Protein AF-A0A0B7KA28-F1 (afdb_monomer_lite)

Secondary structure (DSSP, 8-state):
------SSHHHHHHHSSSS-------------EEE-EEESS----TT--TTS-S-EEEEEEEEEEEETTEEEEEEEEEEEESGGG--TTSS-HHHHHHH--EEETTEEEE----------S---S-------STT--S--EEE---B---HHHHHHHHHHHHHHHHHHHHHHHHHHHHHHHHH-SS---HHHHHHHHHHHHHHHHHHHHHHHHHHHHHHTSSS---TTHHHHHHTTGGGGT-SS--S---S-B---SBTTB------STHHHHHHHTT-B-HHHHHHHHHHHHHHHHHHHHHHHHHHHHHHHHT-TTS---HHHHHHHHHHHHHHHHHHHHHHHHHHHHHHHHHTTTTS-HHHHHHHHHHHHHHHHHHHHHHHHHHHHHHHHHHTT-------HHHHHHHHHHHHHHHHHHHHHHHHHHHHHHHTTT-HHHHHHHHHHHHHHHHHHHHH---S-HHHHHHHHHHHHHHHHHHHHTHHHHH---HHHHHHHHHHHHHHHHHIIIIIIIIHHHHHHHHHHHHHHHHHHHHHHHHHHHHHHHHHHHHHHHTT--

Foldseek 3Di:
DDDDDDDDVVVVVVVVVPVPPPDPPPDPDDFKFWWDWDFPDPPCPDCPDPVPFQKDQDTKIWFWDDDPPDIDIGIDRDDMHPCVVDDPVPPPVVCVQVVPACDDLNDGDDDDPDDDDDDPDDDDPDDDDPPDPPPDDRGGIDTDWAFDPDDVLLCCLQVVLVVLLVLQLVLLLLLLVLVLVVPPPDDDDPVVSVVVSVVSSLLSSLVSLLLLCLLLLVLLAFFQFQQVQLLSSLSSCVSQLQQDQAPPQPDDFQPANGSRTQHDDDNGGNQRSSNNSSHHGLVCRLVSSVVSLCVVLVVQLVVQLVVLVVSVVPDPDDPQPSVNSNVVSVLVSVLSSLSRHLLSNLLSLLQVCLCVVPDDPVSVVVSVVVNCVSVVSLVVSLVVVCVVVVVVVVVPDDDDDDDDVCCVVVVVLVVCVSPLVRVLSSQLSNLRRNCSVPRVSNLVSQLVSLVVQLVSLVPPDDPPVVVSPLSNVSSVLSNVLSVLSVCSVPPPDSSSSSVSSVVNVVSSVCCSCVVRNVVSVVSNVVSVVVVVVVVVVVVVVVVVVVVVVVVVVVVVVVVVD

Structure (mmCIF, N/CA/C/O backbone):
data_AF-A0A0B7KA28-F1
#
_entry.id   AF-A0A0B7KA28-F1
#
loop_
_atom_site.group_PDB
_atom_site.id
_atom_site.type_symbol
_atom_site.label_atom_id
_atom_site.label_alt_id
_atom_site.label_comp_id
_atom_site.label_asym_id
_atom_site.label_entity_id
_atom_site.label_seq_id
_atom_site.pdbx_PDB_ins_code
_atom_site.Cartn_x
_atom_site.Cartn_y
_atom_site.Cartn_z
_atom_site.occupancy
_atom_site.B_iso_or_equiv
_atom_site.auth_seq_id
_atom_site.auth_comp_id
_atom_site.auth_asym_id
_atom_site.auth_atom_id
_atom_site.pdbx_PDB_model_num
ATOM 1 N N . MET A 1 1 ? 5.510 -32.776 -44.534 1.00 35.00 1 MET A N 1
ATOM 2 C CA . MET A 1 1 ? 6.220 -33.029 -43.262 1.00 35.00 1 MET A CA 1
ATOM 3 C C . MET A 1 1 ? 5.951 -31.860 -42.334 1.00 35.00 1 MET A C 1
ATOM 5 O O . MET A 1 1 ? 6.418 -30.761 -42.584 1.00 35.00 1 MET A O 1
ATOM 9 N N . THR A 1 2 ? 5.084 -32.076 -41.352 1.00 33.78 2 THR A N 1
ATOM 10 C CA . THR A 1 2 ? 4.477 -31.052 -40.496 1.00 33.78 2 THR A CA 1
ATOM 11 C C . THR A 1 2 ? 4.733 -31.415 -39.042 1.00 33.78 2 THR A C 1
ATOM 13 O O . THR A 1 2 ? 4.159 -32.386 -38.556 1.00 33.78 2 THR A O 1
ATOM 16 N N . THR A 1 3 ? 5.542 -30.634 -38.331 1.00 30.00 3 THR A N 1
ATOM 17 C CA . THR A 1 3 ? 5.677 -30.737 -36.872 1.00 30.00 3 THR A CA 1
ATOM 18 C C . THR A 1 3 ? 5.775 -29.336 -36.265 1.00 30.00 3 THR A C 1
ATOM 20 O O . THR A 1 3 ? 6.789 -28.653 -36.341 1.00 30.00 3 THR A O 1
ATOM 23 N N . ARG A 1 4 ? 4.665 -28.887 -35.667 1.00 34.03 4 ARG A N 1
ATOM 24 C CA . ARG A 1 4 ? 4.618 -27.765 -34.716 1.00 34.03 4 ARG A CA 1
ATOM 25 C C . ARG A 1 4 ? 4.968 -28.290 -33.319 1.00 34.03 4 ARG A C 1
ATOM 27 O O . ARG A 1 4 ? 4.420 -29.328 -32.953 1.00 34.03 4 ARG A O 1
ATOM 34 N N . PRO A 1 5 ? 5.682 -27.534 -32.470 1.00 35.25 5 PRO A N 1
ATOM 35 C CA . PRO A 1 5 ? 5.623 -27.732 -31.031 1.00 35.25 5 PRO A CA 1
ATOM 36 C C . PRO A 1 5 ? 4.772 -26.620 -30.396 1.00 35.25 5 PRO A C 1
ATOM 38 O O . PRO A 1 5 ? 5.237 -25.518 -30.123 1.00 35.25 5 PRO A O 1
ATOM 41 N N . ARG A 1 6 ? 3.490 -26.915 -30.154 1.00 39.56 6 ARG A N 1
ATOM 42 C CA . ARG A 1 6 ? 2.619 -26.182 -29.220 1.00 39.56 6 ARG A CA 1
ATOM 43 C C . ARG A 1 6 ? 2.256 -27.148 -28.090 1.00 39.56 6 ARG A C 1
ATOM 45 O O . ARG A 1 6 ? 1.282 -27.872 -28.235 1.00 39.56 6 ARG A O 1
ATOM 52 N N . SER A 1 7 ? 3.031 -27.196 -27.004 1.00 37.66 7 SER A N 1
ATOM 53 C CA . SER A 1 7 ? 2.584 -27.850 -25.749 1.00 37.66 7 SER A CA 1
ATOM 54 C C . SER A 1 7 ? 3.483 -27.646 -24.518 1.00 37.66 7 SER A C 1
ATOM 56 O O . SER A 1 7 ? 3.043 -27.954 -23.414 1.00 37.66 7 SER A O 1
ATOM 58 N N . ALA A 1 8 ? 4.695 -27.090 -24.635 1.00 34.72 8 ALA A N 1
ATOM 59 C CA . ALA A 1 8 ? 5.589 -26.961 -23.473 1.00 34.72 8 ALA A CA 1
ATOM 60 C C . ALA A 1 8 ? 5.258 -25.770 -22.544 1.00 34.72 8 ALA A C 1
ATOM 62 O O . ALA A 1 8 ? 5.412 -25.874 -21.330 1.00 34.72 8 ALA A O 1
ATOM 63 N N . ALA A 1 9 ? 4.728 -24.661 -23.077 1.00 35.38 9 ALA A N 1
ATOM 64 C CA . ALA A 1 9 ? 4.498 -23.435 -22.299 1.00 35.38 9 ALA A CA 1
ATOM 65 C C . ALA A 1 9 ? 3.312 -23.513 -21.312 1.00 35.38 9 ALA A C 1
ATOM 67 O O . ALA A 1 9 ? 3.275 -22.775 -20.333 1.00 35.38 9 ALA A O 1
ATOM 68 N N . TRP A 1 10 ? 2.358 -24.427 -21.525 1.00 34.38 10 TRP A N 1
ATOM 69 C CA . TRP A 1 10 ? 1.184 -24.576 -20.650 1.00 34.38 10 TRP A CA 1
ATOM 70 C C . TRP A 1 10 ? 1.410 -25.508 -19.450 1.00 34.38 10 TRP A C 1
ATOM 72 O O . TRP A 1 10 ? 0.653 -25.448 -18.483 1.00 34.38 10 TRP A O 1
ATOM 82 N N . ARG A 1 11 ? 2.469 -26.332 -19.467 1.00 35.06 11 ARG A N 1
ATOM 83 C CA . ARG A 1 11 ? 2.779 -27.274 -18.375 1.00 35.06 11 ARG A CA 1
ATOM 84 C C . ARG A 1 11 ? 3.625 -26.663 -17.249 1.00 35.06 11 ARG A C 1
ATOM 86 O O . ARG A 1 11 ? 3.556 -27.144 -16.125 1.00 35.06 11 ARG A O 1
ATOM 93 N N . CYS A 1 12 ? 4.349 -25.568 -17.499 1.00 33.59 12 CYS A N 1
ATOM 94 C CA . CYS A 1 12 ? 5.050 -24.831 -16.434 1.00 33.59 12 CYS A CA 1
ATOM 95 C C . CYS A 1 12 ? 4.120 -23.931 -15.606 1.00 33.59 12 CYS A C 1
ATOM 97 O O . CYS A 1 12 ? 4.371 -23.728 -14.423 1.00 33.59 12 CYS A O 1
ATOM 99 N N . ILE A 1 13 ? 3.024 -23.435 -16.190 1.00 38.75 13 ILE A N 1
ATOM 100 C CA . ILE A 1 13 ? 2.069 -22.565 -15.478 1.00 38.75 13 ILE A CA 1
ATOM 101 C C . ILE A 1 13 ? 1.180 -23.380 -14.523 1.00 38.75 13 ILE A C 1
ATOM 103 O O . ILE A 1 13 ? 0.772 -22.885 -13.478 1.00 38.75 13 ILE A O 1
ATOM 107 N N . THR A 1 14 ? 0.951 -24.662 -14.813 1.00 38.38 14 THR A N 1
ATOM 108 C CA . THR A 1 14 ? 0.190 -25.565 -13.934 1.00 38.38 14 THR A CA 1
ATOM 109 C C . THR A 1 14 ? 1.013 -26.115 -12.764 1.00 38.38 14 THR A C 1
ATOM 111 O O . THR A 1 14 ? 0.438 -26.421 -11.725 1.00 38.38 14 THR A O 1
ATOM 114 N N . PHE A 1 15 ? 2.346 -26.168 -12.865 1.00 34.44 15 PHE A N 1
ATOM 115 C CA . PHE A 1 15 ? 3.201 -26.647 -11.767 1.00 34.44 15 PHE A CA 1
ATOM 116 C C . PHE A 1 15 ? 3.470 -25.591 -10.679 1.00 34.44 15 PHE A C 1
ATOM 118 O O . PHE A 1 15 ? 3.758 -25.950 -9.543 1.00 34.44 15 PHE A O 1
ATOM 125 N N . LEU A 1 16 ? 3.315 -24.299 -10.991 1.00 33.47 16 LEU A N 1
ATOM 126 C CA . LEU A 1 16 ? 3.488 -23.198 -10.029 1.00 33.47 16 LEU A CA 1
ATOM 127 C C . LEU A 1 16 ? 2.215 -22.876 -9.224 1.00 33.47 16 LEU A C 1
ATOM 129 O O . LEU A 1 16 ? 2.289 -22.177 -8.219 1.00 33.47 16 LEU A O 1
ATOM 133 N N . MET A 1 17 ? 1.062 -23.425 -9.622 1.00 31.47 17 MET A N 1
ATOM 134 C CA . MET A 1 17 ? -0.206 -23.307 -8.885 1.00 31.47 17 MET A CA 1
ATOM 135 C C . MET A 1 17 ? -0.466 -24.476 -7.920 1.00 31.47 17 MET A C 1
ATOM 137 O O . MET A 1 17 ? -1.357 -24.383 -7.082 1.00 31.47 17 MET A O 1
ATOM 141 N N . LEU A 1 18 ? 0.315 -25.562 -7.990 1.00 31.64 18 LEU A N 1
ATOM 142 C CA . LEU A 1 18 ? 0.134 -26.745 -7.136 1.00 31.64 18 LEU A CA 1
ATOM 143 C C . LEU A 1 18 ? 1.029 -26.781 -5.885 1.00 31.64 18 LEU A C 1
ATOM 145 O O . LEU A 1 18 ? 0.872 -27.676 -5.063 1.00 31.64 18 LEU A O 1
ATOM 149 N N . SER A 1 19 ? 1.914 -25.800 -5.677 1.00 28.70 19 SER A N 1
ATOM 150 C CA . SER A 1 19 ? 2.727 -25.697 -4.451 1.00 28.70 19 SER A CA 1
ATOM 151 C C . SER A 1 19 ? 2.144 -24.763 -3.382 1.00 28.70 19 SER A C 1
ATOM 153 O O . SER A 1 19 ? 2.822 -24.459 -2.405 1.00 28.70 19 SER A O 1
ATOM 155 N N . MET A 1 20 ? 0.894 -24.308 -3.535 1.00 29.27 20 MET A N 1
ATOM 156 C CA . MET A 1 20 ? 0.156 -23.573 -2.495 1.00 29.27 20 MET A CA 1
ATOM 157 C C . MET A 1 20 ? -1.048 -24.371 -1.983 1.00 29.27 20 MET A C 1
ATOM 159 O O . MET A 1 20 ? -2.124 -23.826 -1.768 1.00 29.27 20 MET A O 1
ATOM 163 N N . GLN A 1 21 ? -0.879 -25.674 -1.760 1.00 29.75 21 GLN A N 1
ATOM 164 C CA . GLN A 1 21 ? -1.747 -26.395 -0.831 1.00 29.75 21 GLN A CA 1
ATOM 165 C C . GLN A 1 21 ? -1.175 -26.220 0.572 1.00 29.75 21 GLN A C 1
ATOM 167 O O . GLN A 1 21 ? -0.337 -26.988 1.038 1.00 29.75 21 GLN A O 1
ATOM 172 N N . ALA A 1 22 ? -1.616 -25.154 1.238 1.00 30.31 22 ALA A N 1
ATOM 173 C CA . ALA A 1 22 ? -1.577 -25.120 2.687 1.00 30.31 22 ALA A CA 1
ATOM 174 C C . ALA A 1 22 ? -2.501 -26.243 3.177 1.00 30.31 22 ALA A C 1
ATOM 176 O O . ALA A 1 22 ? -3.721 -26.136 3.076 1.00 30.31 22 ALA A O 1
ATOM 177 N N . SER A 1 23 ? -1.919 -27.344 3.653 1.00 27.97 23 SER A N 1
ATOM 178 C CA . SER A 1 23 ? -2.670 -28.339 4.414 1.00 27.97 23 SER A CA 1
ATOM 179 C C . SER A 1 23 ? -3.369 -27.636 5.581 1.00 27.97 23 SER A C 1
ATOM 181 O O . SER A 1 23 ? -2.699 -26.904 6.319 1.00 27.97 23 SER A O 1
ATOM 183 N N . PRO A 1 24 ? -4.675 -27.857 5.803 1.00 31.12 24 PRO A N 1
ATOM 184 C CA . PRO A 1 24 ? -5.307 -27.445 7.038 1.00 31.12 24 PRO A CA 1
ATOM 185 C C . PRO A 1 24 ? -4.790 -28.398 8.113 1.00 31.12 24 PRO A C 1
ATOM 187 O O . PRO A 1 24 ? -5.286 -29.509 8.282 1.00 31.12 24 PRO A O 1
ATOM 190 N N . SER A 1 25 ? -3.727 -28.005 8.815 1.00 29.59 25 SER A N 1
ATOM 191 C CA . SER A 1 25 ? -3.391 -28.655 10.073 1.00 29.59 25 SER A CA 1
ATOM 192 C C . SER A 1 25 ? -4.532 -28.348 11.036 1.00 29.59 25 SER A C 1
ATOM 194 O O . SER A 1 25 ? -4.639 -27.235 11.552 1.00 29.59 25 SER A O 1
ATOM 196 N N . THR A 1 26 ? -5.397 -29.339 11.223 1.00 33.19 26 THR A N 1
ATOM 197 C CA . THR A 1 26 ? -6.381 -29.443 12.295 1.00 33.19 26 THR A CA 1
ATOM 198 C C . THR A 1 26 ? -5.662 -29.305 13.633 1.00 33.19 26 THR A C 1
ATOM 200 O O . THR A 1 26 ? -5.169 -30.279 14.197 1.00 33.19 26 THR A O 1
ATOM 203 N N . ALA A 1 27 ? -5.563 -28.075 14.123 1.00 29.84 27 ALA A N 1
ATOM 204 C CA . ALA A 1 27 ? -5.207 -27.785 15.498 1.00 29.84 27 ALA A CA 1
ATOM 205 C C . ALA A 1 27 ? -6.513 -27.484 16.238 1.00 29.84 27 ALA A C 1
ATOM 207 O O . ALA A 1 27 ? -7.001 -26.360 16.237 1.00 29.84 27 ALA A O 1
ATOM 208 N N . LEU A 1 28 ? -7.086 -28.537 16.820 1.00 31.88 28 LEU A N 1
ATOM 209 C CA . LEU A 1 28 ? -8.137 -28.484 17.833 1.00 31.88 28 LEU A CA 1
ATOM 210 C C . LEU A 1 28 ? -7.617 -27.707 19.055 1.00 31.88 28 LEU A C 1
ATOM 212 O O . LEU A 1 28 ? -7.044 -28.306 19.959 1.00 31.88 28 LEU A O 1
ATOM 216 N N . TRP A 1 29 ? -7.787 -26.384 19.073 1.00 34.50 29 TRP A N 1
ATOM 217 C CA . TRP A 1 29 ? -7.598 -25.548 20.263 1.00 34.50 29 TRP A CA 1
ATOM 218 C C . TRP A 1 29 ? -8.610 -24.392 20.254 1.00 34.50 29 TRP A C 1
ATOM 220 O O . TRP A 1 29 ? -8.380 -23.372 19.617 1.00 34.50 29 TRP A O 1
ATOM 230 N N . GLN A 1 30 ? -9.722 -24.602 20.968 1.00 45.16 30 GLN A N 1
ATOM 231 C CA . GLN A 1 30 ? -10.666 -23.621 21.536 1.00 45.16 30 GLN A CA 1
ATOM 232 C C . GLN A 1 30 ? -10.869 -22.297 20.760 1.00 45.16 30 GLN A C 1
ATOM 234 O O . GLN A 1 30 ? -10.185 -21.296 20.975 1.00 45.16 30 GLN A O 1
ATOM 239 N N . ASP A 1 31 ? -11.899 -22.312 19.909 1.00 56.78 31 ASP A N 1
ATOM 240 C CA . ASP A 1 31 ? -12.325 -21.297 18.936 1.00 56.78 31 ASP A CA 1
ATOM 241 C C . ASP A 1 31 ? -12.929 -20.013 19.540 1.00 56.78 31 ASP A C 1
ATOM 243 O O . ASP A 1 31 ? -14.084 -19.683 19.277 1.00 56.78 31 ASP A O 1
ATOM 247 N N . GLN A 1 32 ? -12.179 -19.260 20.350 1.00 62.16 32 GLN A N 1
ATOM 248 C CA . GLN A 1 32 ? -12.655 -17.971 20.872 1.00 62.16 32 GLN A CA 1
ATOM 249 C C . GLN A 1 32 ? -11.708 -16.806 20.550 1.00 62.16 32 GLN A C 1
ATOM 251 O O . GLN A 1 32 ? -10.511 -16.849 20.836 1.00 62.16 32 GLN A O 1
ATOM 256 N N . ALA A 1 33 ? -12.254 -15.736 19.973 1.00 71.06 33 ALA A N 1
ATOM 257 C CA . ALA A 1 33 ? -11.559 -14.498 19.633 1.00 71.06 33 ALA A CA 1
ATOM 258 C C . ALA A 1 33 ? -11.685 -13.445 20.742 1.00 71.06 33 ALA A C 1
ATOM 260 O O . ALA A 1 33 ? -12.724 -13.312 21.382 1.00 71.06 33 ALA A O 1
ATOM 261 N N . TRP A 1 34 ? -10.626 -12.658 20.941 1.00 73.69 34 TRP A N 1
ATOM 262 C CA . TRP A 1 34 ? -10.637 -11.497 21.835 1.00 73.69 34 TRP A CA 1
ATOM 263 C C . TRP A 1 34 ? -11.471 -10.361 21.251 1.00 73.69 34 TRP A C 1
ATOM 265 O O . TRP A 1 34 ? -11.264 -9.969 20.102 1.00 73.69 34 TRP A O 1
ATOM 275 N N . VAL A 1 35 ? -12.366 -9.795 22.054 1.00 75.75 35 VAL A N 1
ATOM 276 C CA . VAL A 1 35 ? -13.230 -8.691 21.638 1.00 75.75 35 VAL A CA 1
ATOM 277 C C . VAL A 1 35 ? -12.850 -7.430 22.400 1.00 75.75 35 VAL A C 1
ATOM 279 O O . VAL A 1 35 ? -12.772 -7.407 23.629 1.00 75.75 35 VAL A O 1
ATOM 282 N N . ARG A 1 36 ? -12.616 -6.356 21.648 1.00 73.38 36 ARG A N 1
ATOM 283 C CA . ARG A 1 36 ? -12.236 -5.066 22.208 1.00 73.38 36 ARG A CA 1
ATOM 284 C C . ARG A 1 36 ? -13.443 -4.313 22.759 1.00 73.38 36 ARG A C 1
ATOM 286 O O . ARG A 1 36 ? -14.461 -4.180 22.079 1.00 73.38 36 ARG A O 1
ATOM 293 N N . LYS A 1 37 ? -13.255 -3.732 23.945 1.00 72.50 37 LYS A N 1
ATOM 294 C CA . LYS A 1 37 ? -14.171 -2.794 24.596 1.00 72.50 37 LYS A CA 1
ATOM 295 C C . LYS A 1 37 ? -13.864 -1.340 24.205 1.00 72.50 37 LYS A C 1
ATOM 297 O O . LYS A 1 37 ? -12.704 -0.936 24.112 1.00 72.50 37 LYS A O 1
ATOM 302 N N . TYR A 1 38 ? -14.915 -0.554 24.021 1.00 70.50 38 TYR A N 1
ATOM 303 C CA . TYR A 1 38 ? -14.914 0.894 23.829 1.00 70.50 38 TYR A CA 1
ATOM 304 C C . TYR A 1 38 ? -15.776 1.544 24.921 1.00 70.50 38 TYR A C 1
ATOM 306 O O . TYR A 1 38 ? -16.772 0.944 25.311 1.00 70.50 38 TYR A O 1
ATOM 314 N N . PRO A 1 39 ? -15.447 2.745 25.416 1.00 66.69 39 PRO A N 1
ATOM 315 C CA . PRO A 1 39 ? -16.327 3.464 26.334 1.00 66.69 39 PRO A CA 1
ATOM 316 C C . PRO A 1 39 ? -17.611 3.912 25.617 1.00 66.69 39 PRO A C 1
ATOM 318 O O . PRO A 1 39 ? -17.591 4.197 24.417 1.00 66.69 39 PRO A O 1
ATOM 321 N N . CYS A 1 40 ? -18.725 3.999 26.344 1.00 66.25 40 CYS A N 1
ATOM 322 C CA . CYS A 1 40 ? -20.000 4.439 25.764 1.00 66.25 40 CYS A CA 1
ATOM 323 C C . CYS A 1 40 ? -20.079 5.949 25.497 1.00 66.25 40 CYS A C 1
ATOM 325 O O . CYS A 1 40 ? -20.762 6.363 24.560 1.00 66.25 40 CYS A O 1
ATOM 327 N N . ASN A 1 41 ? -19.347 6.773 26.259 1.00 58.94 41 ASN A N 1
ATOM 328 C CA . ASN A 1 41 ? -19.248 8.213 26.013 1.00 58.94 41 ASN A CA 1
ATOM 329 C C . ASN A 1 41 ? -18.062 8.540 25.092 1.00 58.94 41 ASN A C 1
ATOM 331 O O . ASN A 1 41 ? -16.935 8.108 25.321 1.00 58.94 41 ASN A O 1
ATOM 335 N N . GLN A 1 42 ? -18.323 9.323 24.038 1.00 47.94 42 GLN A N 1
ATOM 336 C CA . GLN A 1 42 ? -17.342 9.680 22.999 1.00 47.94 42 GLN A CA 1
ATOM 337 C C . GLN A 1 42 ? -16.366 10.800 23.400 1.00 47.94 42 GLN A C 1
ATOM 339 O O . GLN A 1 42 ? -15.491 11.146 22.604 1.00 47.94 42 GLN A O 1
ATOM 344 N N . SER A 1 43 ? -16.480 11.374 24.603 1.00 38.88 43 SER A N 1
ATOM 345 C CA . SER A 1 43 ? -15.471 12.301 25.120 1.00 38.88 43 SER A CA 1
ATOM 346 C C . SER A 1 43 ? -14.243 11.502 25.541 1.00 38.88 43 SER A C 1
ATOM 348 O O . SER A 1 43 ? -14.125 11.036 26.673 1.00 38.88 43 SER A O 1
ATOM 350 N N . TYR A 1 44 ? -13.328 11.313 24.596 1.00 37.22 44 TYR A N 1
ATOM 351 C CA . TYR A 1 44 ? -11.966 10.896 24.888 1.00 37.22 44 TYR A CA 1
ATOM 352 C C . TYR A 1 44 ? -11.255 12.051 25.610 1.00 37.22 44 TYR A C 1
ATOM 354 O O . TYR A 1 44 ? -10.431 12.748 25.023 1.00 37.22 44 TYR A O 1
ATOM 362 N N . ASP A 1 45 ? -11.603 12.279 26.876 1.00 30.30 45 ASP A N 1
ATOM 363 C CA . ASP A 1 45 ? -10.714 12.971 27.798 1.00 30.30 45 ASP A CA 1
ATOM 364 C C . ASP A 1 45 ? -9.616 11.961 28.119 1.00 30.30 45 ASP A C 1
ATOM 366 O O . ASP A 1 45 ? -9.844 10.915 28.728 1.00 30.30 45 ASP A O 1
ATOM 370 N N . GLY A 1 46 ? -8.446 12.194 27.521 1.00 33.28 46 GLY A N 1
ATOM 371 C CA . GLY A 1 46 ? -7.321 11.272 27.573 1.00 33.28 46 GLY A CA 1
ATOM 372 C C . GLY A 1 46 ? -6.997 10.849 29.002 1.00 33.28 46 GLY A C 1
ATOM 373 O O . GLY A 1 46 ? -7.131 11.651 29.916 1.00 33.28 46 GLY A O 1
ATOM 374 N N . PHE A 1 47 ? -6.553 9.596 29.162 1.00 33.09 47 PHE A N 1
ATOM 375 C CA . PHE A 1 47 ? -6.075 9.041 30.432 1.00 33.09 47 PHE A CA 1
ATOM 376 C C . PHE A 1 47 ? -6.897 9.542 31.634 1.00 33.09 47 PHE A C 1
ATOM 378 O O . PHE A 1 47 ? -6.358 10.153 32.554 1.00 33.09 47 PHE A O 1
ATOM 385 N N . VAL A 1 48 ? -8.208 9.264 31.651 1.00 35.91 48 VAL A N 1
ATOM 386 C CA . VAL A 1 48 ? -8.868 9.119 32.952 1.00 35.91 48 VAL A CA 1
ATOM 387 C C . VAL A 1 48 ? -8.072 8.030 33.649 1.00 35.91 48 VAL A C 1
ATOM 389 O O . VAL A 1 48 ? -7.974 6.899 33.163 1.00 35.91 48 VAL A O 1
ATOM 392 N N . SER A 1 49 ? -7.361 8.431 34.694 1.00 35.50 49 SER A N 1
ATOM 393 C CA . SER A 1 49 ? -6.559 7.537 35.496 1.00 35.50 49 SER A CA 1
ATOM 394 C C . SER A 1 49 ? -7.440 6.353 35.885 1.00 35.50 49 SER A C 1
ATOM 396 O O . SER A 1 49 ? -8.520 6.520 36.450 1.00 35.50 49 SER A O 1
ATOM 398 N N . LEU A 1 50 ? -6.958 5.142 35.596 1.00 42.38 50 LEU A N 1
ATOM 399 C CA . LEU A 1 50 ? -7.510 3.878 36.106 1.00 42.38 50 LEU A CA 1
ATOM 400 C C . LEU A 1 50 ? -7.721 3.898 37.638 1.00 42.38 50 LEU A C 1
ATOM 402 O O . LEU A 1 50 ? -8.382 3.022 38.177 1.00 42.38 50 LEU A O 1
ATOM 406 N N . GLU A 1 51 ? -7.188 4.905 38.335 1.00 41.91 51 GLU A N 1
ATOM 407 C CA . GLU A 1 51 ? -7.406 5.185 39.753 1.00 41.91 51 GLU A CA 1
ATOM 408 C C . GLU A 1 51 ? -8.821 5.672 40.123 1.00 41.91 51 GLU A C 1
ATOM 410 O O . GLU A 1 51 ? -9.127 5.689 41.312 1.00 41.91 51 GLU A O 1
ATOM 415 N N . GLN A 1 52 ? -9.693 6.071 39.182 1.00 45.41 52 GLN A N 1
ATOM 416 C CA . GLN A 1 52 ? -11.006 6.652 39.537 1.00 45.41 52 GLN A CA 1
ATOM 417 C C . GLN A 1 52 ? -12.218 5.713 39.426 1.00 45.41 52 GLN A C 1
ATOM 419 O O . GLN A 1 52 ? -13.249 6.012 40.029 1.00 45.41 52 GLN A O 1
ATOM 424 N N . SER A 1 53 ? -12.125 4.576 38.728 1.00 50.53 53 SER A N 1
ATOM 425 C CA . SER A 1 53 ? -13.221 3.595 38.652 1.00 50.53 53 SER A CA 1
ATOM 426 C C . SER A 1 53 ? -12.903 2.360 39.510 1.00 50.53 53 SER A C 1
ATOM 428 O O . SER A 1 53 ? -11.994 1.608 39.157 1.00 50.53 53 SER A O 1
ATOM 430 N N . PRO A 1 54 ? -13.635 2.095 40.611 1.00 56.22 54 PRO A N 1
ATOM 431 C CA . PRO A 1 54 ? -13.366 0.955 41.498 1.00 56.22 54 PRO A CA 1
ATOM 432 C C . PRO A 1 54 ? -13.680 -0.414 40.866 1.00 56.22 54 PRO A C 1
ATOM 434 O O . PRO A 1 54 ? -13.339 -1.445 41.445 1.00 56.22 54 PRO A O 1
ATOM 437 N N . PHE A 1 55 ? -14.320 -0.416 39.695 1.00 59.69 55 PHE A N 1
ATOM 438 C CA . PHE A 1 55 ? -14.772 -1.581 38.949 1.00 59.69 55 PHE A CA 1
ATOM 439 C C . PHE A 1 55 ? -14.590 -1.338 37.443 1.00 59.69 55 PHE A C 1
ATOM 441 O O . PHE A 1 55 ? -14.959 -0.271 36.954 1.00 59.69 55 PHE A O 1
ATOM 448 N N . TRP A 1 56 ? -14.049 -2.316 36.709 1.00 61.44 56 TRP A N 1
ATOM 449 C CA . TRP A 1 56 ? -14.068 -2.319 35.242 1.00 61.44 56 TRP A CA 1
ATOM 450 C C . TRP A 1 56 ? -13.993 -3.737 34.669 1.00 61.44 56 TRP A C 1
ATOM 452 O O . TRP A 1 56 ? -13.379 -4.638 35.250 1.00 61.44 56 TRP A O 1
ATOM 462 N N . ILE A 1 57 ? -14.590 -3.927 33.490 1.00 66.06 57 ILE A N 1
ATOM 463 C CA . ILE A 1 57 ? -14.415 -5.148 32.688 1.00 66.06 57 ILE A CA 1
ATOM 464 C C . ILE A 1 57 ? -13.115 -5.036 31.890 1.00 66.06 57 ILE A C 1
ATOM 466 O O . ILE A 1 57 ? -12.951 -4.109 31.094 1.00 66.06 57 ILE A O 1
ATOM 470 N N . ASP A 1 58 ? -12.211 -5.992 32.091 1.00 64.06 58 ASP A N 1
ATOM 471 C CA . ASP A 1 58 ? -10.873 -5.983 31.498 1.00 64.06 58 ASP A CA 1
ATOM 472 C C . ASP A 1 58 ? -10.877 -6.585 30.085 1.00 64.06 58 ASP A C 1
ATOM 474 O O . ASP A 1 58 ? -10.252 -6.057 29.165 1.00 64.06 58 ASP A O 1
ATOM 478 N N . SER A 1 59 ? -11.627 -7.673 29.867 1.00 67.19 59 SER A N 1
ATOM 479 C CA . SER A 1 59 ? -11.660 -8.313 28.550 1.00 67.19 59 SER A CA 1
ATOM 480 C C . SER A 1 59 ? -12.882 -9.177 28.257 1.00 67.19 59 SER A C 1
ATOM 482 O O . SER A 1 59 ? -13.454 -9.830 29.134 1.00 67.19 59 SER A O 1
ATOM 484 N N . PHE A 1 60 ? -13.217 -9.219 26.965 1.00 75.25 60 PHE A N 1
ATOM 485 C CA . PHE A 1 60 ? -14.217 -10.104 26.387 1.00 75.25 60 PHE A CA 1
ATOM 486 C C . PHE A 1 60 ? -13.548 -11.146 25.487 1.00 75.25 60 PHE A C 1
ATOM 488 O O . PHE A 1 60 ? -12.597 -10.848 24.751 1.00 75.25 60 PHE A O 1
ATOM 495 N N . ARG A 1 61 ? -14.096 -12.357 25.488 1.00 79.94 61 ARG A N 1
ATOM 496 C CA . ARG A 1 61 ? -13.900 -13.346 24.426 1.00 79.94 61 ARG A CA 1
ATOM 497 C C . ARG A 1 61 ? -15.219 -13.637 23.750 1.00 79.94 61 ARG A C 1
ATOM 499 O O . ARG A 1 61 ? -16.271 -13.405 24.324 1.00 79.94 61 ARG A O 1
ATOM 506 N N . GLY A 1 62 ? -15.174 -14.159 22.538 1.00 81.88 62 GLY A N 1
ATOM 507 C CA . GLY A 1 62 ? -16.376 -14.675 21.919 1.00 81.88 62 GLY A CA 1
ATOM 508 C C . GLY A 1 62 ? -16.113 -15.601 20.757 1.00 81.88 62 GLY A C 1
ATOM 509 O O . GLY A 1 62 ? -14.968 -15.832 20.382 1.00 81.88 62 GLY A O 1
ATOM 510 N N . SER A 1 63 ? -17.184 -16.090 20.158 1.00 82.81 63 SER A N 1
ATOM 511 C CA . SER A 1 63 ? -17.155 -16.823 18.899 1.00 82.81 63 SER A CA 1
ATOM 512 C C . SER A 1 63 ? -18.387 -16.473 18.073 1.00 82.81 63 SER A C 1
ATOM 514 O O . SER A 1 63 ? -19.444 -16.157 18.616 1.00 82.81 63 SER A O 1
ATOM 516 N N . TRP A 1 64 ? -18.234 -16.512 16.759 1.00 83.00 64 TRP A N 1
ATOM 517 C CA . TRP A 1 64 ? -19.268 -16.275 15.769 1.00 83.00 64 TRP A CA 1
ATOM 518 C C . TRP A 1 64 ? -19.329 -17.491 14.849 1.00 83.00 64 TRP A C 1
ATOM 520 O O . TRP A 1 64 ? -18.434 -17.699 14.031 1.00 83.00 64 TRP A O 1
ATOM 530 N N . ASP A 1 65 ? -20.364 -18.311 15.010 1.00 82.56 65 ASP A N 1
ATOM 531 C CA . ASP A 1 65 ? -20.602 -19.476 14.158 1.00 82.56 65 ASP A CA 1
ATOM 532 C C . ASP A 1 65 ? -21.763 -19.191 13.206 1.00 82.56 65 ASP A C 1
ATOM 534 O O . ASP A 1 65 ? -22.835 -18.758 13.630 1.00 82.56 65 ASP A O 1
ATOM 538 N N . THR A 1 66 ? -21.554 -19.410 11.912 1.00 76.44 66 THR A N 1
ATOM 539 C CA . THR A 1 66 ? -22.587 -19.239 10.887 1.00 76.44 66 THR A CA 1
ATOM 540 C C . THR A 1 66 ? -23.034 -20.600 10.387 1.00 76.44 66 THR A C 1
ATOM 542 O O . THR A 1 66 ? -22.300 -21.269 9.662 1.00 76.44 66 THR A O 1
ATOM 545 N N . GLN A 1 67 ? -24.264 -20.978 10.723 1.00 77.06 67 GLN A N 1
ATOM 546 C CA . GLN A 1 67 ? -24.961 -22.117 10.135 1.00 77.06 67 GLN A CA 1
ATOM 547 C C . GLN A 1 67 ? -25.897 -21.635 9.021 1.00 77.06 67 GLN A C 1
ATOM 549 O O . GLN A 1 67 ? -26.196 -20.446 8.920 1.00 77.06 67 GLN A O 1
ATOM 554 N N . SER A 1 68 ? -26.363 -22.562 8.182 1.00 70.81 68 SER A N 1
ATOM 555 C CA . SER A 1 68 ? -27.057 -22.297 6.911 1.00 70.81 68 SER A CA 1
ATOM 556 C C . SER A 1 68 ? -28.166 -21.235 6.984 1.00 70.81 68 SER A C 1
ATOM 558 O O . SER A 1 68 ? -28.289 -20.449 6.052 1.00 70.81 68 SER A O 1
ATOM 560 N N . ASP A 1 69 ? -28.913 -21.183 8.097 1.00 75.31 69 ASP A N 1
ATOM 561 C CA . ASP A 1 69 ? -30.055 -20.274 8.309 1.00 75.31 69 ASP A CA 1
ATOM 562 C C . ASP A 1 69 ? -29.954 -19.415 9.592 1.00 75.31 69 ASP A C 1
ATOM 564 O O . ASP A 1 69 ? -30.876 -18.660 9.915 1.00 75.31 69 ASP A O 1
ATOM 568 N N . SER A 1 70 ? -28.867 -19.522 10.365 1.00 77.69 70 SER A N 1
ATOM 569 C CA . SER A 1 70 ? -28.716 -18.799 11.637 1.00 77.69 70 SER A CA 1
ATOM 570 C C . SER A 1 70 ? -27.258 -18.593 12.024 1.00 77.69 70 SER A C 1
ATOM 572 O O . SER A 1 70 ? -26.433 -19.480 11.822 1.00 77.69 70 SER A O 1
ATOM 574 N N . ALA A 1 71 ? -26.957 -17.459 12.657 1.00 81.69 71 ALA A N 1
ATOM 575 C CA . ALA A 1 71 ? -25.656 -17.204 13.261 1.00 81.69 71 ALA A CA 1
ATOM 576 C C . ALA A 1 71 ? -25.755 -17.222 14.793 1.00 81.69 71 ALA A C 1
ATOM 578 O O . ALA A 1 71 ? -26.698 -16.667 15.359 1.00 81.69 71 ALA A O 1
ATOM 579 N N . GLU A 1 72 ? -24.785 -17.849 15.455 1.00 84.25 72 GLU A N 1
ATOM 580 C CA . GLU A 1 72 ? -24.665 -17.893 16.911 1.00 84.25 72 GLU A CA 1
ATOM 581 C C . GLU A 1 72 ? -23.473 -17.032 17.354 1.00 84.25 72 GLU A C 1
ATOM 583 O O . GLU A 1 72 ? -22.327 -17.308 16.995 1.00 84.25 72 GLU A O 1
ATOM 588 N N . LEU A 1 73 ? -23.748 -15.990 18.147 1.00 83.88 73 LEU A N 1
ATOM 589 C CA . LEU A 1 73 ? -22.732 -15.177 18.817 1.00 83.88 73 LEU A CA 1
ATOM 590 C C . LEU A 1 73 ? -22.617 -15.612 20.277 1.00 83.88 73 LEU A C 1
ATOM 592 O O . LEU A 1 73 ? -23.575 -15.481 21.036 1.00 83.88 73 LEU A O 1
ATOM 596 N N . LYS A 1 74 ? -21.432 -16.064 20.682 1.00 84.75 74 LYS A N 1
ATOM 597 C CA . LYS A 1 74 ? -21.086 -16.317 22.088 1.00 84.75 74 LYS A CA 1
ATOM 598 C C . LYS A 1 74 ? -20.153 -15.220 22.566 1.00 84.75 74 LYS A C 1
ATOM 600 O O . LYS A 1 74 ? -19.223 -14.872 21.844 1.00 84.75 74 LYS A O 1
ATOM 605 N N . LEU A 1 75 ? -20.396 -14.684 23.757 1.00 79.94 75 LEU A N 1
ATOM 606 C CA . LEU A 1 75 ? -19.544 -13.689 24.404 1.00 79.94 75 LEU A CA 1
ATOM 607 C C . LEU A 1 75 ? -19.335 -14.077 25.867 1.00 79.94 75 LEU A C 1
ATOM 609 O O . LEU A 1 75 ? -20.302 -14.245 26.603 1.00 79.94 75 LEU A O 1
ATOM 613 N N . ASP A 1 76 ? -18.074 -14.164 26.272 1.00 77.44 76 ASP A N 1
ATOM 614 C CA . ASP A 1 76 ? -17.634 -14.507 27.618 1.00 77.44 76 ASP A CA 1
ATOM 615 C C . ASP A 1 76 ? -16.876 -13.326 28.234 1.00 77.44 76 ASP A C 1
ATOM 617 O O . ASP A 1 76 ? -15.981 -12.742 27.613 1.00 77.44 76 ASP A O 1
ATOM 621 N N . ILE A 1 77 ? -17.206 -12.993 29.482 1.00 74.56 77 ILE A N 1
ATOM 622 C CA . ILE A 1 77 ? -16.475 -12.010 30.288 1.00 74.56 77 ILE A CA 1
ATOM 623 C C . ILE A 1 77 ? -15.392 -12.763 31.059 1.00 74.56 77 ILE A C 1
ATOM 625 O O . ILE A 1 77 ? -15.699 -13.620 31.883 1.00 74.56 77 ILE A O 1
ATOM 629 N N . LEU A 1 78 ? -14.121 -12.466 30.785 1.00 66.56 78 LEU A N 1
ATOM 630 C CA . LEU A 1 78 ? -13.009 -13.257 31.328 1.00 66.56 78 LEU A CA 1
ATOM 631 C C . LEU A 1 78 ? -12.405 -12.688 32.601 1.00 66.56 78 LEU A C 1
ATOM 633 O O . LEU A 1 78 ? -11.901 -13.436 33.436 1.00 66.56 78 LEU A O 1
ATOM 637 N N . ALA A 1 79 ? -12.377 -11.365 32.705 1.00 61.75 79 ALA A N 1
ATOM 638 C CA . ALA A 1 79 ? -11.692 -10.681 33.782 1.00 61.75 79 ALA A CA 1
ATOM 639 C C . ALA A 1 79 ? -12.426 -9.391 34.124 1.00 61.75 79 ALA A C 1
ATOM 641 O O . ALA A 1 79 ? -12.783 -8.593 33.255 1.00 61.75 79 ALA A O 1
ATOM 642 N N . VAL A 1 80 ? -12.650 -9.228 35.420 1.00 63.91 80 VAL A N 1
ATOM 643 C CA . VAL A 1 80 ? -13.366 -8.115 36.023 1.00 63.91 80 VAL A CA 1
ATOM 644 C C . VAL A 1 80 ? -12.546 -7.669 37.221 1.00 63.91 80 VAL A C 1
ATOM 646 O O . VAL A 1 80 ? -12.165 -8.498 38.054 1.00 63.91 80 VAL A O 1
ATOM 649 N N . HIS A 1 81 ? -12.234 -6.380 37.293 1.00 57.88 81 HIS A N 1
ATOM 650 C CA . HIS A 1 81 ? -11.522 -5.833 38.434 1.00 57.88 81 HIS A CA 1
ATOM 651 C C . HIS A 1 81 ? -12.477 -5.650 39.613 1.00 57.88 81 HIS A C 1
ATOM 653 O O . HIS A 1 81 ? -13.560 -5.096 39.444 1.00 57.88 81 HIS A O 1
ATOM 659 N N . ASN A 1 82 ? -12.055 -6.099 40.801 1.00 61.66 82 ASN A N 1
ATOM 660 C CA . ASN A 1 82 ? -12.839 -6.031 42.036 1.00 61.66 82 ASN A CA 1
ATOM 661 C C . ASN A 1 82 ? -14.187 -6.779 41.938 1.00 61.66 82 ASN A C 1
ATOM 663 O O . ASN A 1 82 ? -15.263 -6.194 42.026 1.00 61.66 82 ASN A O 1
ATOM 667 N N . GLN A 1 83 ? -14.111 -8.106 41.766 1.00 59.94 83 GLN A N 1
ATOM 668 C CA . GLN A 1 83 ? -15.266 -9.011 41.621 1.00 59.94 83 GLN A CA 1
ATOM 669 C C . GLN A 1 83 ? -16.301 -8.902 42.752 1.00 59.94 83 GLN A C 1
ATOM 671 O O . GLN A 1 83 ? -17.467 -9.205 42.536 1.00 59.94 83 GLN A O 1
ATOM 676 N N . SER A 1 84 ? -15.903 -8.448 43.943 1.00 62.78 84 SER A N 1
ATOM 677 C CA . SER A 1 84 ? -16.817 -8.210 45.066 1.00 62.78 84 SER A CA 1
ATOM 678 C C . SER A 1 84 ? -17.837 -7.091 44.830 1.00 62.78 84 SER A C 1
ATOM 680 O O . SER A 1 84 ? -18.770 -6.973 45.615 1.00 62.78 84 SER A O 1
ATOM 682 N N . LEU A 1 85 ? -17.662 -6.277 43.785 1.00 60.84 85 LEU A N 1
ATOM 683 C CA . LEU A 1 85 ? -18.574 -5.193 43.409 1.00 60.84 85 LEU A CA 1
ATOM 684 C C . LEU A 1 85 ? -19.548 -5.567 42.280 1.00 60.84 85 LEU A C 1
ATOM 686 O O . LEU A 1 85 ? -20.249 -4.682 41.801 1.00 60.84 85 LEU A O 1
ATOM 690 N N . LEU A 1 86 ? -19.558 -6.826 41.822 1.00 64.38 86 LEU A N 1
ATOM 691 C CA . LEU A 1 86 ? -20.456 -7.282 40.761 1.00 64.38 86 LEU A CA 1
ATOM 692 C C . LEU A 1 86 ? -21.092 -8.624 41.109 1.00 64.38 86 LEU A C 1
ATOM 694 O O . LEU A 1 86 ? -20.428 -9.661 41.148 1.00 64.38 86 LEU A O 1
ATOM 698 N N . THR A 1 87 ? -22.407 -8.607 41.271 1.00 64.81 87 THR A N 1
ATOM 699 C CA . THR A 1 87 ? -23.243 -9.808 41.287 1.00 64.81 87 THR A CA 1
ATOM 700 C C . THR A 1 87 ? -23.914 -10.008 39.926 1.00 64.81 87 THR A C 1
ATOM 702 O O . THR A 1 87 ? -24.112 -9.070 39.158 1.00 64.81 87 THR A O 1
ATOM 705 N N . CYS A 1 88 ? -24.275 -11.249 39.593 1.00 65.69 88 CYS A N 1
ATOM 706 C CA . CYS A 1 88 ? -24.940 -11.551 38.320 1.00 65.69 88 CYS A CA 1
ATOM 707 C C . CYS A 1 88 ? -26.321 -10.887 38.165 1.00 65.69 88 CYS A C 1
ATOM 709 O O . CYS A 1 88 ? -26.786 -10.735 37.040 1.00 65.69 88 CYS A O 1
ATOM 711 N N . GLU A 1 89 ? -26.956 -10.478 39.266 1.00 63.06 89 GLU A N 1
ATOM 712 C CA . GLU A 1 89 ? -28.220 -9.729 39.258 1.00 63.06 89 GLU A CA 1
ATOM 713 C C . GLU A 1 89 ? -28.036 -8.254 38.867 1.00 63.06 89 GLU A C 1
ATOM 715 O O . GLU A 1 89 ? -28.977 -7.621 38.399 1.00 63.06 89 GLU A O 1
ATOM 720 N N . GLU A 1 90 ? -26.826 -7.706 39.025 1.00 65.19 90 GLU A N 1
ATOM 721 C CA . GLU A 1 90 ? -26.499 -6.311 38.694 1.00 65.19 90 GLU A CA 1
ATOM 722 C C . GLU A 1 90 ? -26.144 -6.119 37.213 1.00 65.19 90 GLU A C 1
ATOM 724 O O . GLU A 1 90 ? -26.047 -4.988 36.734 1.00 65.19 90 GLU A O 1
ATOM 729 N N . ILE A 1 91 ? -25.967 -7.213 36.465 1.00 68.88 91 ILE A N 1
ATOM 730 C CA . ILE A 1 91 ? -25.827 -7.159 35.012 1.00 68.88 91 ILE A CA 1
ATOM 731 C C . ILE A 1 91 ? -27.225 -6.991 34.421 1.00 68.88 91 ILE A C 1
ATOM 733 O O . ILE A 1 91 ? -28.048 -7.903 34.492 1.00 68.88 91 ILE A O 1
ATOM 737 N N . ASP A 1 92 ? -27.488 -5.850 33.786 1.00 69.38 92 ASP A N 1
ATOM 738 C CA . ASP A 1 92 ? -28.754 -5.619 33.089 1.00 69.38 92 ASP A CA 1
ATOM 739 C C . ASP A 1 92 ? -28.815 -6.423 31.780 1.00 69.38 92 ASP A C 1
ATOM 741 O O . ASP A 1 92 ? -28.554 -5.939 30.674 1.00 69.38 92 ASP A O 1
ATOM 745 N N . VAL A 1 93 ? -29.152 -7.704 31.924 1.00 72.88 93 VAL A N 1
ATOM 746 C CA . VAL A 1 93 ? -29.311 -8.645 30.814 1.00 72.88 93 VAL A CA 1
ATOM 747 C C . VAL A 1 93 ? -30.421 -8.188 29.861 1.00 72.88 93 VAL A C 1
ATOM 749 O O . VAL A 1 93 ? -30.311 -8.391 28.653 1.00 72.88 93 VAL A O 1
ATOM 752 N N . SER A 1 94 ? -31.461 -7.528 30.379 1.00 69.88 94 SER A N 1
ATOM 753 C CA . SER A 1 94 ? -32.596 -7.056 29.581 1.00 69.88 94 SER A CA 1
ATOM 754 C C . SER A 1 94 ? -32.218 -5.882 28.673 1.00 69.88 94 SER A C 1
ATOM 756 O O . SER A 1 94 ? -32.588 -5.839 27.494 1.00 69.88 94 SER A O 1
ATOM 758 N N . LEU A 1 95 ? -31.398 -4.958 29.180 1.00 70.88 95 LEU A N 1
ATOM 759 C CA . LEU A 1 95 ? -30.810 -3.885 28.389 1.00 70.88 95 LEU A CA 1
ATOM 760 C C . LEU A 1 95 ? -29.824 -4.442 27.363 1.00 70.88 95 LEU A C 1
ATOM 762 O O . LEU A 1 95 ? -29.792 -3.977 26.225 1.00 70.88 95 LEU A O 1
ATOM 766 N N . PHE A 1 96 ? -29.042 -5.464 27.719 1.00 71.75 96 PHE A N 1
ATOM 767 C CA . PHE A 1 96 ? -28.148 -6.118 26.766 1.00 71.75 96 PHE A CA 1
ATOM 768 C C . PHE A 1 96 ? -28.928 -6.776 25.614 1.00 71.75 96 PHE A C 1
ATOM 770 O O . PHE A 1 96 ? -28.622 -6.530 24.450 1.00 71.75 96 PHE A O 1
ATOM 777 N N . GLU A 1 97 ? -29.991 -7.527 25.914 1.00 74.38 97 GLU A N 1
ATOM 778 C CA . GLU A 1 97 ? -30.856 -8.156 24.907 1.00 74.38 97 GLU A CA 1
ATOM 779 C C . GLU A 1 97 ? -31.489 -7.123 23.960 1.00 74.38 97 GLU A C 1
ATOM 781 O O . GLU A 1 97 ? -31.474 -7.296 22.741 1.00 74.38 97 GLU A O 1
ATOM 786 N N . THR A 1 98 ? -31.992 -6.013 24.506 1.00 72.12 98 THR A N 1
ATOM 787 C CA . THR A 1 98 ? -32.640 -4.949 23.719 1.00 72.12 98 THR A CA 1
ATOM 788 C C . THR A 1 98 ? -31.657 -4.038 22.975 1.00 72.12 98 THR A C 1
ATOM 790 O O . THR A 1 98 ? -32.031 -3.423 21.973 1.00 72.12 98 THR A O 1
ATOM 793 N N . SER A 1 99 ? -30.398 -3.957 23.417 1.00 70.44 99 SER A N 1
ATOM 794 C CA . SER A 1 99 ? -29.344 -3.153 22.778 1.00 70.44 99 SER A CA 1
ATOM 795 C C . SER A 1 99 ? -28.552 -3.905 21.703 1.00 70.44 99 SER A C 1
ATOM 797 O O . SER A 1 99 ? -27.874 -3.264 20.891 1.00 70.44 99 SER A O 1
ATOM 799 N N . LEU A 1 100 ? -28.666 -5.238 21.634 1.00 74.12 100 LEU A N 1
ATOM 800 C CA . LEU A 1 100 ? -28.103 -6.049 20.554 1.00 74.12 100 LEU A CA 1
ATOM 801 C C . LEU A 1 100 ? -28.759 -5.687 19.218 1.00 74.12 100 LEU A C 1
ATOM 803 O O . LEU A 1 100 ? -29.837 -6.162 18.864 1.00 74.12 100 LEU A O 1
ATOM 807 N N . ASN A 1 101 ? -28.078 -4.847 18.442 1.00 70.06 101 ASN A N 1
ATOM 808 C CA . ASN A 1 101 ? -28.553 -4.418 17.137 1.00 70.06 101 ASN A CA 1
ATOM 809 C C . ASN A 1 101 ? -27.585 -4.850 16.036 1.00 70.06 101 ASN A C 1
ATOM 811 O O . ASN A 1 101 ? -26.447 -4.382 15.951 1.00 70.06 101 ASN A O 1
ATOM 815 N N . PHE A 1 102 ? -28.056 -5.728 15.156 1.00 76.25 102 PHE A N 1
ATOM 816 C CA . PHE A 1 102 ? -27.311 -6.159 13.980 1.00 76.25 102 PHE A CA 1
ATOM 817 C C . PHE A 1 102 ? -27.487 -5.121 12.880 1.00 76.25 102 PHE A C 1
ATOM 819 O O . PHE A 1 102 ? -28.422 -5.205 12.087 1.00 76.25 102 PHE A O 1
ATOM 826 N N . GLN A 1 103 ? -26.612 -4.116 12.846 1.00 76.25 103 GLN A N 1
ATOM 827 C CA . GLN A 1 103 ? -26.676 -3.055 11.845 1.00 76.25 103 GLN A CA 1
ATOM 828 C C . GLN A 1 103 ? -25.563 -3.165 10.807 1.00 76.25 103 GLN A C 1
ATOM 830 O O . GLN A 1 103 ? -24.377 -3.205 11.138 1.00 76.25 103 GLN A O 1
ATOM 835 N N . THR A 1 104 ? -25.939 -3.071 9.535 1.00 79.56 104 THR A N 1
ATOM 836 C CA . THR A 1 104 ? -25.007 -2.796 8.437 1.00 79.56 104 THR A CA 1
ATOM 837 C C . THR A 1 104 ? -25.476 -1.564 7.689 1.00 79.56 104 THR A C 1
ATOM 839 O O . THR A 1 104 ? -26.645 -1.467 7.324 1.00 79.56 104 THR A O 1
ATOM 842 N N . LEU A 1 105 ? -24.577 -0.607 7.461 1.00 82.00 105 LEU A N 1
ATOM 843 C CA . LEU A 1 105 ? -24.876 0.655 6.777 1.00 82.00 105 LEU A CA 1
ATOM 844 C C . LEU A 1 105 ? -25.979 1.490 7.456 1.00 82.00 105 LEU A C 1
ATOM 846 O O . LEU A 1 105 ? -26.590 2.345 6.816 1.00 82.00 105 LEU A O 1
ATOM 850 N N . GLY A 1 106 ? -26.213 1.265 8.754 1.00 80.75 106 GLY A N 1
ATOM 851 C CA . GLY A 1 106 ? -27.303 1.877 9.522 1.00 80.75 106 GLY A CA 1
ATOM 852 C C . GLY A 1 106 ? -28.663 1.189 9.374 1.00 80.75 106 GLY A C 1
ATOM 853 O O . GLY A 1 106 ? -29.628 1.651 9.973 1.00 80.75 106 GLY A O 1
ATOM 854 N N . TYR A 1 107 ? -28.744 0.091 8.620 1.00 83.00 107 TYR A N 1
ATOM 855 C CA . TYR A 1 107 ? -29.948 -0.725 8.477 1.00 83.00 107 TYR A CA 1
ATOM 856 C C . TYR 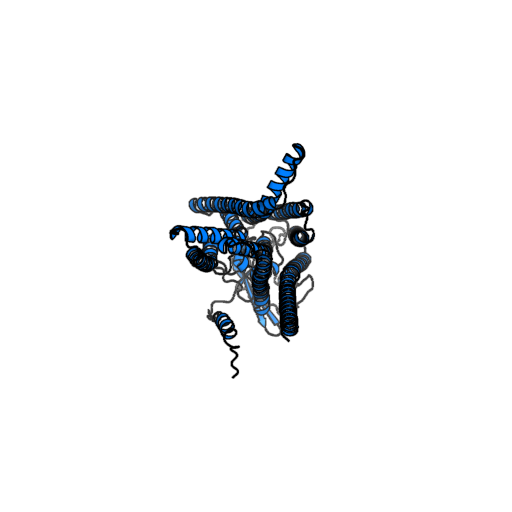A 1 107 ? -29.842 -1.984 9.333 1.00 83.00 107 TYR A C 1
ATOM 858 O O . TYR A 1 107 ? -28.784 -2.613 9.376 1.00 83.00 107 TYR A O 1
ATOM 866 N N . SER A 1 108 ? -30.936 -2.356 10.001 1.00 82.00 108 SER A N 1
ATOM 867 C CA . SER A 1 108 ? -31.014 -3.617 10.740 1.00 82.00 108 SER A CA 1
ATOM 868 C C . SER A 1 108 ? -31.054 -4.791 9.756 1.00 82.00 108 SER A C 1
ATOM 870 O O . SER A 1 108 ? -31.887 -4.807 8.852 1.00 82.00 108 SER A O 1
ATOM 872 N N . VAL A 1 109 ? -30.131 -5.743 9.902 1.00 83.19 109 VAL A N 1
ATOM 873 C CA . VAL A 1 109 ? -29.976 -6.917 9.019 1.00 83.19 109 VAL A CA 1
ATOM 874 C C . VAL A 1 109 ? -30.197 -8.250 9.721 1.00 83.19 109 VAL A C 1
ATOM 876 O O . VAL A 1 109 ? -30.083 -9.303 9.102 1.00 83.19 109 VAL A O 1
ATOM 879 N N . GLY A 1 110 ? -30.512 -8.224 11.010 1.00 75.75 110 GLY A N 1
ATOM 880 C CA . GLY A 1 110 ? -30.720 -9.429 11.794 1.00 75.75 110 GLY A CA 1
ATOM 881 C C . GLY A 1 110 ? -31.684 -9.176 12.935 1.00 75.75 110 GLY A C 1
ATOM 882 O O . GLY A 1 110 ? -31.707 -8.092 13.514 1.00 75.75 110 GLY A O 1
ATOM 883 N N . GLN A 1 111 ? -32.463 -10.203 13.257 1.00 80.88 111 GLN A N 1
ATOM 884 C CA . GLN A 1 111 ? -33.320 -10.228 14.430 1.00 80.88 111 GLN A CA 1
ATOM 885 C C . GLN A 1 111 ? -32.776 -11.267 15.407 1.00 80.88 111 GLN A C 1
ATOM 887 O O . GLN A 1 111 ? -32.500 -12.406 15.024 1.00 80.88 111 GLN A O 1
ATOM 892 N N . LEU A 1 112 ? -32.643 -10.874 16.671 1.00 81.44 112 LEU A N 1
ATOM 893 C CA . LEU A 1 112 ? -32.313 -11.796 17.747 1.00 81.44 112 LEU A CA 1
ATOM 894 C C . LEU A 1 112 ? -33.470 -12.791 17.917 1.00 81.44 112 LEU A C 1
ATOM 896 O O . LEU A 1 112 ? -34.601 -12.390 18.182 1.00 81.44 112 LEU A O 1
ATOM 900 N N . ARG A 1 113 ? -33.202 -14.084 17.706 1.00 82.44 113 ARG A N 1
ATOM 901 C CA . ARG A 1 113 ? -34.209 -15.149 17.872 1.00 82.44 113 ARG A CA 1
ATOM 902 C C . ARG A 1 113 ? -34.205 -15.769 19.260 1.00 82.44 113 ARG A C 1
ATOM 904 O O . ARG A 1 113 ? -35.254 -16.173 19.743 1.00 82.44 113 ARG A O 1
ATOM 911 N N . ASN A 1 114 ? -33.023 -15.922 19.844 1.00 81.69 114 ASN A N 1
ATOM 912 C CA . ASN A 1 114 ? -32.837 -16.565 21.133 1.00 81.69 114 ASN A CA 1
ATOM 913 C C . ASN A 1 114 ? -31.677 -15.884 21.856 1.00 81.69 114 ASN A C 1
ATOM 915 O O . ASN A 1 114 ? -30.646 -15.609 21.241 1.00 81.69 114 ASN A O 1
ATOM 919 N N . PHE A 1 115 ? -31.854 -15.645 23.148 1.00 80.69 115 PHE A N 1
ATOM 920 C CA . PHE A 1 115 ? -30.849 -15.078 24.026 1.00 80.69 115 PHE A CA 1
ATOM 921 C C . PHE A 1 115 ? -30.715 -15.977 25.255 1.00 80.69 115 PHE A C 1
ATOM 923 O O . PHE A 1 115 ? -31.706 -16.337 25.888 1.00 80.69 115 PHE A O 1
ATOM 930 N N . ARG A 1 116 ? -29.484 -16.372 25.587 1.00 79.62 116 ARG A N 1
ATOM 931 C CA . ARG A 1 116 ? -29.193 -17.186 26.770 1.00 79.62 116 ARG A CA 1
ATOM 932 C C . ARG A 1 116 ? -27.971 -16.622 27.475 1.00 79.62 116 ARG A C 1
ATOM 934 O O . ARG A 1 116 ? -26.914 -16.506 26.865 1.00 79.62 116 ARG A O 1
ATOM 941 N N . SER A 1 117 ? -28.107 -16.340 28.763 1.00 74.12 117 SER A N 1
ATOM 942 C CA . SER A 1 117 ? -26.999 -15.998 29.650 1.00 74.12 117 SER A CA 1
ATOM 943 C C . SER A 1 117 ? -26.797 -17.125 30.663 1.00 74.12 117 SER A C 1
ATOM 945 O O . SER A 1 117 ? -27.747 -17.613 31.271 1.00 74.12 117 SER A O 1
ATOM 947 N N . ASN A 1 118 ? -25.549 -17.565 30.828 1.00 72.81 118 ASN A N 1
ATOM 948 C CA . ASN A 1 118 ? -25.159 -18.491 31.887 1.00 72.81 118 ASN A CA 1
ATOM 949 C C . ASN A 1 118 ? -24.266 -17.727 32.859 1.00 72.81 118 ASN A C 1
ATOM 951 O O . ASN A 1 118 ? -23.134 -17.383 32.526 1.00 72.81 118 ASN A O 1
ATOM 955 N N . CYS A 1 119 ? -24.783 -17.461 34.051 1.00 65.81 119 CYS A N 1
ATOM 956 C CA . CYS A 1 119 ? -24.071 -16.742 35.093 1.00 65.81 119 CYS A CA 1
ATOM 957 C C . CYS A 1 119 ? -23.640 -17.752 36.172 1.00 65.81 119 CYS A C 1
ATOM 959 O O . CYS A 1 119 ? -24.508 -18.380 36.774 1.00 65.81 119 CYS A O 1
ATOM 961 N N . PRO A 1 120 ? -22.332 -17.990 36.391 1.00 54.25 120 PRO A N 1
ATOM 962 C CA . PRO A 1 120 ? -21.865 -19.074 37.261 1.00 54.25 120 PRO A CA 1
ATOM 963 C C . PRO A 1 120 ? -21.951 -18.771 38.767 1.00 54.25 120 PRO A C 1
ATOM 965 O O . PRO A 1 120 ? -21.549 -19.613 39.568 1.00 54.25 120 PRO A O 1
ATOM 968 N N . LEU A 1 121 ? -22.446 -17.600 39.179 1.00 45.88 121 LEU A N 1
ATOM 969 C CA . LEU A 1 121 ? -22.585 -17.265 40.596 1.00 45.88 121 LEU A CA 1
ATOM 970 C C . LEU A 1 121 ? -23.968 -17.692 41.110 1.00 45.88 121 LEU A C 1
ATOM 972 O O . LEU A 1 121 ? -24.964 -17.434 40.432 1.00 45.88 121 LEU A O 1
ATOM 976 N N . PRO A 1 122 ? -24.053 -18.356 42.279 1.00 37.59 122 PRO A N 1
ATOM 977 C CA . PRO A 1 122 ? -25.328 -18.777 42.831 1.00 37.59 122 PRO A CA 1
ATOM 978 C C . PRO A 1 122 ? -26.177 -17.549 43.157 1.00 37.59 122 PRO A C 1
ATOM 980 O O . PRO A 1 122 ? -25.752 -16.664 43.896 1.00 37.59 122 PRO A O 1
ATOM 983 N N . ILE A 1 123 ? -27.387 -17.531 42.605 1.00 39.84 123 ILE A N 1
ATOM 984 C CA . ILE A 1 123 ? -28.478 -16.667 43.045 1.00 39.84 123 ILE A CA 1
ATOM 985 C C . ILE A 1 123 ? -28.798 -17.109 44.475 1.00 39.84 123 ILE A C 1
ATOM 987 O O . ILE A 1 123 ? -29.252 -18.234 44.691 1.00 39.84 123 ILE A O 1
ATOM 991 N N . THR A 1 124 ? -28.481 -16.279 45.463 1.00 41.75 124 THR A N 1
ATOM 992 C CA . THR A 1 124 ? -28.916 -16.495 46.846 1.00 41.75 124 THR A CA 1
ATOM 993 C C . THR A 1 124 ? -29.991 -15.479 47.176 1.00 41.75 124 THR A C 1
ATOM 995 O O . THR A 1 124 ? -29.722 -14.283 47.114 1.00 41.75 124 THR A O 1
ATOM 998 N N . ASP A 1 125 ? -31.162 -15.965 47.599 1.00 39.62 125 ASP A N 1
ATOM 999 C CA . ASP A 1 125 ? -32.389 -15.213 47.936 1.00 39.62 125 ASP A CA 1
ATOM 1000 C C . ASP A 1 125 ? -32.250 -14.213 49.110 1.00 39.62 125 ASP A C 1
ATOM 1002 O O . ASP A 1 125 ? -33.235 -13.745 49.683 1.00 39.62 125 ASP A O 1
ATOM 1006 N N . THR A 1 126 ? -31.026 -13.869 49.507 1.00 43.62 126 THR A N 1
ATOM 1007 C CA . THR A 1 126 ? -30.725 -12.876 50.537 1.00 43.62 126 THR A CA 1
ATOM 1008 C C . THR A 1 126 ? -29.884 -11.757 49.943 1.00 43.62 126 THR A C 1
ATOM 1010 O O . THR A 1 126 ? -28.682 -11.682 50.194 1.00 43.62 126 THR A O 1
ATOM 1013 N N . LEU A 1 127 ? -30.507 -10.870 49.170 1.00 34.00 127 LEU A N 1
ATOM 1014 C CA . LEU A 1 127 ? -29.861 -9.646 48.708 1.00 34.00 127 LEU A CA 1
ATOM 1015 C C . LEU A 1 127 ? -30.766 -8.442 48.964 1.00 34.00 127 LEU A C 1
ATOM 1017 O O . LEU A 1 127 ? -31.790 -8.218 48.324 1.00 34.00 127 LEU A O 1
ATOM 1021 N N . THR A 1 128 ? -30.354 -7.634 49.939 1.00 33.88 128 THR A N 1
ATOM 1022 C CA . THR A 1 128 ? -30.652 -6.206 49.926 1.00 33.88 128 THR A CA 1
ATOM 1023 C C . THR A 1 128 ? -30.024 -5.615 48.664 1.00 33.88 128 THR A C 1
ATOM 1025 O O . THR A 1 128 ? -28.821 -5.808 48.474 1.00 33.88 128 THR A O 1
ATOM 1028 N N . PRO A 1 129 ? -30.773 -4.883 47.825 1.00 32.97 129 PRO A N 1
ATOM 1029 C CA . PRO A 1 129 ? -30.199 -4.245 46.653 1.00 32.97 129 PRO A CA 1
ATOM 1030 C C . PRO A 1 129 ? -29.147 -3.245 47.125 1.00 32.97 129 PRO A C 1
ATOM 1032 O O . PRO A 1 129 ? -29.448 -2.371 47.948 1.00 32.97 129 PRO A O 1
ATOM 1035 N N . PHE A 1 130 ? -27.924 -3.334 46.601 1.00 37.03 130 PHE A N 1
ATOM 1036 C CA . PHE A 1 130 ? -27.046 -2.177 46.640 1.00 37.03 130 PHE A CA 1
ATOM 1037 C C . PHE A 1 130 ? -27.723 -1.102 45.793 1.00 37.03 130 PHE A C 1
ATOM 1039 O O . PHE A 1 130 ? -27.666 -1.082 44.566 1.00 37.03 130 PHE A O 1
ATOM 1046 N N . LYS A 1 131 ? -28.396 -0.171 46.473 1.00 35.91 131 LYS A N 1
ATOM 1047 C CA . LYS A 1 131 ? -28.538 1.172 45.931 1.00 35.91 131 LYS A CA 1
ATOM 1048 C C . LYS A 1 131 ? -27.120 1.634 45.631 1.00 35.91 131 LYS A C 1
ATOM 1050 O O . LYS A 1 131 ? -26.345 1.869 46.555 1.00 35.91 131 LYS A O 1
ATOM 1055 N N . GLN A 1 132 ? -26.808 1.709 44.340 1.00 44.94 132 GLN A N 1
ATOM 1056 C CA . GLN A 1 132 ? -26.098 2.820 43.725 1.00 44.94 132 GLN A CA 1
ATOM 1057 C C . GLN A 1 132 ? -25.502 3.772 44.768 1.00 44.94 132 GLN A C 1
ATOM 1059 O O . GLN A 1 132 ? -26.243 4.510 45.429 1.00 44.94 132 GLN A O 1
ATOM 1064 N N . LEU A 1 133 ? -24.175 3.842 44.859 1.00 41.97 133 LEU A N 1
ATOM 1065 C CA . LEU A 1 133 ? -23.577 5.095 45.296 1.00 41.97 133 LEU A CA 1
ATOM 1066 C C . LEU A 1 133 ? -23.954 6.150 44.232 1.00 41.97 133 LEU A C 1
ATOM 1068 O O . LEU A 1 133 ? -23.286 6.297 43.217 1.00 41.97 133 LEU A O 1
ATOM 1072 N N . ASN A 1 134 ? -25.070 6.849 44.465 1.00 42.47 134 ASN A N 1
ATOM 1073 C CA . ASN A 1 134 ? -25.515 8.089 43.810 1.00 42.47 134 ASN A CA 1
ATOM 1074 C C . ASN A 1 134 ? -26.251 8.058 42.456 1.00 42.47 134 ASN A C 1
ATOM 1076 O O . ASN A 1 134 ? -26.420 9.125 41.878 1.00 42.47 134 ASN A O 1
ATOM 1080 N N . GLY A 1 135 ? -26.747 6.933 41.942 1.00 51.69 135 GLY A N 1
ATOM 1081 C CA . GLY A 1 135 ? -27.448 6.951 40.642 1.00 51.69 135 GLY A CA 1
ATOM 1082 C C . GLY A 1 135 ? -26.568 6.626 39.436 1.00 51.69 135 GLY A C 1
ATOM 1083 O O . GLY A 1 135 ? -27.056 6.645 38.310 1.00 51.69 135 GLY A O 1
ATOM 1084 N N . ASN A 1 136 ? -25.280 6.355 39.658 1.00 50.22 136 ASN A N 1
ATOM 1085 C CA . ASN A 1 136 ? -24.283 6.356 38.593 1.00 50.22 136 ASN A CA 1
ATOM 1086 C C . ASN A 1 136 ? -24.012 4.948 38.044 1.00 50.22 136 ASN A C 1
ATOM 1088 O O . ASN A 1 136 ? -23.860 3.990 38.801 1.00 50.22 136 ASN A O 1
ATOM 1092 N N . GLU A 1 137 ? -23.941 4.852 36.717 1.00 56.41 137 GLU A N 1
ATOM 1093 C CA . GLU A 1 137 ? -23.466 3.692 35.958 1.00 56.41 137 GLU A CA 1
ATOM 1094 C C . GLU A 1 137 ? -21.997 3.397 36.318 1.00 56.41 137 GLU A C 1
ATOM 1096 O O . GLU A 1 137 ? -21.161 4.301 36.276 1.00 56.41 137 GLU A O 1
ATOM 1101 N N . LEU A 1 138 ? -21.688 2.157 36.727 1.00 58.81 138 LEU A N 1
ATOM 1102 C CA . LEU A 1 138 ? -20.353 1.771 37.216 1.00 58.81 138 LEU A CA 1
ATOM 1103 C C . LEU A 1 138 ? -19.306 1.754 36.095 1.00 58.81 138 LEU A C 1
ATOM 1105 O O . LEU A 1 138 ? -18.167 2.161 36.310 1.00 58.81 138 LEU A O 1
ATOM 1109 N N . ASP A 1 139 ? -19.693 1.270 34.914 1.00 64.69 139 ASP A N 1
ATOM 1110 C CA . ASP A 1 139 ? -18.851 1.169 33.725 1.00 64.69 139 ASP A CA 1
ATOM 1111 C C . ASP A 1 139 ? -19.737 0.838 32.511 1.00 64.69 139 ASP A C 1
ATOM 1113 O O . ASP A 1 139 ? -20.647 0.018 32.620 1.00 64.69 139 ASP A O 1
ATOM 1117 N N . CYS A 1 140 ? -19.459 1.438 31.352 1.00 69.56 140 CYS A N 1
ATOM 1118 C CA . CYS A 1 140 ? -20.192 1.173 30.115 1.00 69.56 140 CYS A CA 1
ATOM 1119 C C . CYS A 1 140 ? -19.231 0.811 28.983 1.00 69.56 140 CYS A C 1
ATOM 1121 O O . CYS A 1 140 ? -18.301 1.559 28.656 1.00 69.56 140 CYS A O 1
ATOM 1123 N N . GLY A 1 141 ? -19.468 -0.353 28.372 1.00 70.00 141 GLY A N 1
ATOM 1124 C CA . GLY A 1 141 ? -18.637 -0.922 27.319 1.00 70.00 141 GLY A CA 1
ATOM 1125 C C . GLY A 1 141 ? -19.413 -1.220 26.042 1.00 70.00 141 GLY A C 1
ATOM 1126 O O . GLY A 1 141 ? -20.363 -1.992 26.051 1.00 70.00 141 GLY A O 1
ATOM 1127 N N . ILE A 1 142 ? -18.949 -0.686 24.917 1.00 75.00 142 ILE A N 1
ATOM 1128 C CA . ILE A 1 142 ? -19.383 -1.069 23.573 1.00 75.00 142 ILE A CA 1
ATOM 1129 C C . ILE A 1 142 ? -18.346 -2.024 22.991 1.00 75.00 142 ILE A C 1
ATOM 1131 O O . ILE A 1 142 ? -17.154 -1.728 22.991 1.00 75.00 142 ILE A O 1
ATOM 1135 N N . ALA A 1 143 ? -18.787 -3.149 22.442 1.00 75.94 143 ALA A N 1
ATOM 1136 C CA . ALA A 1 143 ? -17.939 -4.065 21.691 1.00 75.94 143 ALA A CA 1
ATOM 1137 C C . ALA A 1 143 ? -18.228 -3.948 20.191 1.00 75.94 143 ALA A C 1
ATOM 1139 O O . ALA A 1 143 ? -19.384 -3.933 19.770 1.00 75.94 143 ALA A O 1
ATOM 1140 N N . LYS A 1 144 ? -17.178 -3.880 19.365 1.00 78.12 144 LYS A N 1
ATOM 1141 C CA . LYS A 1 144 ? -17.317 -3.912 17.901 1.00 78.12 144 LYS A CA 1
ATOM 1142 C C . LYS A 1 144 ? -16.813 -5.238 17.369 1.00 78.12 144 LYS A C 1
ATOM 1144 O O . LYS A 1 144 ? -15.614 -5.502 17.392 1.00 78.12 144 LYS A O 1
ATOM 1149 N N . ILE A 1 145 ? -17.735 -6.042 16.861 1.00 80.56 145 ILE A N 1
ATOM 1150 C CA . ILE A 1 145 ? -17.444 -7.379 16.353 1.00 80.56 145 ILE A CA 1
ATOM 1151 C C . ILE A 1 145 ? -17.413 -7.316 14.830 1.00 80.56 145 ILE A C 1
ATOM 1153 O O . ILE A 1 145 ? -18.350 -6.827 14.201 1.00 80.56 145 ILE A O 1
ATOM 1157 N N . THR A 1 146 ? -16.309 -7.774 14.241 1.00 85.94 146 THR A N 1
ATOM 1158 C CA . THR A 1 146 ? -16.164 -7.861 12.784 1.00 85.94 146 THR A CA 1
ATOM 1159 C C . THR A 1 146 ? -16.083 -9.332 12.392 1.00 85.94 146 THR A C 1
ATOM 1161 O O . THR A 1 146 ? -15.094 -9.976 12.756 1.00 85.94 146 THR A O 1
ATOM 1164 N N . PRO A 1 147 ? -17.091 -9.869 11.680 1.00 85.81 147 PRO A N 1
ATOM 1165 C CA . PRO A 1 147 ? -17.059 -11.250 11.218 1.00 85.81 147 PRO A CA 1
ATOM 1166 C C . PRO A 1 147 ? -15.931 -11.447 10.202 1.00 85.81 147 PRO A C 1
ATOM 1168 O O . PRO A 1 147 ? -15.461 -10.487 9.578 1.00 85.81 147 PRO A O 1
ATOM 1171 N N . ASP A 1 148 ? -15.490 -12.691 10.031 1.00 87.25 148 ASP A N 1
ATOM 1172 C CA . ASP A 1 148 ? -14.516 -12.997 8.992 1.00 87.25 148 ASP A CA 1
ATOM 1173 C C . ASP A 1 148 ? -15.091 -12.709 7.591 1.00 87.25 148 ASP A C 1
ATOM 1175 O O . ASP A 1 148 ? -16.268 -12.929 7.313 1.00 87.25 148 ASP A O 1
ATOM 1179 N N . LEU A 1 149 ? -14.245 -12.209 6.689 1.00 85.62 149 LEU A N 1
ATOM 1180 C CA . LEU A 1 149 ? -14.604 -11.867 5.308 1.00 85.62 149 LEU A CA 1
ATOM 1181 C C . LEU A 1 149 ? -14.915 -13.110 4.458 1.00 85.62 149 LEU A C 1
ATOM 1183 O O . LEU A 1 149 ? -15.469 -12.983 3.367 1.00 85.62 149 LEU A O 1
ATOM 1187 N N . GLY A 1 150 ? -14.531 -14.295 4.937 1.00 85.12 150 GLY A N 1
ATOM 1188 C CA . GLY A 1 150 ? -14.632 -15.551 4.209 1.00 85.12 150 GLY A CA 1
ATOM 1189 C C . GLY A 1 150 ? -13.510 -15.739 3.185 1.00 85.12 150 GLY A C 1
ATOM 1190 O O . GLY A 1 150 ? -12.814 -14.802 2.774 1.00 85.12 150 GLY A O 1
ATOM 1191 N N . GLU A 1 151 ? -13.324 -16.987 2.758 1.00 87.56 151 GLU A N 1
ATOM 1192 C CA . GLU A 1 151 ? -12.206 -17.373 1.892 1.00 87.56 151 GLU A CA 1
ATOM 1193 C C . GLU A 1 151 ? -12.289 -16.741 0.499 1.00 87.56 151 GLU A C 1
ATOM 1195 O O . GLU A 1 151 ? -11.284 -16.260 -0.022 1.00 87.56 151 GLU A O 1
ATOM 1200 N N . THR A 1 152 ? -13.485 -16.678 -0.092 1.00 90.00 152 THR A N 1
ATOM 1201 C CA . THR A 1 152 ? -13.701 -16.185 -1.462 1.00 90.00 152 THR A CA 1
ATOM 1202 C C . THR A 1 152 ? -13.397 -14.694 -1.593 1.00 90.00 152 THR A C 1
ATOM 1204 O O . THR A 1 152 ? -12.621 -14.294 -2.463 1.00 90.00 152 THR A O 1
ATOM 1207 N N . ALA A 1 153 ? -13.952 -13.864 -0.706 1.00 89.31 153 ALA A N 1
ATOM 1208 C CA . ALA A 1 153 ? -13.696 -12.426 -0.702 1.00 89.31 153 ALA A CA 1
ATOM 1209 C C . ALA A 1 153 ? -12.236 -12.123 -0.335 1.00 89.31 153 ALA A C 1
ATOM 1211 O O . ALA A 1 153 ? -11.599 -11.283 -0.974 1.00 89.31 153 ALA A O 1
ATOM 1212 N N . SER A 1 154 ? -11.672 -12.845 0.642 1.00 89.94 154 SER A N 1
ATOM 1213 C CA . SER A 1 154 ? -10.257 -12.721 1.003 1.00 89.94 154 SER A CA 1
ATOM 1214 C C . SER A 1 154 ? -9.344 -13.054 -0.182 1.00 89.94 154 SER A C 1
ATOM 1216 O O . SER A 1 154 ? -8.429 -12.288 -0.480 1.00 89.94 154 SER A O 1
ATOM 1218 N N . ALA A 1 155 ? -9.605 -14.153 -0.894 1.00 92.19 155 ALA A N 1
ATOM 1219 C CA . ALA A 1 155 ? -8.846 -14.542 -2.078 1.00 92.19 155 ALA A CA 1
ATOM 1220 C C . ALA A 1 155 ? -8.960 -13.488 -3.188 1.00 92.19 155 ALA A C 1
ATOM 1222 O O . ALA A 1 155 ? -7.944 -13.077 -3.747 1.00 92.19 155 ALA A O 1
ATOM 1223 N N . ALA A 1 156 ? -10.166 -12.985 -3.466 1.00 94.06 156 ALA A N 1
ATOM 1224 C CA . ALA A 1 156 ? -10.377 -11.954 -4.480 1.00 94.06 156 ALA A CA 1
ATOM 1225 C C . ALA A 1 156 ? -9.582 -10.669 -4.182 1.00 94.06 156 ALA A C 1
ATOM 1227 O O . ALA A 1 156 ? -8.938 -10.124 -5.083 1.00 94.06 156 ALA A O 1
ATOM 1228 N N . LEU A 1 157 ? -9.569 -10.218 -2.922 1.00 94.25 157 LEU A N 1
ATOM 1229 C CA . LEU A 1 157 ? -8.837 -9.022 -2.489 1.00 94.25 157 LEU A CA 1
ATOM 1230 C C . LEU A 1 157 ? -7.307 -9.189 -2.539 1.00 94.25 157 LEU A C 1
ATOM 1232 O O . LEU A 1 157 ? -6.601 -8.199 -2.718 1.00 94.25 157 LEU A O 1
ATOM 1236 N N . ILE A 1 158 ? -6.787 -10.414 -2.416 1.00 94.00 158 ILE A N 1
ATOM 1237 C CA . ILE A 1 158 ? -5.346 -10.703 -2.530 1.00 94.00 158 ILE A CA 1
ATOM 1238 C C . ILE A 1 158 ? -4.938 -10.867 -3.999 1.00 94.00 158 ILE A C 1
ATOM 1240 O O . ILE A 1 158 ? -4.010 -10.208 -4.475 1.00 94.00 158 ILE A O 1
ATOM 1244 N N . PHE A 1 159 ? -5.621 -11.752 -4.727 1.00 95.69 159 PHE A N 1
ATOM 1245 C CA . PHE A 1 159 ? -5.190 -12.185 -6.055 1.00 95.69 159 PHE A CA 1
ATOM 1246 C C . PHE A 1 159 ? -5.505 -11.172 -7.153 1.00 95.69 159 PHE A C 1
ATOM 1248 O O . PHE A 1 159 ? -4.761 -11.112 -8.133 1.00 95.69 159 PHE A O 1
ATOM 1255 N N . THR A 1 160 ? -6.547 -10.346 -7.007 1.00 95.81 160 THR A N 1
ATOM 1256 C CA . THR A 1 160 ? -6.881 -9.339 -8.030 1.00 95.81 160 THR A CA 1
ATOM 1257 C C . THR A 1 160 ? -5.774 -8.287 -8.160 1.00 95.81 160 THR A C 1
ATOM 1259 O O . THR A 1 160 ? -5.220 -8.149 -9.253 1.00 95.81 160 THR A O 1
ATOM 1262 N N . PRO A 1 161 ? -5.347 -7.592 -7.084 1.00 97.00 161 PRO A N 1
ATOM 1263 C CA . PRO A 1 161 ? -4.285 -6.593 -7.191 1.00 97.00 161 PRO A CA 1
ATOM 1264 C C . PRO A 1 161 ? -2.928 -7.210 -7.554 1.00 97.00 161 PRO A C 1
ATOM 1266 O O . PRO A 1 161 ? -2.138 -6.576 -8.255 1.00 97.00 161 PRO A O 1
ATOM 1269 N N . PHE A 1 162 ? -2.667 -8.450 -7.123 1.00 96.38 162 PHE A N 1
ATOM 1270 C CA . PHE A 1 162 ? -1.457 -9.189 -7.488 1.00 96.38 162 PHE A CA 1
ATOM 1271 C C . PHE A 1 162 ? -1.414 -9.532 -8.984 1.00 96.38 162 PHE A C 1
ATOM 1273 O O . PHE A 1 162 ? -0.407 -9.302 -9.646 1.00 96.38 162 PHE A O 1
ATOM 1280 N N . SER A 1 163 ? -2.518 -10.016 -9.555 1.00 97.00 163 SER A N 1
ATOM 1281 C CA . SER A 1 163 ? -2.592 -10.321 -10.990 1.00 97.00 163 SER A CA 1
ATOM 1282 C C . SER A 1 163 ? -2.387 -9.062 -11.835 1.00 97.00 163 SER A C 1
ATOM 1284 O O . SER A 1 163 ? -1.682 -9.090 -12.842 1.00 97.00 163 SER A O 1
ATOM 1286 N N . ILE A 1 164 ? -2.934 -7.927 -11.388 1.00 97.62 164 ILE A N 1
ATOM 1287 C CA . ILE A 1 164 ? -2.742 -6.632 -12.049 1.00 97.62 164 ILE A CA 1
ATOM 1288 C C . ILE A 1 164 ? -1.274 -6.185 -11.981 1.00 97.62 164 ILE A C 1
ATOM 1290 O O . ILE A 1 164 ? -0.769 -5.698 -12.988 1.00 97.62 164 ILE A O 1
ATOM 1294 N N . LEU A 1 165 ? -0.554 -6.420 -10.873 1.00 97.06 165 LEU A N 1
ATOM 1295 C CA . LEU A 1 165 ? 0.894 -6.155 -10.784 1.00 97.06 165 LEU A CA 1
ATOM 1296 C C . LEU A 1 165 ? 1.667 -6.871 -11.899 1.00 97.06 165 LEU A C 1
ATOM 1298 O O . LEU A 1 165 ? 2.508 -6.263 -12.558 1.00 97.06 165 LEU A O 1
ATOM 1302 N N . VAL A 1 166 ? 1.370 -8.157 -12.116 1.00 96.81 166 VAL A N 1
ATOM 1303 C CA . VAL A 1 166 ? 2.025 -8.974 -13.150 1.00 96.81 166 VAL A CA 1
ATOM 1304 C C . VAL A 1 166 ? 1.739 -8.412 -14.543 1.00 96.81 166 VAL A C 1
ATOM 1306 O O . VAL A 1 166 ? 2.650 -8.303 -15.364 1.00 96.81 166 VAL A O 1
ATOM 1309 N N . ILE A 1 167 ? 0.496 -8.000 -14.800 1.00 96.62 167 ILE A N 1
ATOM 1310 C CA . ILE A 1 167 ? 0.093 -7.405 -16.081 1.00 96.62 167 ILE A CA 1
ATOM 1311 C C . ILE A 1 167 ? 0.776 -6.052 -16.306 1.00 96.62 167 ILE A C 1
ATOM 1313 O O . ILE A 1 167 ? 1.272 -5.810 -17.405 1.00 96.62 167 ILE A O 1
ATOM 1317 N N . VAL A 1 168 ? 0.850 -5.194 -15.284 1.00 96.12 168 VAL A N 1
ATOM 1318 C CA . VAL A 1 168 ? 1.556 -3.901 -15.341 1.00 96.12 168 VAL A CA 1
ATOM 1319 C C . VAL A 1 168 ? 3.037 -4.122 -15.654 1.00 96.12 168 VAL A C 1
ATOM 1321 O O . VAL A 1 168 ? 3.567 -3.499 -16.573 1.00 96.12 168 VAL A O 1
ATOM 1324 N N . ALA A 1 169 ? 3.696 -5.049 -14.953 1.00 94.81 169 ALA A N 1
ATOM 1325 C CA . ALA A 1 169 ? 5.105 -5.372 -15.173 1.00 94.81 169 ALA A CA 1
ATOM 1326 C C . ALA A 1 169 ? 5.363 -5.882 -16.599 1.00 94.81 169 ALA A C 1
ATOM 1328 O O . ALA A 1 169 ? 6.289 -5.430 -17.274 1.00 94.81 169 ALA A O 1
ATOM 1329 N N . PHE A 1 170 ? 4.514 -6.793 -17.081 1.00 95.19 170 PHE A N 1
ATOM 1330 C CA . PHE A 1 170 ? 4.625 -7.357 -18.422 1.00 95.19 170 PHE A CA 1
ATOM 1331 C C . PHE A 1 170 ? 4.356 -6.318 -19.520 1.00 95.19 170 PHE A C 1
ATOM 1333 O O . PHE A 1 170 ? 5.114 -6.223 -20.486 1.00 95.19 170 PHE A O 1
ATOM 1340 N N . SER A 1 171 ? 3.308 -5.506 -19.353 1.00 94.44 171 SER A N 1
ATOM 1341 C CA . SER A 1 171 ? 2.963 -4.412 -20.265 1.00 94.44 171 SER A CA 1
ATOM 1342 C C . SER A 1 171 ? 4.075 -3.380 -20.367 1.00 94.44 171 SER A C 1
ATOM 1344 O O . SER A 1 171 ? 4.486 -3.025 -21.475 1.00 94.44 171 SER A O 1
ATOM 1346 N N . SER A 1 172 ? 4.596 -2.940 -19.223 1.00 93.12 172 SER A N 1
ATOM 1347 C CA . SER A 1 172 ? 5.666 -1.951 -19.160 1.00 93.12 172 SER A CA 1
ATOM 1348 C C . SER A 1 172 ? 6.935 -2.465 -19.850 1.00 93.12 172 SER A C 1
ATOM 1350 O O . SER A 1 172 ? 7.470 -1.790 -20.732 1.00 93.12 172 SER A O 1
ATOM 1352 N N . TRP A 1 173 ? 7.342 -3.710 -19.570 1.00 93.06 173 TRP A N 1
ATOM 1353 C CA . TRP A 1 173 ? 8.500 -4.333 -20.215 1.00 93.06 173 TRP A CA 1
ATOM 1354 C C . TRP A 1 173 ? 8.384 -4.369 -21.746 1.00 93.06 173 TRP A C 1
ATOM 1356 O O . TRP A 1 173 ? 9.312 -3.967 -22.450 1.00 93.06 173 TRP A O 1
ATOM 1366 N N . ILE A 1 174 ? 7.245 -4.829 -22.278 1.00 90.75 174 ILE A N 1
ATOM 1367 C CA . ILE A 1 174 ? 7.025 -4.916 -23.731 1.00 90.75 174 ILE A CA 1
ATOM 1368 C C . ILE A 1 174 ? 7.011 -3.525 -24.364 1.00 90.75 174 ILE A C 1
ATOM 1370 O O . ILE A 1 174 ? 7.696 -3.301 -25.362 1.00 90.75 174 ILE A O 1
ATOM 1374 N N . THR A 1 175 ? 6.269 -2.591 -23.771 1.00 88.50 175 THR A N 1
ATOM 1375 C CA . THR A 1 175 ? 6.087 -1.240 -24.317 1.00 88.50 175 THR A CA 1
ATOM 1376 C C . THR A 1 175 ? 7.415 -0.484 -24.388 1.00 88.50 175 THR A C 1
ATOM 1378 O O . THR A 1 175 ? 7.716 0.153 -25.398 1.00 88.50 175 THR A O 1
ATOM 1381 N N . HIS A 1 176 ? 8.238 -0.557 -23.339 1.00 88.00 176 HIS A N 1
ATOM 1382 C CA . HIS A 1 176 ? 9.535 0.125 -23.321 1.00 88.00 176 HIS A CA 1
ATOM 1383 C C . HIS A 1 176 ? 10.565 -0.560 -24.214 1.00 88.00 176 HIS A C 1
ATOM 1385 O O . HIS A 1 176 ? 11.344 0.132 -24.867 1.00 88.00 176 HIS A O 1
ATOM 1391 N N . ARG A 1 177 ? 10.549 -1.896 -24.306 1.00 85.81 177 ARG A N 1
ATOM 1392 C CA . ARG A 1 177 ? 11.433 -2.633 -25.221 1.00 85.81 177 ARG A CA 1
ATOM 1393 C C . ARG A 1 177 ? 11.175 -2.240 -26.674 1.00 85.81 177 ARG A C 1
ATOM 1395 O O . ARG A 1 177 ? 12.119 -2.000 -27.419 1.00 85.81 177 ARG A O 1
ATOM 1402 N N . ASP A 1 178 ? 9.907 -2.175 -27.057 1.00 80.69 178 ASP A N 1
ATOM 1403 C CA . ASP A 1 178 ? 9.460 -1.803 -28.399 1.00 80.69 178 ASP A CA 1
ATOM 1404 C C . ASP A 1 178 ? 9.866 -0.357 -28.760 1.00 80.69 178 ASP A C 1
ATOM 1406 O O . ASP A 1 178 ? 10.398 -0.089 -29.839 1.00 80.69 178 ASP A O 1
ATOM 1410 N N . ARG A 1 179 ? 9.724 0.583 -27.816 1.00 75.06 179 ARG A N 1
ATOM 1411 C CA . ARG A 1 179 ? 10.207 1.966 -27.988 1.00 75.06 179 ARG A CA 1
ATOM 1412 C C . ARG A 1 179 ? 11.720 2.044 -28.161 1.00 75.06 179 ARG A C 1
ATOM 1414 O O . ARG A 1 179 ? 12.191 2.778 -29.022 1.00 75.06 179 ARG A O 1
ATOM 1421 N N . LEU A 1 180 ? 12.462 1.283 -27.360 1.00 72.44 180 LEU A N 1
ATOM 1422 C CA . LEU A 1 180 ? 13.920 1.247 -27.421 1.00 72.44 180 LEU A CA 1
ATOM 1423 C C . LEU A 1 180 ? 14.416 0.624 -28.736 1.00 72.44 180 LEU A C 1
ATOM 1425 O O . LEU A 1 180 ? 15.362 1.120 -29.334 1.00 72.44 180 LEU A O 1
ATOM 1429 N N . SER A 1 181 ? 13.748 -0.422 -29.227 1.00 66.31 181 SER A N 1
ATOM 1430 C CA . SER A 1 181 ? 14.066 -1.033 -30.524 1.00 66.31 181 SER A CA 1
ATOM 1431 C C . SER A 1 181 ? 13.870 -0.059 -31.688 1.00 66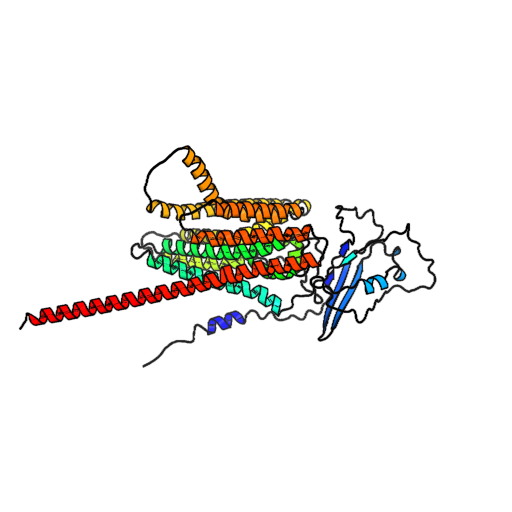.31 181 SER A C 1
ATOM 1433 O O . SER A 1 181 ? 14.659 -0.055 -32.626 1.00 66.31 181 SER A O 1
ATOM 1435 N N . SER A 1 182 ? 12.833 0.778 -31.621 1.00 60.62 182 SER A N 1
ATOM 1436 C CA . SER A 1 182 ? 12.501 1.750 -32.666 1.00 60.62 182 SER A CA 1
ATOM 1437 C C . SER A 1 182 ? 13.487 2.929 -32.722 1.00 60.62 182 SER A C 1
ATOM 1439 O O . SER A 1 182 ? 13.720 3.474 -33.796 1.00 60.62 182 SER A O 1
ATOM 1441 N N . SER A 1 183 ? 14.112 3.308 -31.598 1.00 58.03 183 SER A N 1
ATOM 1442 C CA . SER A 1 183 ? 15.012 4.471 -31.537 1.00 58.03 183 SER A CA 1
ATOM 1443 C C . SER A 1 183 ? 16.495 4.178 -31.813 1.00 58.03 183 SER A C 1
ATOM 1445 O O . SER A 1 183 ? 17.238 5.117 -32.075 1.00 58.03 183 SER A O 1
ATOM 1447 N N . TYR A 1 184 ? 16.949 2.918 -31.747 1.00 50.62 184 TYR A N 1
ATOM 1448 C CA . TYR A 1 184 ? 18.381 2.553 -31.775 1.00 50.62 184 TYR A CA 1
ATOM 1449 C C . TYR A 1 184 ? 18.793 1.676 -32.973 1.00 50.62 184 TYR A C 1
ATOM 1451 O O . TYR A 1 184 ? 19.593 0.754 -32.834 1.00 50.62 184 TYR A O 1
ATOM 1459 N N . VAL A 1 185 ? 18.316 1.990 -34.183 1.00 48.69 185 VAL A N 1
ATOM 1460 C CA . VAL A 1 185 ? 18.847 1.384 -35.428 1.00 48.69 185 VAL A CA 1
ATOM 1461 C C . VAL A 1 185 ? 20.332 1.758 -35.682 1.00 48.69 185 VAL A C 1
ATOM 1463 O O . VAL A 1 185 ? 20.988 1.135 -36.510 1.00 48.69 185 VAL A O 1
ATOM 1466 N N . LEU A 1 186 ? 20.924 2.687 -34.917 1.00 43.78 186 LEU A N 1
ATOM 1467 C CA . LEU A 1 186 ? 22.361 2.999 -34.919 1.00 43.78 186 LEU A CA 1
ATOM 1468 C C . LEU A 1 186 ? 22.856 3.401 -33.509 1.00 43.78 186 LEU A C 1
ATOM 1470 O O . LEU A 1 186 ? 22.855 4.585 -33.211 1.00 43.78 186 LEU A O 1
ATOM 1474 N N . ASP A 1 187 ? 23.231 2.464 -32.627 1.00 43.03 187 ASP A N 1
ATOM 1475 C CA . ASP A 1 187 ? 24.503 2.522 -31.861 1.00 43.03 187 ASP A CA 1
ATOM 1476 C C . ASP A 1 187 ? 24.691 1.279 -30.963 1.00 43.03 187 ASP A C 1
ATOM 1478 O O . ASP A 1 187 ? 23.747 0.772 -30.353 1.00 43.03 187 ASP A O 1
ATOM 1482 N N . HIS A 1 188 ? 25.915 0.758 -30.894 1.00 46.31 188 HIS A N 1
ATOM 1483 C CA . HIS A 1 188 ? 26.261 -0.544 -30.308 1.00 46.31 188 HIS A CA 1
ATOM 1484 C C . HIS A 1 188 ? 26.719 -0.438 -28.837 1.00 46.31 188 HIS A C 1
ATOM 1486 O O . HIS A 1 188 ? 27.898 -0.593 -28.550 1.00 46.31 188 HIS A O 1
ATOM 1492 N N . ASP A 1 189 ? 25.791 -0.266 -27.886 1.00 53.66 189 ASP A N 1
ATOM 1493 C CA . ASP A 1 189 ? 26.063 -0.528 -26.456 1.00 53.66 189 ASP A CA 1
ATOM 1494 C C . ASP A 1 189 ? 24.866 -1.208 -25.754 1.00 53.66 189 ASP A C 1
ATOM 1496 O O . ASP A 1 189 ? 24.035 -0.594 -25.075 1.00 53.66 189 ASP A O 1
ATOM 1500 N N . SER A 1 190 ? 24.779 -2.536 -25.902 1.00 63.56 190 SER A N 1
ATOM 1501 C CA . SER A 1 190 ? 23.660 -3.374 -25.424 1.00 63.56 190 SER A CA 1
ATOM 1502 C C . SER A 1 190 ? 23.412 -3.309 -23.907 1.00 63.56 190 SER A C 1
ATOM 1504 O O . SER A 1 190 ? 22.288 -3.519 -23.442 1.00 63.56 190 SER A O 1
ATOM 1506 N N . VAL A 1 191 ? 24.443 -2.982 -23.121 1.00 65.12 191 VAL A N 1
ATOM 1507 C CA . VAL A 1 191 ? 24.378 -2.920 -21.651 1.00 65.12 191 VAL A CA 1
ATOM 1508 C C . VAL A 1 191 ? 23.668 -1.660 -21.159 1.00 65.12 191 VAL A C 1
ATOM 1510 O O . VAL A 1 191 ? 22.888 -1.728 -20.206 1.00 65.12 191 VAL A O 1
ATOM 1513 N N . LEU A 1 192 ? 23.952 -0.507 -21.772 1.00 68.94 192 LEU A N 1
ATOM 1514 C CA . LEU A 1 192 ? 23.363 0.771 -21.373 1.00 68.94 192 LEU A CA 1
ATOM 1515 C C . LEU A 1 192 ? 21.879 0.812 -21.754 1.00 68.94 192 LEU A C 1
ATOM 1517 O O . LEU A 1 192 ? 21.039 1.128 -20.913 1.00 68.94 192 LEU A O 1
ATOM 1521 N N . ALA A 1 193 ? 21.562 0.367 -22.971 1.00 68.44 193 ALA A N 1
ATOM 1522 C CA . ALA A 1 193 ? 20.198 0.243 -23.475 1.00 68.44 193 ALA A CA 1
ATOM 1523 C C . ALA A 1 193 ? 19.324 -0.657 -22.573 1.00 68.44 193 ALA A C 1
ATOM 1525 O O . ALA A 1 193 ? 18.221 -0.277 -22.174 1.00 68.44 193 ALA A O 1
ATOM 1526 N N . GLY A 1 194 ? 19.833 -1.825 -22.161 1.00 76.00 194 GLY A N 1
ATOM 1527 C CA . GLY A 1 194 ? 19.100 -2.716 -21.254 1.00 76.00 194 GLY A CA 1
ATOM 1528 C C . GLY A 1 194 ? 18.890 -2.140 -19.847 1.00 76.00 194 GLY A C 1
ATOM 1529 O O . GLY A 1 194 ? 17.880 -2.426 -19.205 1.00 76.00 194 GLY A O 1
ATOM 1530 N N . GLN A 1 195 ? 19.804 -1.291 -19.368 1.00 80.19 195 GLN A N 1
ATOM 1531 C CA . GLN A 1 195 ? 19.666 -0.635 -18.068 1.00 80.19 195 GLN A CA 1
ATOM 1532 C C . GLN A 1 195 ? 18.589 0.460 -18.096 1.00 80.19 195 GLN A C 1
ATOM 1534 O O . GLN A 1 195 ? 17.841 0.593 -17.129 1.00 80.19 195 GLN A O 1
ATOM 1539 N N . GLU A 1 196 ? 18.471 1.212 -19.193 1.00 80.44 196 GLU A N 1
ATOM 1540 C CA . GLU A 1 196 ? 17.384 2.185 -19.372 1.00 80.44 196 GLU A CA 1
ATOM 1541 C C . GLU A 1 196 ? 16.010 1.500 -19.408 1.00 80.44 196 GLU A C 1
ATOM 1543 O O . GLU A 1 196 ? 15.090 1.931 -18.709 1.00 80.44 196 GLU A O 1
ATOM 1548 N N . LEU A 1 197 ? 15.892 0.390 -20.152 1.00 87.19 197 LEU A N 1
ATOM 1549 C CA . LEU A 1 197 ? 14.681 -0.439 -20.191 1.00 87.19 197 LEU A CA 1
ATOM 1550 C C . LEU A 1 197 ? 14.271 -0.914 -18.791 1.00 87.19 197 LEU A C 1
ATOM 1552 O O . LEU A 1 197 ? 13.098 -0.830 -18.412 1.00 87.19 197 LEU A O 1
ATOM 1556 N N . LEU A 1 198 ? 15.243 -1.402 -18.016 1.00 90.12 198 LEU A N 1
ATOM 1557 C CA . LEU A 1 198 ? 15.013 -1.878 -16.659 1.00 90.12 198 LEU A CA 1
ATOM 1558 C C . LEU A 1 198 ? 14.476 -0.764 -15.758 1.00 90.12 198 LEU A C 1
ATOM 1560 O O . LEU A 1 198 ? 13.458 -0.964 -15.102 1.00 90.12 198 LEU A O 1
ATOM 1564 N N . TRP A 1 199 ? 15.112 0.410 -15.738 1.00 89.62 199 TRP A N 1
ATOM 1565 C CA . TRP A 1 199 ? 14.681 1.500 -14.857 1.00 89.62 199 TRP A CA 1
ATOM 1566 C C . TRP A 1 199 ? 13.324 2.077 -15.251 1.00 89.62 199 TRP A C 1
ATOM 1568 O O . TRP A 1 199 ? 12.524 2.366 -14.365 1.00 89.62 199 TRP A O 1
ATOM 1578 N N . ALA A 1 200 ? 13.023 2.183 -16.548 1.00 88.38 200 ALA A N 1
ATOM 1579 C CA . ALA A 1 200 ? 11.693 2.579 -17.009 1.00 88.38 200 ALA A CA 1
ATOM 1580 C C . ALA A 1 200 ? 10.614 1.599 -16.514 1.00 88.38 200 ALA A C 1
ATOM 1582 O O . ALA A 1 200 ? 9.603 2.019 -15.954 1.00 88.38 200 ALA A O 1
ATOM 1583 N N . THR A 1 201 ? 10.885 0.294 -16.618 1.00 91.62 201 THR A N 1
ATOM 1584 C CA . THR A 1 201 ? 9.968 -0.757 -16.149 1.00 91.62 201 THR A CA 1
ATOM 1585 C C . THR A 1 201 ? 9.793 -0.735 -14.629 1.00 91.62 201 THR A C 1
ATOM 1587 O O . THR A 1 201 ? 8.678 -0.810 -14.114 1.00 91.62 201 THR A O 1
ATOM 1590 N N . VAL A 1 202 ? 10.894 -0.595 -13.887 1.00 93.75 202 VAL A N 1
ATOM 1591 C CA . VAL A 1 202 ? 10.886 -0.522 -12.420 1.00 93.75 202 VAL A CA 1
ATOM 1592 C C . VAL A 1 202 ? 10.083 0.683 -11.937 1.00 93.75 202 VAL A C 1
ATOM 1594 O O . VAL A 1 202 ? 9.322 0.551 -10.985 1.00 93.75 202 VAL A O 1
ATOM 1597 N N . LEU A 1 203 ? 10.205 1.846 -12.579 1.00 91.00 203 LEU A N 1
ATOM 1598 C CA . LEU A 1 203 ? 9.469 3.046 -12.174 1.00 91.00 203 LEU A CA 1
ATOM 1599 C C . LEU A 1 203 ? 7.952 2.906 -12.383 1.00 91.00 203 LEU A C 1
ATOM 1601 O O . LEU A 1 203 ? 7.195 3.329 -11.508 1.00 91.00 203 LEU A O 1
ATOM 1605 N N . ASP A 1 204 ? 7.511 2.259 -13.466 1.00 91.56 204 ASP A N 1
ATOM 1606 C CA . ASP A 1 204 ? 6.085 1.983 -13.703 1.00 91.56 204 ASP A CA 1
ATOM 1607 C C . ASP A 1 204 ? 5.520 0.998 -12.662 1.00 91.56 204 ASP A C 1
ATOM 1609 O O . ASP A 1 204 ? 4.450 1.221 -12.089 1.00 91.56 204 ASP A O 1
ATOM 1613 N N . ILE A 1 205 ? 6.266 -0.070 -12.351 1.00 95.25 205 ILE A N 1
ATOM 1614 C CA . ILE A 1 205 ? 5.891 -1.035 -11.303 1.00 95.25 205 ILE A CA 1
ATOM 1615 C C . ILE A 1 205 ? 5.840 -0.347 -9.931 1.00 95.25 205 ILE A C 1
ATOM 1617 O O . ILE A 1 205 ? 4.902 -0.561 -9.158 1.00 95.25 205 ILE A O 1
ATOM 1621 N N . ALA A 1 206 ? 6.830 0.497 -9.630 1.00 93.81 206 ALA A N 1
ATOM 1622 C CA . ALA A 1 206 ? 6.903 1.238 -8.378 1.00 93.81 206 ALA A CA 1
ATOM 1623 C C . ALA A 1 206 ? 5.714 2.195 -8.213 1.00 93.81 206 ALA A C 1
ATOM 1625 O O . ALA A 1 206 ? 5.221 2.368 -7.101 1.00 93.81 206 ALA A O 1
ATOM 1626 N N . GLU A 1 207 ? 5.212 2.798 -9.295 1.00 91.75 207 GLU A N 1
ATOM 1627 C CA . GLU A 1 207 ? 4.030 3.661 -9.246 1.00 91.75 207 GLU A CA 1
ATOM 1628 C C . GLU A 1 207 ? 2.766 2.898 -8.825 1.00 91.75 207 GLU A C 1
ATOM 1630 O O . GLU A 1 207 ? 2.030 3.376 -7.955 1.00 91.75 207 GLU A O 1
ATOM 1635 N N . TYR A 1 208 ? 2.557 1.693 -9.358 1.00 95.50 208 TYR A N 1
ATOM 1636 C CA . TYR A 1 208 ? 1.445 0.836 -8.946 1.00 95.50 208 TYR A CA 1
ATOM 1637 C C . TYR A 1 208 ? 1.597 0.338 -7.501 1.00 95.50 208 TYR A C 1
ATOM 1639 O O . TYR A 1 208 ? 0.680 0.495 -6.689 1.00 95.50 208 TYR A O 1
ATOM 1647 N N . LEU A 1 209 ? 2.774 -0.191 -7.142 1.00 95.69 209 LEU A N 1
ATOM 1648 C CA . LEU A 1 209 ? 3.060 -0.641 -5.774 1.00 95.69 209 LEU A CA 1
ATOM 1649 C C . LEU A 1 209 ? 2.863 0.484 -4.756 1.00 95.69 209 LEU A C 1
ATOM 1651 O O . LEU A 1 209 ? 2.264 0.264 -3.705 1.00 95.69 209 LEU A O 1
ATOM 1655 N N . ARG A 1 210 ? 3.281 1.709 -5.085 1.00 93.94 210 ARG A N 1
ATOM 1656 C CA . ARG A 1 210 ? 3.101 2.886 -4.230 1.00 93.94 210 ARG A CA 1
ATOM 1657 C C . ARG A 1 210 ? 1.629 3.205 -3.971 1.00 93.94 210 ARG A C 1
ATOM 1659 O O . ARG A 1 210 ? 1.305 3.671 -2.881 1.00 93.94 210 ARG A O 1
ATOM 1666 N N . HIS A 1 211 ? 0.724 2.952 -4.919 1.00 95.06 211 HIS A N 1
ATOM 1667 C CA . HIS A 1 211 ? -0.713 3.115 -4.680 1.00 95.06 211 HIS A CA 1
ATOM 1668 C C . HIS A 1 211 ? -1.251 2.063 -3.697 1.00 95.06 211 HIS A C 1
ATOM 1670 O O . HIS A 1 211 ? -1.986 2.403 -2.764 1.00 95.06 211 HIS A O 1
ATOM 1676 N N . LEU A 1 212 ? -0.847 0.797 -3.854 1.00 96.56 212 LEU A N 1
ATOM 1677 C CA . LEU A 1 212 ? -1.222 -0.274 -2.922 1.00 96.56 212 LEU A CA 1
ATOM 1678 C C . LEU A 1 212 ? -0.681 0.001 -1.514 1.00 96.56 212 LEU A C 1
ATOM 1680 O O . LEU A 1 212 ? -1.415 -0.094 -0.533 1.00 96.56 212 LEU A O 1
ATOM 1684 N N . GLN A 1 213 ? 0.575 0.433 -1.421 1.00 96.38 213 GLN A N 1
ATOM 1685 C CA . GLN A 1 213 ? 1.218 0.805 -0.164 1.00 96.38 213 GLN A CA 1
ATOM 1686 C C . GLN A 1 213 ? 0.566 2.017 0.481 1.00 96.38 213 GLN A C 1
ATOM 1688 O O . GLN A 1 213 ? 0.347 2.005 1.684 1.00 96.38 213 GLN A O 1
ATOM 1693 N N . PHE A 1 214 ? 0.204 3.046 -0.289 1.00 95.19 214 PHE A N 1
ATOM 1694 C CA . PHE A 1 214 ? -0.560 4.170 0.242 1.00 95.19 214 PHE A CA 1
ATOM 1695 C C . PHE A 1 214 ? -1.885 3.689 0.843 1.00 95.19 214 PHE A C 1
ATOM 1697 O O . PHE A 1 214 ? -2.236 4.077 1.954 1.00 95.19 214 PHE A O 1
ATOM 1704 N N . THR A 1 215 ? -2.599 2.801 0.150 1.00 95.88 215 THR A N 1
ATOM 1705 C CA . THR A 1 215 ? -3.860 2.227 0.641 1.00 95.88 215 THR A CA 1
ATOM 1706 C C . THR A 1 215 ? -3.637 1.485 1.964 1.00 95.88 215 THR A C 1
ATOM 1708 O O . THR A 1 215 ? -4.294 1.788 2.959 1.00 95.88 215 THR A O 1
ATOM 1711 N N . PHE A 1 216 ? -2.637 0.601 2.012 1.00 95.75 216 PHE A N 1
ATOM 1712 C CA . PHE A 1 216 ? -2.287 -0.199 3.187 1.00 95.75 216 PHE A CA 1
ATOM 1713 C C . PHE A 1 216 ? -1.781 0.630 4.381 1.00 95.75 216 PHE A C 1
ATOM 1715 O O . PHE A 1 216 ? -2.329 0.563 5.484 1.00 95.75 216 PHE A O 1
ATOM 1722 N N . VAL A 1 217 ? -0.746 1.444 4.168 1.00 93.31 217 VAL A N 1
ATOM 1723 C CA . VAL A 1 217 ? -0.105 2.261 5.208 1.00 93.31 217 VAL A CA 1
ATOM 1724 C C . VAL A 1 217 ? -1.091 3.295 5.739 1.00 93.31 217 VAL A C 1
ATOM 1726 O O . VAL A 1 217 ? -1.192 3.493 6.946 1.00 93.31 217 VAL A O 1
ATOM 1729 N N . SER A 1 218 ? -1.910 3.889 4.869 1.00 93.81 218 SER A N 1
ATOM 1730 C CA . SER A 1 218 ? -2.934 4.823 5.320 1.00 93.81 218 SER A CA 1
ATOM 1731 C C . SER A 1 218 ? -4.047 4.129 6.119 1.00 93.81 218 SER A C 1
ATOM 1733 O O . SER A 1 218 ? -4.597 4.759 7.011 1.00 93.81 218 SER A O 1
ATOM 1735 N N . ALA A 1 219 ? -4.383 2.859 5.866 1.00 93.62 219 ALA A N 1
ATOM 1736 C CA . ALA A 1 219 ? -5.299 2.079 6.713 1.00 93.62 219 ALA A CA 1
ATOM 1737 C C . ALA A 1 219 ? -4.676 1.652 8.055 1.00 93.62 219 ALA A C 1
ATOM 1739 O O . ALA A 1 219 ? -5.394 1.251 8.964 1.00 93.62 219 ALA A O 1
ATOM 1740 N N . SER A 1 220 ? -3.355 1.785 8.191 1.00 92.38 220 SER A N 1
ATOM 1741 C CA . SER A 1 220 ? -2.600 1.516 9.422 1.00 92.38 220 SER A CA 1
ATOM 1742 C C . SER A 1 220 ? -2.447 2.758 10.313 1.00 92.38 220 SER A C 1
ATOM 1744 O O . SER A 1 220 ? -1.634 2.762 11.235 1.00 92.38 220 SER A O 1
ATOM 1746 N N . MET A 1 221 ? -3.186 3.832 10.022 1.00 91.44 221 MET A N 1
ATOM 1747 C CA . MET A 1 221 ? -3.234 5.037 10.854 1.00 91.44 221 MET A CA 1
ATOM 1748 C C . MET A 1 221 ? -4.043 4.814 12.137 1.00 91.44 221 MET A C 1
ATOM 1750 O O . MET A 1 221 ? -4.928 3.961 12.175 1.00 91.44 221 MET A O 1
ATOM 1754 N N . THR A 1 222 ? -3.814 5.637 13.160 1.00 89.06 222 THR A N 1
ATOM 1755 C CA . THR A 1 222 ? -4.499 5.589 14.468 1.00 89.06 222 THR A CA 1
ATOM 1756 C C . THR A 1 222 ? -5.930 6.152 14.423 1.00 89.06 222 THR A C 1
ATOM 1758 O O . THR A 1 222 ? -6.416 6.808 15.335 1.00 89.06 222 THR A O 1
ATOM 1761 N N . ILE A 1 223 ? -6.650 5.917 13.333 1.00 87.88 223 ILE A N 1
ATOM 1762 C CA . ILE A 1 223 ? -8.015 6.411 13.146 1.00 87.88 223 ILE A CA 1
ATOM 1763 C C . ILE A 1 223 ? -9.000 5.279 13.441 1.00 87.88 223 ILE A C 1
ATOM 1765 O O . ILE A 1 223 ? -8.733 4.110 13.165 1.00 87.88 223 ILE A O 1
ATOM 1769 N N . GLU A 1 224 ? -10.161 5.619 13.995 1.00 85.50 224 GLU A N 1
ATOM 1770 C CA . GLU A 1 224 ? -11.217 4.656 14.299 1.00 85.50 224 GLU A CA 1
ATOM 1771 C C . GLU A 1 224 ? -12.004 4.268 13.032 1.00 85.50 224 GLU A C 1
ATOM 1773 O O . GLU A 1 224 ? -13.116 4.739 12.771 1.00 85.50 224 GLU A O 1
ATOM 1778 N N . TYR A 1 225 ? -11.389 3.409 12.218 1.00 89.06 225 TYR A N 1
ATOM 1779 C CA . TYR A 1 225 ? -11.977 2.859 10.999 1.00 89.06 225 TYR A CA 1
ATOM 1780 C C . TYR A 1 225 ? -13.256 2.048 11.277 1.00 89.06 225 TYR A C 1
ATOM 1782 O O . TYR A 1 225 ? -13.399 1.452 12.349 1.00 89.06 225 TYR A O 1
ATOM 1790 N N . PRO A 1 226 ? -14.192 1.966 10.310 1.00 89.81 226 PRO A N 1
ATOM 1791 C CA . PRO A 1 226 ? -15.274 0.991 10.393 1.00 89.81 226 PRO A CA 1
ATOM 1792 C C . PRO A 1 226 ? -14.695 -0.435 10.371 1.00 89.81 226 PRO A C 1
ATOM 1794 O O . PRO A 1 226 ? -13.706 -0.695 9.683 1.00 89.81 226 PRO A O 1
ATOM 1797 N N . GLY A 1 227 ? -15.326 -1.359 11.103 1.00 85.69 227 GLY A N 1
ATOM 1798 C CA . GLY A 1 227 ? -14.760 -2.682 11.412 1.00 85.69 227 GLY A CA 1
ATOM 1799 C C . GLY A 1 227 ? -14.268 -3.482 10.200 1.00 85.69 227 GLY A C 1
ATOM 1800 O O . GLY A 1 227 ? -13.170 -4.023 10.233 1.00 85.69 227 GLY A O 1
ATOM 1801 N N . PHE A 1 228 ? -15.011 -3.475 9.088 1.00 89.44 228 PHE A N 1
ATOM 1802 C CA . PHE A 1 228 ? -14.650 -4.220 7.872 1.00 89.44 228 PHE A CA 1
ATOM 1803 C C . PHE A 1 228 ? -13.447 -3.646 7.102 1.00 89.44 228 PHE A C 1
ATOM 1805 O O . PHE A 1 228 ? -12.832 -4.353 6.304 1.00 89.44 228 PHE A O 1
ATOM 1812 N N . TYR A 1 229 ? -13.117 -2.363 7.286 1.00 92.81 229 TYR A N 1
ATOM 1813 C CA . TYR A 1 229 ? -12.197 -1.649 6.396 1.00 92.81 229 TYR A CA 1
ATOM 1814 C C . TYR A 1 229 ? -10.750 -2.115 6.556 1.00 92.81 229 TYR A C 1
ATOM 1816 O O . TYR A 1 229 ? -10.078 -2.388 5.563 1.00 92.81 229 TYR A O 1
ATOM 1824 N N . VAL A 1 230 ? -10.269 -2.245 7.796 1.00 92.50 230 VAL A N 1
ATOM 1825 C CA . VAL A 1 230 ? -8.889 -2.681 8.063 1.00 92.50 230 VAL A CA 1
ATOM 1826 C C . VAL A 1 230 ? -8.667 -4.138 7.633 1.00 92.50 230 VAL A C 1
ATOM 1828 O O . VAL A 1 230 ? -7.691 -4.368 6.923 1.00 92.50 230 VAL A O 1
ATOM 1831 N N . PRO A 1 231 ? -9.554 -5.110 7.937 1.00 91.69 231 PRO A N 1
ATOM 1832 C CA . PRO A 1 231 ? -9.442 -6.467 7.399 1.00 91.69 231 PRO A CA 1
ATOM 1833 C C . PRO A 1 231 ? -9.448 -6.540 5.869 1.00 91.69 231 PRO A C 1
ATOM 1835 O O . PRO A 1 231 ? -8.692 -7.327 5.296 1.00 91.69 231 PRO A O 1
ATOM 1838 N N . ALA A 1 232 ? -10.263 -5.715 5.198 1.00 94.62 232 ALA A N 1
ATOM 1839 C CA . ALA A 1 232 ? -10.330 -5.682 3.739 1.00 94.62 232 ALA A CA 1
ATOM 1840 C C . ALA A 1 232 ? -9.036 -5.127 3.123 1.00 94.62 232 ALA A C 1
ATOM 1842 O O . ALA A 1 232 ? -8.430 -5.765 2.263 1.00 94.62 232 ALA A O 1
ATOM 1843 N N . VAL A 1 233 ? -8.566 -3.968 3.597 1.00 95.56 233 VAL A N 1
ATOM 1844 C CA . VAL A 1 233 ? -7.315 -3.357 3.117 1.00 95.56 233 VAL A CA 1
ATOM 1845 C C . VAL A 1 233 ? -6.086 -4.169 3.536 1.00 95.56 233 VAL A C 1
ATOM 1847 O O . VAL A 1 233 ? -5.097 -4.215 2.804 1.00 95.56 233 VAL A O 1
ATOM 1850 N N . GLY A 1 234 ? -6.148 -4.868 4.670 1.00 93.56 234 GLY A N 1
ATOM 1851 C CA . GLY A 1 234 ? -5.090 -5.748 5.160 1.00 93.56 234 GLY A CA 1
ATOM 1852 C C . GLY A 1 234 ? -4.712 -6.847 4.164 1.00 93.56 234 GLY A C 1
ATOM 1853 O O . GLY A 1 234 ? -3.565 -7.279 4.123 1.00 93.56 234 GLY A O 1
ATOM 1854 N N . LYS A 1 235 ? -5.609 -7.236 3.253 1.00 94.12 235 LYS A N 1
ATOM 1855 C CA . LYS A 1 235 ? -5.294 -8.182 2.168 1.00 94.12 235 LYS A CA 1
ATOM 1856 C C . LYS A 1 235 ? -4.217 -7.670 1.194 1.00 94.12 235 LYS A C 1
ATOM 1858 O O . LYS A 1 235 ? -3.628 -8.463 0.465 1.00 94.12 235 LYS A O 1
ATOM 1863 N N . LEU A 1 236 ? -3.893 -6.374 1.232 1.00 95.31 236 LEU A N 1
ATOM 1864 C CA . LEU A 1 236 ? -2.786 -5.752 0.494 1.00 95.31 236 LEU A CA 1
ATOM 1865 C C . LEU A 1 236 ? -1.440 -5.777 1.244 1.00 95.31 236 LEU A C 1
ATOM 1867 O O . LEU A 1 236 ? -0.457 -5.240 0.737 1.00 95.31 236 LEU A O 1
ATOM 1871 N N . ALA A 1 237 ? -1.357 -6.395 2.426 1.00 94.44 237 ALA A N 1
ATOM 1872 C CA . ALA A 1 237 ? -0.158 -6.418 3.274 1.00 94.44 237 ALA A CA 1
ATOM 1873 C C . ALA A 1 237 ? 1.113 -6.933 2.578 1.00 94.44 237 ALA A C 1
ATOM 1875 O O . ALA A 1 237 ? 2.226 -6.506 2.897 1.00 94.44 237 ALA A O 1
ATOM 1876 N N . TRP A 1 238 ? 0.961 -7.811 1.584 1.00 94.50 238 TRP A N 1
ATOM 1877 C CA . TRP A 1 238 ? 2.075 -8.321 0.788 1.00 94.50 238 TRP A CA 1
ATOM 1878 C C . TRP A 1 238 ? 2.804 -7.221 0.005 1.00 94.50 238 TRP A C 1
ATOM 1880 O O . TRP A 1 238 ? 4.022 -7.294 -0.148 1.00 94.50 238 TRP A O 1
ATOM 1890 N N . ALA A 1 239 ? 2.104 -6.157 -0.406 1.00 95.81 239 ALA A N 1
ATOM 1891 C CA . ALA A 1 239 ? 2.712 -5.002 -1.067 1.00 95.81 239 ALA A CA 1
ATOM 1892 C C . ALA A 1 239 ? 3.589 -4.171 -0.109 1.00 95.81 239 ALA A C 1
ATOM 1894 O O . ALA A 1 239 ? 4.354 -3.315 -0.551 1.00 95.81 239 ALA A O 1
ATOM 1895 N N . SER A 1 240 ? 3.496 -4.421 1.200 1.00 95.38 240 SER A N 1
ATOM 1896 C CA . SER A 1 240 ? 4.230 -3.730 2.262 1.00 95.38 240 SER A CA 1
ATOM 1897 C C . SER A 1 240 ? 5.143 -4.658 3.075 1.00 95.38 240 SER A C 1
ATOM 1899 O O . SER A 1 240 ? 5.504 -4.318 4.192 1.00 95.38 240 SER A O 1
ATOM 1901 N N . LEU A 1 241 ? 5.564 -5.803 2.518 1.00 94.69 241 LEU A N 1
ATOM 1902 C CA . LEU A 1 241 ? 6.479 -6.774 3.155 1.00 94.69 241 LEU A CA 1
ATOM 1903 C C . LEU A 1 241 ? 5.911 -7.524 4.374 1.00 94.69 241 LEU A C 1
ATOM 1905 O O . LEU A 1 241 ? 6.659 -8.214 5.065 1.00 94.69 241 LEU A O 1
ATOM 1909 N N . LEU A 1 242 ? 4.601 -7.460 4.621 1.00 91.94 242 LEU A N 1
ATOM 1910 C CA . LEU A 1 242 ? 3.936 -8.170 5.720 1.00 91.94 242 LEU A CA 1
ATOM 1911 C C . LEU A 1 242 ? 3.180 -9.410 5.209 1.00 91.94 242 LEU A C 1
ATOM 1913 O O . LEU A 1 242 ? 2.002 -9.591 5.501 1.00 91.94 242 LEU A O 1
ATOM 1917 N N . TYR A 1 243 ? 3.842 -10.251 4.402 1.00 89.25 243 TYR A N 1
ATOM 1918 C CA . TYR A 1 243 ? 3.235 -11.466 3.827 1.00 89.25 243 TYR A CA 1
ATOM 1919 C C . TYR A 1 243 ? 3.595 -12.754 4.581 1.00 89.25 243 TYR A C 1
ATOM 1921 O O . TYR A 1 243 ? 2.779 -13.670 4.653 1.00 89.25 243 TYR A O 1
ATOM 1929 N N . TRP A 1 244 ? 4.808 -12.845 5.134 1.00 88.88 244 TRP A N 1
ATOM 1930 C CA . TRP A 1 244 ? 5.279 -14.018 5.869 1.00 88.88 244 TRP A CA 1
ATOM 1931 C C . TRP A 1 244 ? 5.716 -13.621 7.274 1.00 88.88 244 TRP A C 1
ATOM 1933 O O . TRP A 1 244 ? 6.365 -12.595 7.461 1.00 88.88 244 TRP A O 1
ATOM 1943 N N . ARG A 1 245 ? 5.356 -14.441 8.268 1.00 81.44 245 ARG A N 1
ATOM 1944 C CA . ARG A 1 245 ? 5.591 -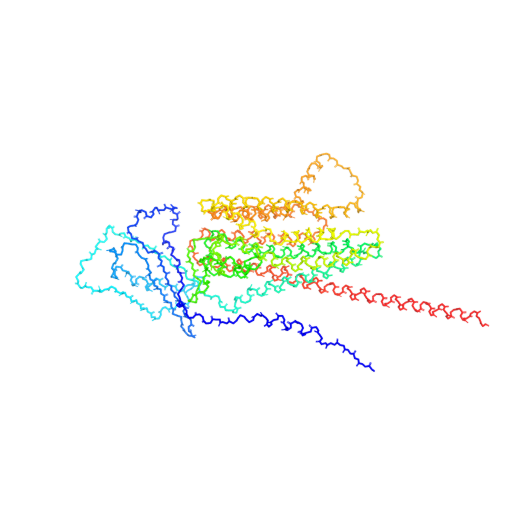14.163 9.695 1.00 81.44 245 ARG A CA 1
ATOM 1945 C C . ARG A 1 245 ? 7.071 -14.117 10.078 1.00 81.44 245 ARG A C 1
ATOM 1947 O O . ARG A 1 245 ? 7.391 -13.571 11.126 1.00 81.44 245 ARG A O 1
ATOM 1954 N N . GLY A 1 246 ? 7.956 -14.610 9.217 1.00 79.44 246 GLY A N 1
ATOM 1955 C CA . GLY A 1 246 ? 9.389 -14.571 9.454 1.00 79.44 246 GLY A CA 1
ATOM 1956 C C . GLY A 1 246 ? 9.874 -15.639 10.439 1.00 79.44 246 GLY A C 1
ATOM 1957 O O . GLY A 1 246 ? 9.066 -16.332 11.056 1.00 79.44 246 GLY A O 1
ATOM 1958 N N . PRO A 1 247 ? 11.201 -15.779 10.587 1.00 79.19 247 PRO A N 1
ATOM 1959 C CA . PRO A 1 247 ? 11.819 -16.701 11.537 1.00 79.19 247 PRO A CA 1
ATOM 1960 C C . PRO A 1 247 ? 11.842 -16.147 12.970 1.00 79.19 247 PRO A C 1
ATOM 1962 O O . PRO A 1 247 ? 12.138 -16.880 13.905 1.00 79.19 247 PRO A O 1
ATOM 1965 N N . PHE A 1 248 ? 11.568 -14.851 13.157 1.00 76.69 248 PHE A N 1
ATOM 1966 C CA . PHE A 1 248 ? 11.499 -14.223 14.476 1.00 76.69 248 PHE A CA 1
ATOM 1967 C C . PHE A 1 248 ? 10.057 -14.252 14.990 1.00 76.69 248 PHE A C 1
ATOM 1969 O O . PHE A 1 248 ? 9.430 -13.208 15.201 1.00 76.69 248 PHE A O 1
ATOM 1976 N N . ASP A 1 249 ? 9.525 -15.463 15.147 1.00 67.06 249 ASP A N 1
ATOM 1977 C CA . ASP A 1 249 ? 8.205 -15.730 15.722 1.00 67.06 249 ASP A CA 1
ATOM 1978 C C . ASP A 1 249 ? 8.255 -15.978 17.238 1.00 67.06 249 ASP A C 1
ATOM 1980 O O . ASP A 1 249 ? 7.206 -16.113 17.868 1.00 67.06 249 ASP A O 1
ATOM 1984 N N . TYR A 1 250 ? 9.454 -15.963 17.836 1.00 60.19 250 TYR A N 1
ATOM 1985 C CA . TYR A 1 250 ? 9.651 -16.089 19.277 1.00 60.19 250 TYR A CA 1
ATOM 1986 C C . TYR A 1 250 ? 8.819 -15.043 20.037 1.00 60.19 250 TYR A C 1
ATOM 1988 O O . TYR A 1 250 ? 9.084 -13.838 19.974 1.00 60.19 250 TYR A O 1
ATOM 1996 N N . GLY A 1 251 ? 7.802 -15.519 20.758 1.00 60.62 251 GLY A N 1
ATOM 1997 C CA . GLY A 1 251 ? 6.874 -14.706 21.539 1.00 60.62 251 GLY A CA 1
ATOM 1998 C C . GLY A 1 251 ? 5.410 -14.935 21.161 1.00 60.62 251 GLY A C 1
ATOM 1999 O O . GLY A 1 251 ? 5.044 -15.915 20.518 1.00 60.62 251 GLY A O 1
ATOM 2000 N N . TYR A 1 252 ? 4.546 -14.021 21.599 1.00 63.81 252 TYR A N 1
ATOM 2001 C CA . TYR A 1 252 ? 3.116 -14.069 21.306 1.00 63.81 252 TYR A CA 1
ATOM 2002 C C . TYR A 1 252 ? 2.867 -13.673 19.842 1.00 63.81 252 TYR A C 1
ATOM 2004 O O . TYR A 1 252 ? 3.059 -12.513 19.465 1.00 63.81 252 TYR A O 1
ATOM 2012 N N . SER A 1 253 ? 2.454 -14.633 19.013 1.00 65.31 253 SER A N 1
ATOM 2013 C CA . SER A 1 253 ? 1.951 -14.369 17.664 1.00 65.31 253 SER A CA 1
ATOM 2014 C C . SER A 1 253 ? 0.429 -14.266 17.686 1.00 65.31 253 SER A C 1
ATOM 2016 O O . SER A 1 253 ? -0.254 -15.014 18.388 1.00 65.31 253 SER A O 1
ATOM 2018 N N . TYR A 1 254 ? -0.116 -13.311 16.934 1.00 72.94 254 TYR A N 1
ATOM 2019 C CA . TYR A 1 254 ? -1.561 -13.152 16.858 1.00 72.94 254 TYR A CA 1
ATOM 2020 C C . TYR A 1 254 ? -2.172 -14.295 16.049 1.00 72.94 254 TYR A C 1
ATOM 2022 O O . TYR A 1 254 ? -1.717 -14.615 14.949 1.00 72.94 254 TYR A O 1
ATOM 2030 N N . GLN A 1 255 ? -3.225 -14.905 16.594 1.00 67.19 255 GLN A N 1
ATOM 2031 C CA . GLN A 1 255 ? -3.869 -16.070 15.987 1.00 67.19 255 GLN A CA 1
ATOM 2032 C C . GLN A 1 255 ? -4.582 -15.743 14.665 1.00 67.19 255 GLN A C 1
ATOM 2034 O O . GLN A 1 255 ? -4.761 -16.650 13.849 1.00 67.19 255 GLN A O 1
ATOM 2039 N N . GLY A 1 256 ? -4.877 -14.463 14.399 1.00 72.81 256 GLY A N 1
ATOM 2040 C CA . GLY A 1 256 ? -5.667 -14.012 13.245 1.00 72.81 256 GLY A CA 1
ATOM 2041 C C . GLY A 1 256 ? -7.148 -14.168 13.458 1.00 72.81 256 GLY A C 1
ATOM 2042 O O . GLY A 1 256 ? -7.542 -14.300 14.607 1.00 72.81 256 GLY A O 1
ATOM 2043 N N . PRO A 1 257 ? -7.947 -14.210 12.375 1.00 76.69 257 PRO A N 1
ATOM 2044 C CA . PRO A 1 257 ? -9.344 -14.604 12.476 1.00 76.69 257 PRO A CA 1
ATOM 2045 C C . PRO A 1 257 ? -9.457 -15.902 13.281 1.00 76.69 257 PRO A C 1
ATOM 2047 O O . PRO A 1 257 ? -8.837 -16.907 12.925 1.00 76.69 257 PRO A O 1
ATOM 2050 N N . SER A 1 258 ? -10.189 -15.855 14.388 1.00 77.06 258 SER A N 1
ATOM 2051 C CA . SER A 1 258 ? -10.441 -16.997 15.265 1.00 77.06 258 SER A CA 1
ATOM 2052 C C . SER A 1 258 ? -11.894 -16.957 15.723 1.00 77.06 258 SER A C 1
ATOM 2054 O O . SER A 1 258 ? -12.486 -15.883 15.830 1.00 77.06 258 SER A O 1
ATOM 2056 N N . GLY A 1 259 ? -12.512 -18.128 15.898 1.00 73.81 259 GLY A N 1
ATOM 2057 C CA . GLY A 1 259 ? -13.939 -18.212 16.218 1.00 73.81 259 GLY A CA 1
ATOM 2058 C C . GLY A 1 259 ? -14.827 -17.420 15.248 1.00 73.81 259 GLY A C 1
ATOM 2059 O O . GLY A 1 259 ? -15.719 -16.721 15.704 1.00 73.81 259 GLY A O 1
ATOM 2060 N N . GLY A 1 260 ? -14.527 -17.431 13.942 1.00 81.94 260 GLY A N 1
ATOM 2061 C CA . GLY A 1 260 ? -15.328 -16.764 12.900 1.00 81.94 260 GLY A CA 1
ATOM 2062 C C . GLY A 1 260 ? -15.300 -15.229 12.885 1.00 81.94 260 GLY A C 1
ATOM 2063 O O . GLY A 1 260 ? -16.061 -14.609 12.140 1.00 81.94 260 GLY A O 1
ATOM 2064 N N . MET A 1 261 ? -14.424 -14.590 13.665 1.00 84.88 261 MET A N 1
ATOM 2065 C CA . MET A 1 261 ? -14.300 -13.131 13.716 1.00 84.88 261 MET A CA 1
ATOM 2066 C C . MET A 1 261 ? -12.848 -12.671 13.862 1.00 84.88 261 MET A C 1
ATOM 2068 O O . MET A 1 261 ? -11.950 -13.458 14.153 1.00 84.88 261 MET A O 1
ATOM 2072 N N . TYR A 1 262 ? -12.602 -11.378 13.650 1.00 84.94 262 TYR A N 1
ATOM 2073 C CA . TYR A 1 262 ? -11.277 -10.783 13.830 1.00 84.94 262 TYR A CA 1
ATOM 2074 C C . TYR A 1 262 ? -11.035 -10.411 15.303 1.00 84.94 262 TYR A C 1
ATOM 2076 O O . TYR A 1 262 ? -11.681 -9.480 15.798 1.00 84.94 262 TYR A O 1
ATOM 2084 N N . PRO A 1 263 ? -10.097 -11.070 16.012 1.00 80.62 263 PRO A N 1
ATOM 2085 C CA . PRO A 1 263 ? -9.785 -10.707 17.382 1.00 80.62 263 PRO A CA 1
ATOM 2086 C C . PRO A 1 263 ? -9.011 -9.393 17.430 1.00 80.62 263 PRO A C 1
ATOM 2088 O O . PRO A 1 263 ? -8.116 -9.150 16.617 1.00 80.62 263 PRO A O 1
ATOM 2091 N N . SER A 1 264 ? -9.301 -8.561 18.427 1.00 75.12 264 SER A N 1
ATOM 2092 C CA . SER A 1 264 ? -8.538 -7.336 18.658 1.00 75.12 264 SER A CA 1
ATOM 2093 C C . SER A 1 264 ? -8.306 -7.066 20.138 1.00 75.12 264 SER A C 1
ATOM 2095 O O . SER A 1 264 ? -9.227 -7.079 20.945 1.00 75.12 264 SER A O 1
ATOM 2097 N N . ASN A 1 265 ? -7.044 -6.798 20.468 1.00 70.56 265 ASN A N 1
ATOM 2098 C CA . ASN A 1 265 ? -6.594 -6.321 21.778 1.00 70.56 265 ASN A CA 1
ATOM 2099 C C . ASN A 1 265 ? -5.804 -4.997 21.651 1.00 70.56 265 ASN A C 1
ATOM 2101 O O . ASN A 1 265 ? -5.543 -4.310 22.627 1.00 70.56 265 ASN A O 1
ATOM 2105 N N . SER A 1 266 ? -5.390 -4.604 20.438 1.00 62.88 266 SER A N 1
ATOM 2106 C CA . SER A 1 266 ? -4.686 -3.332 20.221 1.00 62.88 266 SER A CA 1
ATOM 2107 C C . SER A 1 266 ? -5.648 -2.154 20.085 1.00 62.88 266 SER A C 1
ATOM 2109 O O . SER A 1 266 ? -6.703 -2.235 19.447 1.00 62.88 266 SER A O 1
ATOM 2111 N N . SER A 1 267 ? -5.222 -1.023 20.645 1.00 61.69 267 SER A N 1
ATOM 2112 C CA . SER A 1 267 ? -5.970 0.224 20.673 1.00 61.69 267 SER A CA 1
ATOM 2113 C C . SER A 1 267 ? -6.061 0.921 19.311 1.00 61.69 267 SER A C 1
ATOM 2115 O O . SER A 1 267 ? -7.086 1.544 19.033 1.00 61.69 267 SER A O 1
ATOM 2117 N N . TYR A 1 268 ? -5.036 0.866 18.455 1.00 67.06 268 TYR A N 1
ATOM 2118 C CA . TYR A 1 268 ? -5.031 1.605 17.184 1.00 67.06 268 TYR A CA 1
ATOM 2119 C C . TYR A 1 268 ? -3.743 1.407 16.364 1.00 67.06 268 TYR A C 1
ATOM 2121 O O . TYR A 1 268 ? -2.738 0.892 16.857 1.00 67.06 268 TYR A O 1
ATOM 2129 N N . GLY A 1 269 ? -3.773 1.862 15.108 1.00 84.44 269 GLY A N 1
ATOM 2130 C CA . GLY A 1 269 ? -2.585 2.063 14.280 1.00 84.44 269 GLY A CA 1
ATOM 2131 C C . GLY A 1 269 ? -2.011 0.780 13.681 1.00 84.44 269 GLY A C 1
ATOM 2132 O O . GLY A 1 269 ? -2.729 -0.179 13.383 1.00 84.44 269 GLY A O 1
ATOM 2133 N N . LEU A 1 270 ? -0.686 0.756 13.514 1.00 86.19 270 LEU A N 1
ATOM 2134 C CA . LEU A 1 270 ? 0.034 -0.374 12.919 1.00 86.19 270 LEU A CA 1
ATOM 2135 C C . LEU A 1 270 ? -0.121 -1.671 13.734 1.00 86.19 270 LEU A C 1
ATOM 2137 O O . LEU A 1 270 ? -0.137 -2.758 13.165 1.00 86.19 270 LEU A O 1
ATOM 2141 N N . GLY A 1 271 ? -0.310 -1.564 15.048 1.00 85.00 271 GLY A N 1
ATOM 2142 C CA . GLY A 1 271 ? -0.542 -2.708 15.930 1.00 85.00 271 GLY A CA 1
ATOM 2143 C C . GLY A 1 271 ? -1.858 -3.404 15.743 1.00 85.00 271 GLY A C 1
ATOM 2144 O O . GLY A 1 271 ? -1.944 -4.629 15.789 1.00 85.00 271 GLY A O 1
ATOM 2145 N N . PHE A 1 272 ? -2.889 -2.608 15.505 1.00 85.62 272 PHE A N 1
ATOM 2146 C CA . PHE A 1 272 ? -4.177 -3.149 15.135 1.00 85.62 272 PHE A CA 1
ATOM 2147 C C . PHE A 1 272 ? -4.071 -3.874 13.787 1.00 85.62 272 PHE A C 1
ATOM 2149 O O . PHE A 1 272 ? -4.544 -4.999 13.661 1.00 85.62 272 PHE A O 1
ATOM 2156 N N . MET A 1 273 ? -3.353 -3.299 12.814 1.00 89.25 273 MET A N 1
ATOM 2157 C CA . MET A 1 273 ? -3.117 -3.947 11.522 1.00 89.25 273 MET A CA 1
ATOM 2158 C C . MET A 1 273 ? -2.374 -5.290 11.660 1.00 89.25 273 MET A C 1
ATOM 2160 O O . MET A 1 273 ? -2.813 -6.282 11.085 1.00 89.25 273 MET A O 1
ATOM 2164 N N . THR A 1 274 ? -1.292 -5.380 12.442 1.00 87.19 274 THR A N 1
ATOM 2165 C CA . THR A 1 274 ? -0.547 -6.647 12.602 1.00 87.19 274 THR A CA 1
ATOM 2166 C C . THR A 1 274 ? -1.385 -7.754 13.249 1.00 87.19 274 THR A C 1
ATOM 2168 O O . THR A 1 274 ? -1.256 -8.914 12.850 1.00 87.19 274 THR A O 1
ATOM 2171 N N . GLN A 1 275 ? -2.302 -7.407 14.161 1.00 85.31 275 GLN A N 1
ATOM 2172 C CA . GLN A 1 275 ? -3.279 -8.345 14.734 1.00 85.31 275 GLN A CA 1
ATOM 2173 C C . GLN A 1 275 ? -4.216 -8.923 13.673 1.00 85.31 275 GLN A C 1
ATOM 2175 O O . GLN A 1 275 ? -4.386 -10.143 13.605 1.00 85.31 275 GLN A O 1
ATOM 2180 N N . MET A 1 276 ? -4.756 -8.070 12.796 1.00 85.69 276 MET A N 1
ATOM 2181 C CA . MET A 1 276 ? -5.637 -8.506 11.705 1.00 85.69 276 MET A CA 1
ATOM 2182 C C . MET A 1 276 ? -4.925 -9.442 10.715 1.00 85.69 276 MET A C 1
ATOM 2184 O O . MET A 1 276 ? -5.555 -10.307 10.108 1.00 85.69 276 MET A O 1
ATOM 2188 N N . LEU A 1 277 ? -3.609 -9.281 10.551 1.00 85.62 277 LEU A N 1
ATOM 2189 C CA . LEU A 1 277 ? -2.797 -9.995 9.562 1.00 85.62 277 LEU A CA 1
ATOM 2190 C C . LEU A 1 277 ? -2.178 -11.306 10.047 1.00 85.62 277 LEU A C 1
ATOM 2192 O O . LEU A 1 277 ? -1.484 -11.948 9.260 1.00 85.62 277 LEU A O 1
ATOM 2196 N N . ARG A 1 278 ? -2.375 -11.712 11.310 1.00 84.94 278 ARG A N 1
ATOM 2197 C CA . ARG A 1 278 ? -1.615 -12.827 11.929 1.00 84.94 278 ARG A CA 1
ATOM 2198 C C . ARG A 1 278 ? -0.117 -12.553 12.009 1.00 84.94 278 ARG A C 1
ATOM 2200 O O . ARG A 1 278 ? 0.682 -13.486 12.037 1.00 84.94 278 ARG A O 1
ATOM 2207 N N . TYR A 1 279 ? 0.292 -11.291 11.985 1.00 83.81 279 TYR A N 1
ATOM 2208 C CA . TYR A 1 279 ? 1.707 -10.945 11.999 1.00 83.81 279 TYR A CA 1
ATOM 2209 C C . TYR A 1 279 ? 2.235 -10.964 13.444 1.00 83.81 279 TYR A C 1
ATOM 2211 O O . TYR A 1 279 ? 1.465 -10.705 14.369 1.00 83.81 279 TYR A O 1
ATOM 2219 N N . PRO A 1 280 ? 3.511 -11.303 13.698 1.00 81.31 280 PRO A N 1
ATOM 2220 C CA . PRO A 1 280 ? 4.079 -11.241 15.046 1.00 81.31 280 PRO A CA 1
ATOM 2221 C C . PRO A 1 280 ? 4.040 -9.826 15.639 1.00 81.31 280 PRO A C 1
ATOM 2223 O O . PRO A 1 280 ? 3.803 -8.842 14.935 1.00 81.31 280 PRO A O 1
ATOM 2226 N N . ASN A 1 281 ? 4.302 -9.736 16.950 1.00 75.94 281 ASN A N 1
ATOM 2227 C CA . ASN A 1 281 ? 4.340 -8.480 17.703 1.00 75.94 281 ASN A CA 1
ATOM 2228 C C . ASN A 1 281 ? 5.124 -7.382 16.950 1.00 75.94 281 ASN A C 1
ATOM 2230 O O . ASN A 1 281 ? 6.111 -7.643 16.256 1.00 75.94 281 ASN A O 1
ATOM 2234 N N . MET A 1 282 ? 4.693 -6.134 17.119 1.00 72.88 282 MET A N 1
ATOM 2235 C CA . MET A 1 282 ? 5.271 -4.956 16.479 1.00 72.88 282 MET A CA 1
ATOM 2236 C C . MET A 1 282 ? 6.785 -4.840 16.677 1.00 72.88 282 MET A C 1
ATOM 2238 O O . MET A 1 282 ? 7.486 -4.537 15.720 1.00 72.88 282 MET A O 1
ATOM 2242 N N . LEU A 1 283 ? 7.305 -5.220 17.851 1.00 75.94 283 LEU A N 1
ATOM 2243 C CA . LEU A 1 283 ? 8.748 -5.237 18.154 1.00 75.94 283 LEU A CA 1
ATOM 2244 C C . LEU A 1 283 ? 9.582 -6.142 17.225 1.00 75.94 283 LEU A C 1
ATOM 2246 O O . LEU A 1 283 ? 10.794 -5.956 17.098 1.00 75.94 283 LEU A O 1
ATOM 2250 N N . ASN A 1 284 ? 8.948 -7.136 16.600 1.00 82.81 284 ASN A N 1
ATOM 2251 C CA . ASN A 1 284 ? 9.568 -8.046 15.634 1.00 82.81 284 ASN A CA 1
ATOM 2252 C C . ASN A 1 284 ? 9.133 -7.732 14.195 1.00 82.81 284 ASN A C 1
ATOM 2254 O O . ASN A 1 284 ? 9.626 -8.349 13.250 1.00 82.81 284 ASN A O 1
ATOM 2258 N N . THR A 1 285 ? 8.224 -6.770 14.000 1.00 85.88 285 THR A N 1
ATOM 2259 C CA . THR A 1 285 ? 7.638 -6.491 12.687 1.00 85.88 285 THR A CA 1
ATOM 2260 C C . THR A 1 285 ? 8.678 -5.964 11.709 1.00 85.88 285 THR A C 1
ATOM 2262 O O . THR A 1 285 ? 8.784 -6.484 10.597 1.00 85.88 285 THR A O 1
ATOM 2265 N N . LEU A 1 286 ? 9.511 -5.014 12.149 1.00 88.81 286 LEU A N 1
ATOM 2266 C CA . LEU A 1 286 ? 10.603 -4.475 11.344 1.00 88.81 286 LEU A CA 1
ATOM 2267 C C . LEU A 1 286 ? 11.602 -5.568 10.937 1.00 88.81 286 LEU A C 1
ATOM 2269 O O . LEU A 1 286 ? 11.898 -5.718 9.752 1.00 88.81 286 LEU A O 1
ATOM 2273 N N . ALA A 1 287 ? 12.070 -6.380 11.888 1.00 88.75 287 ALA A N 1
ATOM 2274 C CA . ALA A 1 287 ? 13.036 -7.446 11.617 1.00 88.75 287 ALA A CA 1
ATOM 2275 C C . ALA A 1 287 ? 12.496 -8.476 10.608 1.00 88.75 287 ALA A C 1
ATOM 2277 O O . ALA A 1 287 ? 13.174 -8.802 9.634 1.00 88.75 287 ALA A O 1
ATOM 2278 N N . ASN A 1 288 ? 11.251 -8.927 10.781 1.00 89.88 288 ASN A N 1
ATOM 2279 C CA . ASN A 1 288 ? 10.618 -9.855 9.843 1.00 89.88 288 ASN A CA 1
ATOM 2280 C C . ASN A 1 288 ? 10.384 -9.214 8.467 1.00 89.88 288 ASN A C 1
ATOM 2282 O O . ASN A 1 288 ? 10.609 -9.863 7.448 1.00 89.88 288 ASN A O 1
ATOM 2286 N N . SER A 1 289 ? 10.027 -7.924 8.410 1.00 91.75 289 SER A N 1
ATOM 2287 C CA . SER A 1 289 ? 9.893 -7.204 7.135 1.00 91.75 289 SER A CA 1
ATOM 2288 C C . SER A 1 289 ? 11.225 -7.094 6.375 1.00 91.75 289 SER A C 1
ATOM 2290 O O . SER A 1 289 ? 11.241 -7.213 5.152 1.00 91.75 289 SER A O 1
ATOM 2292 N N . MET A 1 290 ? 12.355 -6.960 7.081 1.00 91.88 290 MET A N 1
ATOM 2293 C CA . MET A 1 290 ? 13.696 -6.952 6.480 1.00 91.88 290 MET A CA 1
ATOM 2294 C C . MET A 1 290 ? 14.091 -8.324 5.927 1.00 91.88 290 MET A C 1
ATOM 2296 O O . MET A 1 290 ? 14.668 -8.410 4.844 1.00 91.88 290 MET A O 1
ATOM 2300 N N . VAL A 1 291 ? 13.739 -9.406 6.629 1.00 93.12 291 VAL A N 1
ATOM 2301 C CA . VAL A 1 291 ? 13.923 -10.773 6.114 1.00 93.12 291 VAL A CA 1
ATOM 2302 C C . VAL A 1 291 ? 13.059 -10.998 4.872 1.00 93.12 291 VAL A C 1
ATOM 2304 O O . VAL A 1 291 ? 13.555 -11.487 3.860 1.00 93.12 291 VAL A O 1
ATOM 2307 N N . ASN A 1 292 ? 11.796 -10.575 4.909 1.00 94.19 292 ASN A N 1
ATOM 2308 C CA . ASN A 1 292 ? 10.882 -10.642 3.769 1.00 94.19 292 ASN A CA 1
ATOM 2309 C C . ASN A 1 292 ? 11.410 -9.855 2.560 1.00 94.19 292 ASN A C 1
ATOM 2311 O O . ASN A 1 292 ? 11.367 -10.342 1.429 1.00 94.19 292 ASN A O 1
ATOM 2315 N N . LEU A 1 293 ? 11.984 -8.671 2.793 1.00 95.44 293 LEU A N 1
ATOM 2316 C CA . LEU A 1 293 ? 12.662 -7.899 1.755 1.00 95.44 293 LEU A CA 1
ATOM 2317 C C . LEU A 1 293 ? 13.841 -8.680 1.166 1.00 95.44 293 LEU A C 1
ATOM 2319 O O . LEU A 1 293 ? 13.956 -8.780 -0.052 1.00 95.44 293 LEU A O 1
ATOM 2323 N N . ALA A 1 294 ? 14.697 -9.267 2.007 1.00 95.12 294 ALA A N 1
ATOM 2324 C CA . ALA A 1 294 ? 15.833 -10.058 1.542 1.00 95.12 294 ALA A CA 1
ATOM 2325 C C . ALA A 1 294 ? 15.389 -11.258 0.686 1.00 95.12 294 ALA A C 1
ATOM 2327 O O . ALA A 1 294 ? 15.987 -11.511 -0.359 1.00 95.12 294 ALA A O 1
ATOM 2328 N N . ILE A 1 295 ? 14.308 -11.944 1.074 1.00 95.62 295 ILE A N 1
ATOM 2329 C CA . ILE A 1 295 ? 13.738 -13.073 0.324 1.00 95.62 295 ILE A CA 1
ATOM 2330 C C . ILE A 1 295 ? 13.250 -12.628 -1.060 1.00 95.62 295 ILE A C 1
ATOM 2332 O O . ILE A 1 295 ? 13.593 -13.268 -2.052 1.00 95.62 295 ILE A O 1
ATOM 2336 N N . ILE A 1 296 ? 12.496 -11.526 -1.154 1.00 94.50 296 ILE A N 1
ATOM 2337 C CA . ILE A 1 296 ? 11.973 -11.024 -2.439 1.00 94.50 296 ILE A CA 1
ATOM 2338 C C . ILE A 1 296 ? 13.092 -10.479 -3.338 1.00 94.50 296 ILE A C 1
ATOM 2340 O O . ILE A 1 296 ? 13.062 -10.679 -4.553 1.00 94.50 296 ILE A O 1
ATOM 2344 N N . MET A 1 297 ? 14.097 -9.807 -2.771 1.00 95.88 297 MET A N 1
ATOM 2345 C CA . MET A 1 297 ? 15.175 -9.194 -3.556 1.00 95.88 297 MET A CA 1
ATOM 2346 C C . MET A 1 297 ? 16.271 -10.190 -3.964 1.00 95.88 297 MET A C 1
ATOM 2348 O O . MET A 1 297 ? 16.965 -9.953 -4.951 1.00 95.88 297 MET A O 1
ATOM 2352 N N . SER A 1 298 ? 16.417 -11.316 -3.257 1.00 96.31 298 SER A N 1
ATOM 2353 C CA . SER A 1 298 ? 17.397 -12.368 -3.564 1.00 96.31 298 SER A CA 1
ATOM 2354 C C . SER A 1 298 ? 17.314 -12.904 -5.008 1.00 96.31 298 SER A C 1
ATOM 2356 O O . SER A 1 298 ? 18.329 -12.846 -5.708 1.00 96.31 298 SER A O 1
ATOM 2358 N N . PRO A 1 299 ? 16.155 -13.355 -5.535 1.00 96.00 299 PRO A N 1
ATOM 2359 C CA . PRO A 1 299 ? 16.070 -13.821 -6.921 1.00 96.00 299 PRO A CA 1
ATOM 2360 C C . PRO A 1 299 ? 16.383 -12.710 -7.932 1.00 96.00 299 PRO A C 1
ATOM 2362 O O . PRO A 1 299 ? 17.053 -12.964 -8.933 1.00 96.00 299 PRO A O 1
ATOM 2365 N N . ILE A 1 300 ? 15.973 -11.466 -7.654 1.00 94.56 300 ILE A N 1
ATOM 2366 C CA . ILE A 1 300 ? 16.278 -10.306 -8.507 1.00 94.56 300 ILE A CA 1
ATOM 2367 C C . ILE A 1 300 ? 17.795 -10.086 -8.569 1.00 94.56 300 ILE A C 1
ATOM 2369 O O . ILE A 1 300 ? 18.346 -9.907 -9.654 1.00 94.56 300 ILE A O 1
ATOM 2373 N N . PHE A 1 301 ? 18.486 -10.171 -7.429 1.00 95.62 301 PHE A N 1
ATOM 2374 C CA . PHE A 1 301 ? 19.940 -10.051 -7.361 1.00 95.62 301 PHE A CA 1
ATOM 2375 C C . PHE A 1 301 ? 20.656 -11.098 -8.220 1.00 95.62 301 PHE A C 1
ATOM 2377 O O . PHE A 1 301 ? 21.568 -10.751 -8.975 1.00 95.62 301 PHE A O 1
ATOM 2384 N N . PHE A 1 302 ? 20.246 -12.367 -8.140 1.00 95.25 302 PHE A N 1
ATOM 2385 C CA . PHE A 1 302 ? 20.862 -13.436 -8.928 1.00 95.25 302 PHE A CA 1
ATOM 2386 C C . PHE A 1 302 ? 20.604 -13.269 -10.429 1.00 95.25 302 PHE A C 1
ATOM 2388 O O . PHE A 1 302 ? 21.537 -13.415 -11.220 1.00 95.25 302 PHE A O 1
ATOM 2395 N N . ILE A 1 303 ? 19.384 -12.890 -10.825 1.00 93.38 303 ILE A N 1
ATOM 2396 C CA . ILE A 1 303 ? 19.039 -12.622 -12.231 1.00 93.38 303 ILE A CA 1
ATOM 2397 C C . ILE A 1 303 ? 19.873 -11.458 -12.781 1.00 93.38 303 ILE A C 1
ATOM 2399 O O . ILE A 1 303 ? 20.451 -11.574 -13.861 1.00 93.38 303 ILE A O 1
ATOM 2403 N N . LEU A 1 304 ? 19.990 -10.354 -12.038 1.00 91.88 304 LEU A N 1
ATOM 2404 C CA . LEU A 1 304 ? 20.791 -9.201 -12.459 1.00 91.88 304 LEU A CA 1
ATOM 2405 C C . LEU A 1 304 ? 22.283 -9.517 -12.500 1.00 91.88 304 LEU A C 1
ATOM 2407 O O . LEU A 1 304 ? 22.972 -9.081 -13.418 1.00 91.88 304 LEU A O 1
ATOM 2411 N N . SER A 1 305 ? 22.780 -10.294 -11.538 1.00 90.94 305 SER A N 1
ATOM 2412 C CA . SER A 1 305 ? 24.173 -10.744 -11.525 1.00 90.94 305 SER A CA 1
ATOM 2413 C C . SER A 1 305 ? 24.485 -11.586 -12.758 1.00 90.94 305 SER A C 1
ATOM 2415 O O . SER A 1 305 ? 25.495 -11.343 -13.415 1.00 90.94 305 SER A O 1
ATOM 2417 N N . LEU A 1 306 ? 23.592 -12.514 -13.120 1.00 90.38 306 LEU A N 1
ATOM 2418 C CA . LEU A 1 306 ? 23.719 -13.321 -14.331 1.00 90.38 306 LEU A CA 1
ATOM 2419 C C . LEU A 1 306 ? 23.647 -12.459 -15.598 1.00 90.38 306 LEU A C 1
ATOM 2421 O O . LEU A 1 306 ? 24.458 -12.629 -16.506 1.00 90.38 306 LEU A O 1
ATOM 2425 N N . TRP A 1 307 ? 22.714 -11.507 -15.653 1.00 87.12 307 TRP A N 1
ATOM 2426 C CA . TRP A 1 307 ? 22.573 -10.610 -16.796 1.00 87.12 307 TRP A CA 1
ATOM 2427 C C . TRP A 1 307 ? 23.822 -9.746 -17.000 1.00 87.12 307 TRP A C 1
ATOM 2429 O O . TRP A 1 307 ? 24.376 -9.725 -18.099 1.00 87.12 307 TRP A O 1
ATOM 2439 N N . PHE A 1 308 ? 24.327 -9.099 -15.945 1.00 86.06 308 PHE A N 1
ATOM 2440 C CA . PHE A 1 308 ? 25.554 -8.306 -16.024 1.00 86.06 308 PHE A CA 1
ATOM 2441 C C . PHE A 1 308 ? 26.792 -9.157 -16.303 1.00 86.06 308 PHE A C 1
ATOM 2443 O O . PHE A 1 308 ? 27.689 -8.683 -16.995 1.00 86.06 308 PHE A O 1
ATOM 2450 N N . TRP A 1 309 ? 26.843 -10.399 -15.817 1.00 84.19 309 TRP A N 1
ATOM 2451 C CA . TRP A 1 309 ? 27.910 -11.342 -16.148 1.00 84.19 309 TRP A CA 1
ATOM 2452 C C . TRP A 1 309 ? 27.953 -11.639 -17.651 1.00 84.19 309 TRP A C 1
ATOM 2454 O O . TRP A 1 309 ? 28.984 -11.434 -18.291 1.00 84.19 309 TRP A O 1
ATOM 2464 N N . ILE A 1 310 ? 26.817 -12.042 -18.234 1.00 83.31 310 ILE A N 1
ATOM 2465 C CA . ILE A 1 310 ? 26.710 -12.340 -19.670 1.00 83.31 310 ILE A CA 1
ATOM 2466 C C . ILE A 1 310 ? 27.034 -11.089 -20.490 1.00 83.31 310 ILE A C 1
ATOM 2468 O O . ILE A 1 310 ? 27.852 -11.134 -21.409 1.00 83.31 310 ILE A O 1
ATOM 2472 N N . ALA A 1 311 ? 26.451 -9.949 -20.128 1.00 77.50 311 ALA A N 1
ATOM 2473 C CA . ALA A 1 311 ? 26.644 -8.714 -20.871 1.00 77.50 311 ALA A CA 1
ATOM 2474 C C . ALA A 1 311 ? 28.096 -8.199 -20.782 1.00 77.50 311 ALA A C 1
ATOM 2476 O O . ALA A 1 311 ? 28.632 -7.671 -21.752 1.00 77.50 311 ALA A O 1
ATOM 2477 N N . SER A 1 312 ? 28.770 -8.424 -19.649 1.00 72.94 312 SER A N 1
ATOM 2478 C CA . SER A 1 312 ? 30.192 -8.118 -19.468 1.00 72.94 312 SER A CA 1
ATOM 2479 C C . SER A 1 312 ? 31.106 -9.069 -20.246 1.00 72.94 312 SER A C 1
ATOM 2481 O O . SER A 1 312 ? 32.155 -8.631 -20.708 1.00 72.94 312 SER A O 1
ATOM 2483 N N . SER A 1 313 ? 30.720 -10.336 -20.426 1.00 67.75 313 SER A N 1
ATOM 2484 C CA . SER A 1 313 ? 31.483 -11.305 -21.231 1.00 67.75 313 SER A CA 1
ATOM 2485 C C . SER A 1 313 ? 31.443 -11.017 -22.738 1.00 67.75 313 SER A C 1
ATOM 2487 O O . SER A 1 313 ? 32.354 -11.407 -23.460 1.00 67.75 313 SER A O 1
ATOM 2489 N N . SER A 1 314 ? 30.421 -10.294 -23.209 1.00 64.06 314 SER A N 1
ATOM 2490 C CA . SER A 1 314 ? 30.243 -9.940 -24.623 1.00 64.06 314 SER A CA 1
ATOM 2491 C C . SER A 1 314 ? 31.115 -8.763 -25.087 1.00 64.06 314 SER A C 1
ATOM 2493 O O . SER A 1 314 ? 31.269 -8.570 -26.292 1.00 64.06 314 SER A O 1
ATOM 2495 N N . ILE A 1 315 ? 31.655 -7.953 -24.168 1.00 61.62 315 ILE A N 1
ATOM 2496 C CA . ILE A 1 315 ? 32.441 -6.753 -24.498 1.00 61.62 315 ILE A CA 1
ATOM 2497 C C . ILE A 1 315 ? 33.931 -7.110 -24.449 1.00 61.62 315 ILE A C 1
ATOM 2499 O O . ILE A 1 315 ? 34.549 -7.178 -23.387 1.00 61.62 315 ILE A O 1
ATOM 2503 N N . ASN A 1 316 ? 34.507 -7.327 -25.630 1.00 50.03 316 ASN A N 1
ATOM 2504 C CA . ASN A 1 316 ? 35.831 -7.909 -25.874 1.00 50.03 316 ASN A CA 1
ATOM 2505 C C . ASN A 1 316 ? 37.041 -6.992 -25.568 1.00 50.03 316 ASN A C 1
ATOM 2507 O O . ASN A 1 316 ? 38.061 -7.076 -26.249 1.00 50.03 316 ASN A O 1
ATOM 2511 N N . SER A 1 317 ? 36.972 -6.077 -24.593 1.00 48.69 317 SER A N 1
ATOM 2512 C CA . SER A 1 317 ? 37.994 -5.009 -24.514 1.00 48.69 317 SER A CA 1
ATOM 2513 C C . SER A 1 317 ? 38.573 -4.665 -23.144 1.00 48.69 317 SER A C 1
ATOM 2515 O O . SER A 1 317 ? 39.466 -3.822 -23.099 1.00 48.69 317 SER A O 1
ATOM 2517 N N . ARG A 1 318 ? 38.171 -5.295 -22.029 1.00 51.94 318 ARG A N 1
ATOM 2518 C CA . ARG A 1 318 ? 38.848 -5.106 -20.725 1.00 51.94 318 ARG A CA 1
ATOM 2519 C C . ARG A 1 318 ? 38.802 -6.378 -19.866 1.00 51.94 318 ARG A C 1
ATOM 2521 O O . ARG A 1 318 ? 37.805 -7.095 -19.916 1.00 51.94 318 ARG A O 1
ATOM 2528 N N . PRO A 1 319 ? 39.839 -6.672 -19.055 1.00 48.44 319 PRO A N 1
ATOM 2529 C CA . PRO A 1 319 ? 39.747 -7.704 -18.030 1.00 48.44 319 PRO A CA 1
ATOM 2530 C C . PRO A 1 319 ? 38.760 -7.222 -16.963 1.00 48.44 319 PRO A C 1
ATOM 2532 O O . PRO A 1 319 ? 39.063 -6.375 -16.123 1.00 48.44 319 PRO A O 1
ATOM 2535 N N . ASN A 1 320 ? 37.535 -7.723 -17.041 1.00 57.19 320 ASN A N 1
ATOM 2536 C CA . ASN A 1 320 ? 36.461 -7.324 -16.148 1.00 57.19 320 ASN A CA 1
ATOM 2537 C C . ASN A 1 320 ? 36.628 -8.088 -14.830 1.00 57.19 320 ASN A C 1
ATOM 2539 O O . ASN A 1 320 ? 36.315 -9.273 -14.745 1.00 57.19 320 ASN A O 1
ATOM 2543 N N . THR A 1 321 ? 37.149 -7.432 -13.791 1.00 71.00 321 THR A N 1
ATOM 2544 C CA . THR A 1 321 ? 37.260 -8.034 -12.454 1.00 71.00 321 THR A CA 1
ATOM 2545 C C . THR A 1 321 ? 35.875 -8.475 -11.978 1.00 71.00 321 THR A C 1
ATOM 2547 O O . THR A 1 321 ? 34.932 -7.688 -12.055 1.00 71.00 321 THR A O 1
ATOM 2550 N N . PHE A 1 322 ? 35.750 -9.686 -11.420 1.00 77.25 322 PHE A N 1
ATOM 2551 C CA . PHE A 1 322 ? 34.495 -10.231 -10.871 1.00 77.25 322 PHE A CA 1
ATOM 2552 C C . PHE A 1 322 ? 33.737 -9.232 -9.971 1.00 77.25 322 PHE A C 1
ATOM 2554 O O . PHE A 1 322 ? 32.517 -9.100 -10.005 1.00 77.25 322 PHE A O 1
ATOM 2561 N N . LEU A 1 323 ? 34.490 -8.426 -9.226 1.00 81.69 323 LEU A N 1
ATOM 2562 C CA . LEU A 1 323 ? 33.973 -7.372 -8.364 1.00 81.69 323 LEU A CA 1
ATOM 2563 C C . LEU A 1 323 ? 33.171 -6.278 -9.104 1.00 81.69 323 LEU A C 1
ATOM 2565 O O . LEU A 1 323 ? 32.294 -5.661 -8.506 1.00 81.69 323 LEU A O 1
ATOM 2569 N N . SER A 1 324 ? 33.457 -6.014 -10.380 1.00 82.62 324 SER A N 1
ATOM 2570 C CA . SER A 1 324 ? 32.833 -4.943 -11.169 1.00 82.62 324 SER A CA 1
ATOM 2571 C C . SER A 1 324 ? 31.356 -5.224 -11.460 1.00 82.62 324 SER A C 1
ATOM 2573 O O . SER A 1 324 ? 30.491 -4.399 -11.152 1.00 82.62 324 SER A O 1
ATOM 2575 N N . PHE A 1 325 ? 31.039 -6.412 -11.984 1.00 83.19 325 PHE A N 1
ATOM 2576 C CA . PHE A 1 325 ? 29.652 -6.758 -12.303 1.00 83.19 325 PHE A CA 1
ATOM 2577 C C . PHE A 1 325 ? 28.822 -6.985 -11.030 1.00 83.19 325 PHE A C 1
ATOM 2579 O O . PHE A 1 325 ? 27.675 -6.546 -10.974 1.00 83.19 325 PHE A O 1
ATOM 2586 N N . ILE A 1 326 ? 29.413 -7.566 -9.974 1.00 87.12 326 ILE A N 1
ATOM 2587 C CA . ILE A 1 326 ? 28.752 -7.715 -8.668 1.00 87.12 326 ILE A CA 1
ATOM 2588 C C . ILE A 1 326 ? 28.396 -6.347 -8.083 1.00 87.12 326 ILE A C 1
ATOM 2590 O O . ILE A 1 326 ? 27.257 -6.148 -7.672 1.00 87.12 326 ILE A O 1
ATOM 2594 N N . LYS A 1 327 ? 29.313 -5.366 -8.101 1.00 89.19 327 LYS A N 1
ATOM 2595 C CA . LYS A 1 327 ? 29.015 -3.994 -7.646 1.00 89.19 327 LYS A CA 1
ATOM 2596 C C . LYS A 1 327 ? 27.817 -3.395 -8.388 1.00 89.19 327 LYS A C 1
ATOM 2598 O O . LYS A 1 327 ? 26.955 -2.782 -7.759 1.00 89.19 327 LYS A O 1
ATOM 2603 N N . LYS A 1 328 ? 27.732 -3.609 -9.706 1.00 87.12 328 LYS A N 1
ATOM 2604 C CA . LYS A 1 328 ? 26.614 -3.128 -10.530 1.00 87.12 328 LYS A CA 1
ATOM 2605 C C . LYS A 1 328 ? 25.296 -3.837 -10.194 1.00 87.12 328 LYS A C 1
ATOM 2607 O O . LYS A 1 328 ? 24.264 -3.175 -10.060 1.00 87.12 328 LYS A O 1
ATOM 2612 N N . ALA A 1 329 ? 25.333 -5.155 -9.994 1.00 91.00 329 ALA A N 1
ATOM 2613 C CA . ALA A 1 329 ? 24.176 -5.954 -9.595 1.00 91.00 329 ALA A CA 1
ATOM 2614 C C . ALA A 1 329 ? 23.656 -5.564 -8.203 1.00 91.00 329 ALA A C 1
ATOM 2616 O O . ALA A 1 329 ? 22.456 -5.336 -8.044 1.00 91.00 329 ALA A O 1
ATOM 2617 N N . VAL A 1 330 ? 24.550 -5.409 -7.218 1.00 92.38 330 VAL A N 1
ATOM 2618 C CA . VAL A 1 330 ? 24.208 -4.954 -5.860 1.00 92.38 330 VAL A CA 1
ATOM 2619 C C . VAL A 1 330 ? 23.576 -3.566 -5.907 1.00 92.38 330 VAL A C 1
ATOM 2621 O O . VAL A 1 330 ? 22.473 -3.392 -5.397 1.00 92.38 330 VAL A O 1
ATOM 2624 N N . GLY A 1 331 ? 24.222 -2.592 -6.559 1.00 90.25 331 GLY A N 1
ATOM 2625 C CA . GLY A 1 331 ? 23.703 -1.224 -6.645 1.00 90.25 331 GLY A CA 1
ATOM 2626 C C . GLY A 1 331 ? 22.322 -1.150 -7.303 1.00 90.25 331 GLY A C 1
ATOM 2627 O O . GLY A 1 331 ? 21.428 -0.479 -6.791 1.00 90.25 331 GLY A O 1
ATOM 2628 N N . THR A 1 332 ? 22.115 -1.904 -8.389 1.00 91.19 332 THR A N 1
ATOM 2629 C CA . THR A 1 332 ? 20.816 -1.976 -9.081 1.00 91.19 332 THR A CA 1
ATOM 2630 C C . THR A 1 332 ? 19.755 -2.641 -8.203 1.00 91.19 332 THR A C 1
ATOM 2632 O O . THR A 1 332 ? 18.660 -2.108 -8.065 1.00 91.19 332 THR A O 1
ATOM 2635 N N . THR A 1 333 ? 20.084 -3.757 -7.546 1.00 94.75 333 THR A N 1
ATOM 2636 C CA . THR A 1 333 ? 19.156 -4.464 -6.645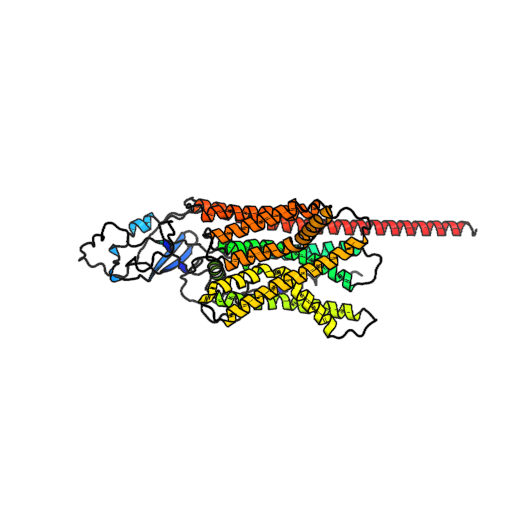 1.00 94.75 333 THR A CA 1
ATOM 2637 C C . THR A 1 333 ? 18.734 -3.573 -5.480 1.00 94.75 333 THR A C 1
ATOM 2639 O O . THR A 1 333 ? 17.545 -3.457 -5.197 1.00 94.75 333 THR A O 1
ATOM 2642 N N . VAL A 1 334 ? 19.686 -2.897 -4.830 1.00 94.06 334 VAL A N 1
ATOM 2643 C CA . VAL A 1 334 ? 19.398 -1.955 -3.739 1.00 94.06 334 VAL A CA 1
ATOM 2644 C C . VAL A 1 334 ? 18.524 -0.805 -4.235 1.00 94.06 334 VAL A C 1
ATOM 2646 O O . VAL A 1 334 ? 17.557 -0.446 -3.570 1.00 94.06 334 VAL A O 1
ATOM 2649 N N . GLY A 1 335 ? 18.802 -0.256 -5.419 1.00 93.38 335 GLY A N 1
ATOM 2650 C CA . GLY A 1 335 ? 17.966 0.793 -5.997 1.00 93.38 335 GLY A CA 1
ATOM 2651 C C . GLY A 1 335 ? 16.531 0.327 -6.286 1.00 93.38 335 GLY A C 1
ATOM 2652 O O . GLY A 1 335 ? 15.591 1.041 -5.948 1.00 93.38 335 GLY A O 1
ATOM 2653 N N . ILE A 1 336 ? 16.339 -0.895 -6.801 1.00 95.31 336 ILE A N 1
ATOM 2654 C CA . ILE A 1 336 ? 15.000 -1.492 -6.970 1.00 95.31 336 ILE A CA 1
ATOM 2655 C C . ILE A 1 336 ? 14.309 -1.662 -5.608 1.00 95.31 336 ILE A C 1
ATOM 2657 O O . ILE A 1 336 ? 13.143 -1.295 -5.472 1.00 95.31 336 ILE A O 1
ATOM 2661 N N . ALA A 1 337 ? 15.020 -2.152 -4.584 1.00 95.88 337 ALA A N 1
ATOM 2662 C CA . ALA A 1 337 ? 14.467 -2.310 -3.235 1.00 95.88 337 ALA A CA 1
ATOM 2663 C C . ALA A 1 337 ? 13.974 -0.971 -2.669 1.00 95.88 337 ALA A C 1
ATOM 2665 O O . ALA A 1 337 ? 12.889 -0.904 -2.095 1.00 95.88 337 ALA A O 1
ATOM 2666 N N . LEU A 1 338 ? 14.747 0.101 -2.862 1.00 93.44 338 LEU A N 1
ATOM 2667 C CA . LEU A 1 338 ? 14.385 1.449 -2.426 1.00 93.44 338 LEU A CA 1
ATOM 2668 C C . LEU A 1 338 ? 13.181 1.998 -3.200 1.00 93.44 338 LEU A C 1
ATOM 2670 O O . LEU A 1 338 ? 12.287 2.582 -2.589 1.00 93.44 338 LEU A O 1
ATOM 2674 N N . CYS A 1 339 ? 13.115 1.782 -4.517 1.00 93.44 339 CYS A N 1
ATOM 2675 C CA . CYS A 1 339 ? 11.951 2.165 -5.319 1.00 93.44 339 CYS A CA 1
ATOM 2676 C C . CYS A 1 339 ? 10.679 1.442 -4.869 1.00 93.44 339 CYS A C 1
ATOM 2678 O O . CYS A 1 339 ? 9.616 2.056 -4.823 1.00 93.44 339 CYS A O 1
ATOM 2680 N N . PHE A 1 340 ? 10.784 0.152 -4.546 1.00 95.19 340 PHE A N 1
ATOM 2681 C CA . PHE A 1 340 ? 9.623 -0.666 -4.221 1.00 95.19 340 PHE A CA 1
ATOM 2682 C C . PHE A 1 340 ? 9.195 -0.559 -2.766 1.00 95.19 340 PHE A C 1
ATOM 2684 O O . PHE A 1 340 ? 8.000 -0.510 -2.534 1.00 95.19 340 PHE A O 1
ATOM 2691 N N . PHE A 1 341 ? 10.100 -0.517 -1.786 1.00 95.88 341 PHE A N 1
ATOM 2692 C CA . PHE A 1 341 ? 9.738 -0.763 -0.381 1.00 95.88 341 PHE A CA 1
ATOM 2693 C C . PHE A 1 341 ? 10.252 0.279 0.623 1.00 95.88 341 PHE A C 1
ATOM 2695 O O . PHE A 1 341 ? 10.129 0.075 1.831 1.00 95.88 341 PHE A O 1
ATOM 2702 N N . SER A 1 342 ? 10.776 1.419 0.165 1.00 94.25 342 SER A N 1
ATOM 2703 C CA . SER A 1 342 ? 11.223 2.491 1.072 1.00 94.25 342 SER A CA 1
ATOM 2704 C C . SER A 1 342 ? 10.099 3.041 1.959 1.00 94.25 342 SER A C 1
ATOM 2706 O O . SER A 1 342 ? 10.313 3.247 3.150 1.00 94.25 342 SER A O 1
ATOM 2708 N N . VAL A 1 343 ? 8.892 3.226 1.414 1.00 93.62 343 VAL A N 1
ATOM 2709 C CA . VAL A 1 343 ? 7.713 3.743 2.136 1.00 93.62 343 VAL A CA 1
ATOM 2710 C C . VAL A 1 343 ? 7.300 2.846 3.317 1.00 93.62 343 VAL A C 1
ATOM 2712 O O . VAL A 1 343 ? 7.295 3.340 4.446 1.00 93.62 343 VAL A O 1
ATOM 2715 N N . PRO A 1 344 ? 6.965 1.551 3.135 1.00 94.38 344 PRO A N 1
ATOM 2716 C CA . PRO A 1 344 ? 6.564 0.703 4.258 1.00 94.38 344 PRO A CA 1
ATOM 2717 C C . PRO A 1 344 ? 7.685 0.544 5.291 1.00 94.38 344 PRO A C 1
ATOM 2719 O O . PRO A 1 344 ? 7.429 0.673 6.486 1.00 94.38 344 PRO A O 1
ATOM 2722 N N . LEU A 1 345 ? 8.935 0.365 4.848 1.00 94.88 345 LEU A N 1
ATOM 2723 C CA . LEU A 1 345 ? 10.069 0.191 5.754 1.00 94.88 345 LEU A CA 1
ATOM 2724 C C . LEU A 1 345 ? 10.292 1.427 6.635 1.00 94.88 345 LEU A C 1
ATOM 2726 O O . LEU A 1 345 ? 10.491 1.307 7.842 1.00 94.88 345 LEU A O 1
ATOM 2730 N N . LEU A 1 346 ? 10.200 2.622 6.049 1.00 94.69 346 LEU A N 1
ATOM 2731 C CA . LEU A 1 346 ? 10.344 3.875 6.781 1.00 94.69 346 LEU A CA 1
ATOM 2732 C C . LEU A 1 346 ? 9.190 4.106 7.766 1.00 94.69 346 LEU A C 1
ATOM 2734 O O . LEU A 1 346 ? 9.418 4.643 8.846 1.00 94.69 346 LEU A O 1
ATOM 2738 N N . SER A 1 347 ? 7.976 3.652 7.437 1.00 94.06 347 SER A N 1
ATOM 2739 C CA . SER A 1 347 ? 6.841 3.682 8.365 1.00 94.06 347 SER A CA 1
ATOM 2740 C C . SER A 1 347 ? 7.073 2.776 9.579 1.00 94.06 347 SER A C 1
ATOM 2742 O O . SER A 1 347 ? 6.812 3.193 10.706 1.00 94.06 347 SER A O 1
ATOM 2744 N N . TYR A 1 348 ? 7.629 1.576 9.382 1.00 93.06 348 TYR A N 1
ATOM 2745 C CA . TYR A 1 348 ? 7.940 0.650 10.480 1.00 93.06 348 TYR A CA 1
ATOM 2746 C C . TYR A 1 348 ? 9.087 1.159 11.353 1.00 93.06 348 TYR A C 1
ATOM 2748 O O . TYR A 1 348 ? 8.984 1.131 12.574 1.00 93.06 348 TYR A O 1
ATOM 2756 N N . ILE A 1 349 ? 10.141 1.705 10.741 1.00 93.12 349 ILE A N 1
ATOM 2757 C CA . ILE A 1 349 ? 11.252 2.320 11.479 1.00 93.12 349 ILE A CA 1
ATOM 2758 C C . ILE A 1 349 ? 10.763 3.521 12.296 1.00 93.12 349 ILE A C 1
ATOM 2760 O O . ILE A 1 349 ? 11.111 3.648 13.466 1.00 93.12 349 ILE A O 1
ATOM 2764 N N . ALA A 1 350 ? 9.943 4.396 11.705 1.00 92.75 350 ALA A N 1
ATOM 2765 C CA . ALA A 1 350 ? 9.391 5.548 12.414 1.00 92.75 350 ALA A CA 1
ATOM 2766 C C . ALA A 1 350 ? 8.470 5.128 13.571 1.00 92.75 350 ALA A C 1
ATOM 2768 O O . ALA A 1 350 ? 8.455 5.794 14.603 1.00 92.75 350 ALA A O 1
ATOM 2769 N N . TYR A 1 351 ? 7.751 4.012 13.424 1.00 89.62 351 TYR A N 1
ATOM 2770 C CA . TYR A 1 351 ? 6.959 3.434 14.505 1.00 89.62 351 TYR A CA 1
ATOM 2771 C C . TYR A 1 351 ? 7.820 2.906 15.656 1.00 89.62 351 TYR A C 1
ATOM 2773 O O . TYR A 1 351 ? 7.536 3.209 16.812 1.00 89.62 351 TYR A O 1
ATOM 2781 N N . ASP A 1 352 ? 8.903 2.183 15.363 1.00 88.88 352 ASP A N 1
ATOM 2782 C CA . ASP A 1 352 ? 9.825 1.694 16.396 1.00 88.88 352 ASP A CA 1
ATOM 2783 C C . ASP A 1 352 ? 10.416 2.850 17.226 1.00 88.88 352 ASP A C 1
ATOM 2785 O O . ASP A 1 352 ? 10.602 2.712 18.434 1.00 88.88 352 ASP A O 1
ATOM 2789 N N . LEU A 1 353 ? 10.640 4.026 16.626 1.00 88.19 353 LEU A N 1
ATOM 2790 C CA . LEU A 1 353 ? 11.107 5.216 17.354 1.00 88.19 353 LEU A CA 1
ATOM 2791 C C . LEU A 1 353 ? 10.082 5.766 18.359 1.00 88.19 353 LEU A C 1
ATOM 2793 O O . LEU A 1 353 ? 10.478 6.399 19.335 1.00 88.19 353 LEU A O 1
ATOM 2797 N N . LEU A 1 354 ? 8.785 5.507 18.173 1.00 85.94 354 LEU A N 1
ATOM 2798 C CA . LEU A 1 354 ? 7.751 5.875 19.145 1.00 85.94 354 LEU A CA 1
ATOM 2799 C C . LEU A 1 354 ? 7.813 4.994 20.405 1.00 85.94 354 LEU A C 1
ATOM 2801 O O . LEU A 1 354 ? 7.421 5.425 21.486 1.00 85.94 354 LEU A O 1
ATOM 2805 N N . LEU A 1 355 ? 8.374 3.786 20.299 1.00 82.00 355 LEU A N 1
ATOM 2806 C CA . LEU A 1 355 ? 8.545 2.844 21.407 1.00 82.00 355 LEU A CA 1
ATOM 2807 C C . LEU A 1 355 ? 9.880 3.038 22.148 1.00 82.00 355 LEU A C 1
ATOM 2809 O O . LEU A 1 355 ? 10.354 2.119 22.817 1.00 82.00 355 LEU A O 1
ATOM 2813 N N . VAL A 1 356 ? 10.484 4.231 22.075 1.00 81.38 356 VAL A N 1
ATOM 2814 C CA . VAL A 1 356 ? 11.790 4.546 22.688 1.00 81.38 356 VAL A CA 1
ATOM 2815 C C . VAL A 1 356 ? 11.859 4.197 24.183 1.00 81.38 356 VAL A C 1
ATOM 2817 O O . VAL A 1 356 ? 12.901 3.774 24.665 1.00 81.38 356 VAL A O 1
ATOM 2820 N N . GLY A 1 357 ? 10.743 4.309 24.912 1.00 77.81 357 GLY A N 1
ATOM 2821 C CA . GLY A 1 357 ? 10.671 3.963 26.338 1.00 77.81 357 GLY A CA 1
ATOM 2822 C C . GLY A 1 357 ? 10.632 2.458 26.634 1.00 77.81 357 GLY A C 1
ATOM 2823 O O . GLY A 1 357 ? 10.878 2.056 27.766 1.00 77.81 357 GLY A O 1
ATOM 2824 N N . TYR A 1 358 ? 10.337 1.624 25.633 1.00 81.56 358 TYR A N 1
ATOM 2825 C CA . TYR A 1 358 ? 10.176 0.171 25.770 1.00 81.56 358 TYR A CA 1
ATOM 2826 C C . TYR A 1 358 ? 11.291 -0.627 25.082 1.00 81.56 358 TYR A C 1
ATOM 2828 O O . TYR A 1 358 ? 11.459 -1.819 25.342 1.00 81.56 358 TYR A O 1
ATOM 2836 N N . LEU A 1 359 ? 12.040 0.007 24.178 1.00 83.12 359 LEU A N 1
ATOM 2837 C CA . LEU A 1 359 ? 13.094 -0.620 23.390 1.00 83.12 359 LEU A CA 1
ATOM 2838 C C . LEU A 1 359 ? 14.478 -0.382 24.015 1.00 83.12 359 LEU A C 1
ATOM 2840 O O . LEU A 1 359 ? 14.774 0.723 24.460 1.00 83.12 359 LEU A O 1
ATOM 2844 N N . PRO A 1 360 ? 15.383 -1.376 23.983 1.00 87.31 360 PRO A N 1
ATOM 2845 C CA . PRO A 1 360 ? 16.777 -1.161 24.355 1.00 87.31 360 PRO A CA 1
ATOM 2846 C C . PRO A 1 360 ? 17.451 -0.080 23.495 1.00 87.31 360 PRO A C 1
ATOM 2848 O O . PRO A 1 360 ? 17.252 -0.038 22.278 1.00 87.31 360 PRO A O 1
ATOM 2851 N N . ASN A 1 361 ? 18.348 0.709 24.097 1.00 90.00 361 ASN A N 1
ATOM 2852 C CA . ASN A 1 361 ? 19.055 1.822 23.439 1.00 90.00 361 ASN A CA 1
ATOM 2853 C C . ASN A 1 361 ? 19.719 1.445 22.100 1.00 90.00 361 ASN A C 1
ATOM 2855 O O . ASN A 1 361 ? 19.701 2.236 21.156 1.00 90.00 361 ASN A O 1
ATOM 2859 N N . TYR A 1 362 ? 20.265 0.228 21.972 1.00 89.12 362 TYR A N 1
ATOM 2860 C CA . TYR A 1 362 ? 20.897 -0.218 20.724 1.00 89.12 362 TYR A CA 1
ATOM 2861 C C . TYR A 1 362 ? 19.897 -0.334 19.560 1.00 89.12 362 TYR A C 1
ATOM 2863 O O . TYR A 1 362 ? 20.259 -0.047 18.420 1.00 89.12 362 TYR A O 1
ATOM 2871 N N . ARG A 1 363 ? 18.637 -0.720 19.822 1.00 87.81 363 ARG A N 1
ATOM 2872 C CA . ARG A 1 363 ? 17.604 -0.839 18.778 1.00 87.81 363 ARG A CA 1
ATOM 2873 C C . ARG A 1 363 ? 17.199 0.526 18.250 1.00 87.81 363 ARG A C 1
ATOM 2875 O O . ARG A 1 363 ? 17.067 0.689 17.043 1.00 87.81 363 ARG A O 1
ATOM 2882 N N . ILE A 1 364 ? 17.074 1.506 19.140 1.00 88.88 364 ILE A N 1
ATOM 2883 C CA . ILE A 1 364 ? 16.789 2.895 18.770 1.00 88.88 364 ILE A CA 1
ATOM 2884 C C . ILE A 1 364 ? 17.931 3.446 17.909 1.00 88.88 364 ILE A C 1
ATOM 2886 O O . ILE A 1 364 ? 17.684 4.004 16.842 1.00 88.88 364 ILE A O 1
ATOM 2890 N N . GLY A 1 365 ? 19.185 3.213 18.315 1.00 90.06 365 GLY A N 1
ATOM 2891 C CA . GLY A 1 365 ? 20.358 3.594 17.524 1.00 90.06 365 GLY A CA 1
ATOM 2892 C C . GLY A 1 365 ? 20.355 2.980 16.119 1.00 90.06 365 GLY A C 1
ATOM 2893 O O . GLY A 1 365 ? 20.578 3.688 15.136 1.00 90.06 365 GLY A O 1
ATOM 2894 N N . LEU A 1 366 ? 20.030 1.686 16.002 1.00 90.38 366 LEU A N 1
ATOM 2895 C CA . LEU A 1 366 ? 19.892 1.010 14.707 1.00 90.38 366 LEU A CA 1
ATOM 2896 C C . LEU A 1 366 ? 18.736 1.573 13.872 1.00 90.38 366 LEU A C 1
ATOM 2898 O O . LEU A 1 366 ? 18.906 1.769 12.671 1.00 90.38 366 LEU A O 1
ATOM 2902 N N . ALA A 1 367 ? 17.584 1.863 14.480 1.00 91.00 367 ALA A N 1
ATOM 2903 C CA . ALA A 1 367 ? 16.436 2.453 13.796 1.00 91.00 367 ALA A CA 1
ATOM 2904 C C . ALA A 1 367 ? 16.777 3.831 13.203 1.00 91.00 367 ALA A C 1
ATOM 2906 O O . ALA A 1 367 ? 16.523 4.070 12.022 1.00 91.00 367 ALA A O 1
ATOM 2907 N N . ILE A 1 368 ? 17.437 4.704 13.975 1.00 92.69 368 ILE A N 1
ATOM 2908 C CA . ILE A 1 368 ? 17.901 6.018 13.499 1.00 92.69 368 ILE A CA 1
ATOM 2909 C C . ILE A 1 368 ? 18.908 5.854 12.355 1.00 92.69 368 ILE A C 1
ATOM 2911 O O . ILE A 1 368 ? 18.783 6.512 11.321 1.00 92.69 368 ILE A O 1
ATOM 2915 N N . LEU A 1 369 ? 19.882 4.952 12.502 1.00 94.50 369 LEU A N 1
ATOM 2916 C CA . LEU A 1 369 ? 20.873 4.682 11.462 1.00 94.50 369 LEU A CA 1
ATOM 2917 C C . LEU A 1 369 ? 20.211 4.195 10.163 1.00 94.50 369 LEU A C 1
ATOM 2919 O O . LEU A 1 369 ? 20.519 4.710 9.090 1.00 94.50 369 LEU A O 1
ATOM 2923 N N . MET A 1 370 ? 19.277 3.244 10.246 1.00 92.94 370 MET A N 1
ATOM 2924 C CA . MET A 1 370 ? 18.544 2.735 9.082 1.00 92.94 370 MET A CA 1
ATOM 2925 C C . MET A 1 370 ? 17.700 3.822 8.416 1.00 92.94 370 MET A C 1
ATOM 2927 O O . MET A 1 370 ? 17.697 3.911 7.190 1.00 92.94 370 MET A O 1
ATOM 2931 N N . LEU A 1 371 ? 17.039 4.680 9.198 1.00 93.38 371 LEU A N 1
ATOM 2932 C CA . LEU A 1 371 ? 16.291 5.826 8.679 1.00 93.38 371 LEU A CA 1
ATOM 2933 C C . LEU A 1 371 ? 17.199 6.752 7.860 1.00 93.38 371 LEU A C 1
ATOM 2935 O O . LEU A 1 371 ? 16.868 7.095 6.724 1.00 93.38 371 LEU A O 1
ATOM 2939 N N . LEU A 1 372 ? 18.367 7.112 8.400 1.00 93.81 372 LEU A N 1
ATOM 2940 C CA . LEU A 1 372 ? 19.341 7.958 7.706 1.00 93.81 372 LEU A CA 1
ATOM 2941 C C . LEU A 1 372 ? 19.890 7.282 6.444 1.00 93.81 372 LEU A C 1
ATOM 2943 O O . LEU A 1 372 ? 20.013 7.939 5.411 1.00 93.81 372 LEU A O 1
ATOM 2947 N N . ILE A 1 373 ? 20.166 5.974 6.498 1.00 93.88 373 ILE A N 1
ATOM 2948 C CA . ILE A 1 373 ? 20.625 5.194 5.342 1.00 93.88 373 ILE A CA 1
ATOM 2949 C C . ILE A 1 373 ? 19.560 5.173 4.244 1.00 93.88 373 ILE A C 1
ATOM 2951 O O . ILE A 1 373 ? 19.884 5.451 3.094 1.00 93.88 373 ILE A O 1
ATOM 2955 N N . ILE A 1 374 ? 18.296 4.887 4.566 1.00 93.62 374 ILE A N 1
ATOM 2956 C CA . ILE A 1 374 ? 17.212 4.829 3.574 1.00 93.62 374 ILE A CA 1
ATOM 2957 C C . ILE A 1 374 ? 16.990 6.205 2.947 1.00 93.62 374 ILE A C 1
ATOM 2959 O O . ILE A 1 374 ? 16.909 6.309 1.721 1.00 93.62 374 ILE A O 1
ATOM 2963 N N . CYS A 1 375 ? 16.941 7.269 3.752 1.00 91.06 375 CYS A N 1
ATOM 2964 C CA . CYS A 1 375 ? 16.788 8.636 3.255 1.00 91.06 375 CYS A CA 1
ATOM 2965 C C . CYS A 1 375 ? 17.979 9.059 2.380 1.00 91.06 375 CYS A C 1
ATOM 2967 O O . CYS A 1 375 ? 17.784 9.563 1.271 1.00 91.06 375 CYS A O 1
ATOM 2969 N N . GLY A 1 376 ? 19.209 8.806 2.836 1.00 91.00 376 GLY A N 1
ATOM 2970 C CA . GLY A 1 376 ? 20.432 9.125 2.100 1.00 91.00 376 GLY A CA 1
ATOM 2971 C C . GLY A 1 376 ? 20.559 8.336 0.796 1.00 91.00 376 GLY A C 1
ATOM 2972 O O . GLY A 1 376 ? 20.836 8.915 -0.254 1.00 91.00 376 GLY A O 1
ATOM 2973 N N . ALA A 1 377 ? 20.282 7.032 0.827 1.00 91.38 377 ALA A N 1
ATOM 2974 C CA . ALA A 1 377 ? 20.322 6.176 -0.352 1.00 91.38 377 ALA A CA 1
ATOM 2975 C C . ALA A 1 377 ? 19.213 6.528 -1.355 1.00 91.38 377 ALA A C 1
ATOM 2977 O O . ALA A 1 377 ? 19.467 6.553 -2.556 1.00 91.38 377 ALA A O 1
ATOM 2978 N N . SER A 1 378 ? 18.012 6.880 -0.885 1.00 89.62 378 SER A N 1
ATOM 2979 C CA . SER A 1 378 ? 16.917 7.346 -1.752 1.00 89.62 378 SER A CA 1
ATOM 2980 C C . SER A 1 378 ? 17.249 8.685 -2.414 1.00 89.62 378 SER A C 1
ATOM 2982 O O . SER A 1 378 ? 16.972 8.885 -3.600 1.00 89.62 378 SER A O 1
ATOM 2984 N N . HIS A 1 379 ? 17.891 9.596 -1.675 1.00 87.69 379 HIS A N 1
ATOM 2985 C CA . HIS A 1 379 ? 18.385 10.855 -2.227 1.00 87.69 379 HIS A CA 1
ATOM 2986 C C . HIS A 1 379 ? 19.453 10.613 -3.302 1.00 87.69 379 HIS A C 1
ATOM 2988 O O . HIS A 1 379 ? 19.363 11.170 -4.398 1.00 87.69 379 HIS A O 1
ATOM 2994 N N . PHE A 1 380 ? 20.425 9.743 -3.015 1.00 89.12 380 PHE A N 1
ATOM 2995 C CA . PHE A 1 380 ? 21.466 9.365 -3.966 1.00 89.12 380 PHE A CA 1
ATOM 2996 C C . PHE A 1 380 ? 20.880 8.720 -5.229 1.00 89.12 380 PHE A C 1
ATOM 2998 O O . PHE A 1 380 ? 21.195 9.156 -6.332 1.00 89.12 380 PHE A O 1
ATOM 3005 N N . LEU A 1 381 ? 19.958 7.763 -5.080 1.00 86.50 381 LEU A N 1
ATOM 3006 C CA . LEU A 1 381 ? 19.270 7.104 -6.193 1.00 86.50 381 LEU A CA 1
ATOM 3007 C C . LEU A 1 381 ? 18.532 8.110 -7.083 1.00 86.50 381 LEU A C 1
ATOM 3009 O O . LEU A 1 381 ? 18.662 8.070 -8.305 1.00 86.50 381 LEU A O 1
ATOM 3013 N N . THR A 1 382 ? 17.796 9.043 -6.473 1.00 82.44 382 THR A N 1
ATOM 3014 C CA . THR A 1 382 ? 17.074 10.097 -7.201 1.00 82.44 382 THR A CA 1
ATOM 3015 C C . THR A 1 382 ? 18.031 10.951 -8.029 1.00 82.44 382 THR A C 1
ATOM 3017 O O . THR A 1 382 ? 17.748 11.262 -9.185 1.00 82.44 382 THR A O 1
ATOM 3020 N N . ARG A 1 383 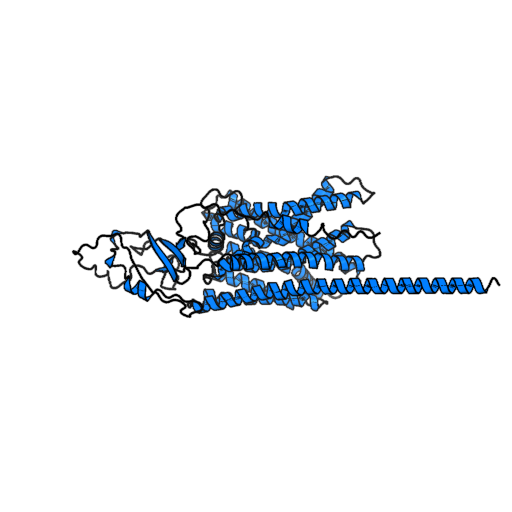? 19.187 11.309 -7.455 1.00 82.69 383 ARG A N 1
ATOM 3021 C CA . ARG A 1 383 ? 20.231 12.046 -8.169 1.00 82.69 383 ARG A CA 1
ATOM 3022 C C . ARG A 1 383 ? 20.771 11.238 -9.349 1.00 82.69 383 ARG A C 1
ATOM 3024 O O . ARG A 1 383 ? 20.824 11.769 -10.450 1.00 82.69 383 ARG A O 1
ATOM 3031 N N . THR A 1 384 ? 21.108 9.966 -9.144 1.00 80.75 384 THR A N 1
ATOM 3032 C CA . THR A 1 384 ? 21.636 9.101 -10.208 1.00 80.75 384 THR A CA 1
ATOM 3033 C C . THR A 1 384 ? 20.653 8.946 -11.367 1.00 80.75 384 THR A C 1
ATOM 3035 O O . THR A 1 384 ? 21.045 9.125 -12.517 1.00 80.75 384 THR A O 1
ATOM 3038 N N . LEU A 1 385 ? 19.377 8.662 -11.082 1.00 77.38 385 LEU A N 1
ATOM 3039 C CA . LEU A 1 385 ? 18.350 8.527 -12.119 1.00 77.38 385 LEU A CA 1
ATOM 3040 C C . LEU A 1 385 ? 18.154 9.842 -12.879 1.00 77.38 385 LEU A C 1
ATOM 3042 O O . LEU A 1 385 ? 18.086 9.846 -14.106 1.00 77.38 385 LEU A O 1
ATOM 3046 N N . TYR A 1 386 ? 18.108 10.969 -12.165 1.00 71.62 386 TYR A N 1
ATOM 3047 C CA . TYR A 1 386 ? 17.978 12.279 -12.795 1.00 71.62 386 TYR A CA 1
ATOM 3048 C C . TYR A 1 386 ? 19.158 12.594 -13.717 1.00 71.62 386 TYR A C 1
ATOM 3050 O O . TYR A 1 386 ? 18.941 13.026 -14.848 1.00 71.62 386 TYR A O 1
ATOM 3058 N N . ASP A 1 387 ? 20.392 12.378 -13.255 1.00 68.12 387 ASP A N 1
ATOM 3059 C CA . ASP A 1 387 ? 21.592 12.677 -14.035 1.00 68.12 387 ASP A CA 1
ATOM 3060 C C . ASP A 1 387 ? 21.578 11.871 -15.349 1.00 68.12 387 ASP A C 1
ATOM 3062 O O . ASP A 1 387 ? 21.755 12.460 -16.416 1.00 68.12 387 ASP A O 1
ATOM 3066 N N . GLN A 1 388 ? 21.205 10.583 -15.306 1.00 64.12 388 GLN A N 1
ATOM 3067 C CA . GLN A 1 388 ? 21.031 9.750 -16.507 1.00 64.12 388 GLN A CA 1
ATOM 3068 C C . GLN A 1 388 ? 19.986 10.311 -17.489 1.00 64.12 388 GLN A C 1
ATOM 3070 O O . GLN A 1 388 ? 20.269 10.443 -18.679 1.00 64.12 388 GLN A O 1
ATOM 3075 N N . PHE A 1 389 ? 18.793 10.682 -17.012 1.00 58.88 389 PHE A N 1
ATOM 3076 C CA . PHE A 1 389 ? 17.738 11.220 -17.882 1.00 58.88 389 PHE A CA 1
ATOM 3077 C C . PHE A 1 389 ? 18.030 12.642 -18.390 1.00 58.88 389 PHE A C 1
ATOM 3079 O O . PHE A 1 389 ? 17.563 13.018 -19.465 1.00 58.88 389 PHE A O 1
ATOM 3086 N N . SER A 1 390 ? 18.789 13.441 -17.636 1.00 51.03 390 SER A N 1
ATOM 3087 C CA . SER A 1 390 ? 19.123 14.824 -17.996 1.00 51.03 390 SER A CA 1
ATOM 3088 C C . SER A 1 390 ? 20.191 14.914 -19.087 1.00 51.03 390 SER A C 1
ATOM 3090 O O . SER A 1 390 ? 20.031 15.706 -20.012 1.00 51.03 390 SER A O 1
ATOM 3092 N N . ILE A 1 391 ? 21.216 14.053 -19.052 1.00 52.22 391 ILE A N 1
ATOM 3093 C CA . ILE A 1 391 ? 22.266 13.987 -20.084 1.00 52.22 391 ILE A CA 1
ATOM 3094 C C . ILE A 1 391 ? 21.651 13.712 -21.469 1.00 52.22 391 ILE A C 1
ATOM 3096 O O . ILE A 1 391 ? 22.064 14.314 -22.457 1.00 52.22 391 ILE A O 1
ATOM 3100 N N . LYS A 1 392 ? 20.596 12.887 -21.526 1.00 44.25 392 LYS A N 1
ATOM 3101 C CA . LYS A 1 392 ? 19.853 12.548 -22.752 1.00 44.25 392 LYS A CA 1
ATOM 3102 C C . LYS A 1 392 ? 18.962 13.682 -23.281 1.00 44.25 392 LYS A C 1
ATOM 3104 O O . LYS A 1 392 ? 18.633 13.705 -24.461 1.00 44.25 392 LYS A O 1
ATOM 3109 N N . LEU A 1 393 ? 18.547 14.614 -22.419 1.00 44.75 393 LEU A N 1
ATOM 3110 C CA . LEU A 1 393 ? 17.755 15.782 -22.821 1.00 44.75 393 LEU A CA 1
ATOM 3111 C C . LEU A 1 393 ? 18.652 16.913 -23.349 1.00 44.75 393 LEU A C 1
ATOM 3113 O O . LEU A 1 393 ? 18.282 17.603 -24.291 1.00 44.75 393 LEU A O 1
ATOM 3117 N N . THR A 1 394 ? 19.846 17.067 -22.769 1.00 40.09 394 THR A N 1
ATOM 3118 C CA . THR A 1 394 ? 20.836 18.082 -23.162 1.00 40.09 394 THR A CA 1
ATOM 3119 C C . THR A 1 394 ? 21.419 17.832 -24.558 1.00 40.09 394 THR A C 1
ATOM 3121 O O . THR A 1 394 ? 21.774 18.786 -25.240 1.00 40.09 394 THR A O 1
ATOM 3124 N N . SER A 1 395 ? 21.452 16.586 -25.044 1.00 35.38 395 SER A N 1
ATOM 3125 C CA . SER A 1 395 ? 21.843 16.286 -26.433 1.00 35.38 395 SER A CA 1
ATOM 3126 C C . SER A 1 395 ? 20.799 16.698 -27.484 1.00 35.38 395 SER A C 1
ATOM 3128 O O . SER A 1 395 ? 21.067 16.555 -28.672 1.00 35.38 395 SER A O 1
ATOM 3130 N N . ALA A 1 396 ? 19.618 17.182 -27.074 1.00 42.44 396 ALA A N 1
ATOM 3131 C CA . ALA A 1 396 ? 18.504 17.519 -27.965 1.00 42.44 396 ALA A CA 1
ATOM 3132 C C . ALA A 1 396 ? 18.123 19.013 -27.986 1.00 42.44 396 ALA A C 1
ATOM 3134 O O . ALA A 1 396 ? 17.216 19.390 -28.722 1.00 42.44 396 ALA A O 1
ATOM 3135 N N . SER A 1 397 ? 18.787 19.882 -27.219 1.00 40.25 397 SER A N 1
ATOM 3136 C CA . SER A 1 397 ? 18.517 21.323 -27.284 1.00 40.25 397 SER A CA 1
ATOM 3137 C C . SER A 1 397 ? 19.732 22.134 -26.845 1.00 40.25 397 SER A C 1
ATOM 3139 O O . SER A 1 397 ? 19.971 22.319 -25.650 1.00 40.25 397 SER A O 1
ATOM 3141 N N . ILE A 1 398 ? 20.485 22.630 -27.823 1.00 45.91 398 ILE A N 1
ATOM 3142 C CA . ILE A 1 398 ? 21.264 23.854 -27.660 1.00 45.91 398 ILE A CA 1
ATOM 3143 C C . ILE A 1 398 ? 20.307 24.979 -28.047 1.00 45.91 398 ILE A C 1
ATOM 3145 O O . ILE A 1 398 ? 19.851 24.988 -29.183 1.00 45.91 398 ILE A O 1
ATOM 3149 N N . ASP A 1 399 ? 19.941 25.843 -27.099 1.00 42.03 399 ASP A N 1
ATOM 3150 C CA . ASP A 1 399 ? 20.000 27.290 -27.328 1.00 42.03 399 ASP A CA 1
ATOM 3151 C C . ASP A 1 399 ? 19.745 28.128 -26.066 1.00 42.03 399 ASP A C 1
ATOM 3153 O O . ASP A 1 399 ? 19.336 27.646 -25.008 1.00 42.03 399 ASP A O 1
ATOM 3157 N N . GLU A 1 400 ? 20.128 29.390 -26.229 1.00 47.06 400 GLU A N 1
ATOM 3158 C CA . GLU A 1 400 ? 20.637 30.399 -25.306 1.00 47.06 400 GLU A CA 1
ATOM 3159 C C . GLU A 1 400 ? 19.824 30.805 -24.062 1.00 47.06 400 GLU A C 1
ATOM 3161 O O . GLU A 1 400 ? 18.621 31.049 -24.064 1.00 47.06 400 GLU A O 1
ATOM 3166 N N . MET A 1 401 ? 20.603 30.977 -22.988 1.00 47.22 401 MET A N 1
ATOM 3167 C CA . MET A 1 401 ? 20.736 32.164 -22.127 1.00 47.22 401 MET A CA 1
ATOM 3168 C C . MET A 1 401 ? 19.590 33.200 -22.088 1.00 47.22 401 MET A C 1
ATOM 3170 O O . MET A 1 401 ? 19.518 34.097 -22.921 1.00 47.22 401 MET A O 1
ATOM 3174 N N . GLU A 1 402 ? 18.834 33.220 -20.978 1.00 37.41 402 GLU A N 1
ATOM 3175 C CA . GLU A 1 402 ? 18.148 34.440 -20.518 1.00 37.41 402 GLU A CA 1
ATOM 3176 C C . GLU A 1 402 ? 17.938 34.502 -18.978 1.00 37.41 402 GLU A C 1
ATOM 3178 O O . GLU A 1 402 ? 17.203 33.709 -18.387 1.00 37.41 402 GLU A O 1
ATOM 3183 N N . ASN A 1 403 ? 18.535 35.541 -18.373 1.00 43.91 403 ASN A N 1
ATOM 3184 C CA . ASN A 1 403 ? 18.184 36.278 -17.142 1.00 43.91 403 ASN A CA 1
ATOM 3185 C C . ASN A 1 403 ? 18.288 35.638 -15.731 1.00 43.91 403 ASN A C 1
ATOM 3187 O O . ASN A 1 403 ? 17.561 34.723 -15.350 1.00 43.91 403 ASN A O 1
ATOM 3191 N N . SER A 1 404 ? 19.107 36.273 -14.876 1.00 48.88 404 SER A N 1
ATOM 3192 C CA . SER A 1 404 ? 19.542 35.819 -13.537 1.00 48.88 404 SER A CA 1
ATOM 3193 C C . SER A 1 404 ? 18.444 35.674 -12.459 1.00 48.88 404 SER A C 1
ATOM 3195 O O . SER A 1 404 ? 18.643 35.013 -11.438 1.00 48.88 404 SER A O 1
ATOM 3197 N N . LEU A 1 405 ? 17.256 36.256 -12.664 1.00 47.56 405 LEU A N 1
ATOM 3198 C CA . LEU A 1 405 ? 16.093 36.050 -11.785 1.00 47.56 405 LEU A CA 1
ATOM 3199 C C . LEU A 1 405 ? 15.268 34.824 -12.220 1.00 47.56 405 LEU A C 1
ATOM 3201 O O . LEU A 1 405 ? 14.830 34.031 -11.380 1.00 47.56 405 LEU A O 1
ATOM 3205 N N . LYS A 1 406 ? 15.125 34.623 -13.541 1.00 54.72 406 LYS A N 1
ATOM 3206 C CA . LYS A 1 406 ? 14.577 33.390 -14.125 1.00 54.72 406 LYS A CA 1
ATOM 3207 C C . LYS A 1 406 ? 15.474 32.205 -13.772 1.00 54.72 406 LYS A C 1
ATOM 3209 O O . LYS A 1 406 ? 14.935 31.137 -13.516 1.00 54.72 406 LYS A O 1
ATOM 3214 N N . THR A 1 407 ? 16.795 32.378 -13.666 1.00 59.34 407 THR A N 1
ATOM 3215 C CA . THR A 1 407 ? 17.708 31.289 -13.277 1.00 59.34 407 THR A CA 1
ATOM 3216 C C . THR A 1 407 ? 17.528 30.844 -11.829 1.00 59.34 407 THR A C 1
ATOM 3218 O O . THR A 1 407 ? 17.548 29.643 -11.595 1.00 59.34 407 THR A O 1
ATOM 3221 N N . ASN A 1 408 ? 17.283 31.743 -10.864 1.00 62.59 408 ASN A N 1
ATOM 3222 C CA . ASN A 1 408 ? 17.020 31.342 -9.472 1.00 62.59 408 ASN A CA 1
ATOM 3223 C C . ASN A 1 408 ? 15.678 30.612 -9.335 1.00 62.59 408 ASN A C 1
ATOM 3225 O O . ASN A 1 408 ? 15.613 29.545 -8.728 1.00 62.59 408 ASN A O 1
ATOM 3229 N N . LEU A 1 409 ? 14.611 31.130 -9.954 1.00 66.12 409 LEU A N 1
ATOM 3230 C CA . LEU A 1 409 ? 13.302 30.473 -9.928 1.00 66.12 409 LEU A CA 1
ATOM 3231 C C . LEU A 1 409 ? 13.303 29.164 -10.738 1.00 66.12 409 LEU A C 1
ATOM 3233 O O . LEU A 1 409 ? 12.690 28.183 -10.325 1.00 66.12 409 LEU A O 1
ATOM 3237 N N . ALA A 1 410 ? 14.033 29.109 -11.856 1.00 65.88 410 ALA A N 1
ATOM 3238 C CA . ALA A 1 410 ? 14.227 27.891 -12.637 1.00 65.88 410 ALA A CA 1
ATOM 3239 C C . ALA A 1 410 ? 15.100 26.870 -11.901 1.00 65.88 410 ALA A C 1
ATOM 3241 O O . ALA A 1 410 ? 14.800 25.683 -11.966 1.00 65.88 410 ALA A O 1
ATOM 3242 N N . TRP A 1 411 ? 16.129 27.304 -11.168 1.00 66.38 411 TRP A N 1
ATOM 3243 C CA . TRP A 1 411 ? 16.951 26.437 -10.324 1.00 66.38 411 TRP A CA 1
ATOM 3244 C C . TRP A 1 411 ? 16.120 25.830 -9.192 1.00 66.38 411 TRP A C 1
ATOM 3246 O O . TRP A 1 411 ? 16.110 24.609 -9.048 1.00 66.38 411 TRP A O 1
ATOM 3256 N N . ILE A 1 412 ? 15.340 26.646 -8.468 1.00 67.75 412 ILE A N 1
ATOM 3257 C CA . ILE A 1 412 ? 14.408 26.169 -7.433 1.00 67.75 412 ILE A CA 1
ATOM 3258 C C . ILE A 1 412 ? 13.391 25.201 -8.046 1.00 67.75 412 ILE A C 1
ATOM 3260 O O . ILE A 1 412 ? 13.200 24.100 -7.535 1.00 67.75 412 ILE A O 1
ATOM 3264 N N . ARG A 1 413 ? 12.772 25.559 -9.176 1.00 69.38 413 ARG A N 1
ATOM 3265 C CA . ARG A 1 413 ? 11.813 24.700 -9.883 1.00 69.38 413 ARG A CA 1
ATOM 3266 C C . ARG A 1 413 ? 12.437 23.371 -10.308 1.00 69.38 413 ARG A C 1
ATOM 3268 O O . ARG A 1 413 ? 11.810 22.333 -10.128 1.00 69.38 413 ARG A O 1
ATOM 3275 N N . ASN A 1 414 ? 13.660 23.379 -10.833 1.00 68.38 414 ASN A N 1
ATOM 3276 C CA . ASN A 1 414 ? 14.371 22.169 -11.248 1.00 68.38 414 ASN A CA 1
ATOM 3277 C C . ASN A 1 414 ? 14.754 21.301 -10.040 1.00 68.38 414 ASN A C 1
ATOM 3279 O O . ASN A 1 414 ? 14.610 20.081 -10.092 1.00 68.38 414 ASN A O 1
ATOM 3283 N N . MET A 1 415 ? 15.177 21.920 -8.935 1.00 69.00 415 MET A N 1
ATOM 3284 C CA . MET A 1 415 ? 15.499 21.238 -7.679 1.00 69.00 415 MET A CA 1
ATOM 3285 C C . MET A 1 415 ? 14.257 20.572 -7.069 1.00 69.00 415 MET A C 1
ATOM 3287 O O . MET A 1 415 ? 14.275 19.382 -6.752 1.00 69.00 415 MET A O 1
ATOM 3291 N N . ILE A 1 416 ? 13.148 21.311 -6.973 1.00 73.81 416 ILE A N 1
ATOM 3292 C CA . ILE A 1 416 ? 11.857 20.793 -6.504 1.00 73.81 416 ILE A CA 1
ATOM 3293 C C . ILE A 1 416 ? 11.371 19.689 -7.445 1.00 73.81 416 ILE A C 1
ATOM 3295 O O . ILE A 1 416 ? 10.985 18.617 -6.983 1.00 73.81 416 ILE A O 1
ATOM 3299 N N . SER A 1 417 ? 11.468 19.897 -8.760 1.00 70.06 417 SER A N 1
ATOM 3300 C CA . SER A 1 417 ? 11.032 18.910 -9.748 1.00 70.06 417 SER A CA 1
ATOM 3301 C C . SER A 1 417 ? 11.799 17.601 -9.694 1.00 70.06 417 SER A C 1
ATOM 3303 O O . SER A 1 417 ? 11.248 16.566 -10.068 1.00 70.06 417 SER A O 1
ATOM 3305 N N . ARG A 1 418 ? 13.050 17.637 -9.238 1.00 72.56 418 ARG A N 1
ATOM 3306 C CA . ARG A 1 418 ? 13.877 16.449 -9.061 1.00 72.56 418 ARG A CA 1
ATOM 3307 C C . ARG A 1 418 ? 13.511 15.683 -7.795 1.00 72.56 418 ARG A C 1
ATOM 3309 O O . ARG A 1 418 ? 13.422 14.462 -7.829 1.00 72.56 418 ARG A O 1
ATOM 3316 N N . HIS A 1 419 ? 13.334 16.379 -6.675 1.00 76.88 419 HIS A N 1
ATOM 3317 C CA . HIS A 1 419 ? 13.283 15.729 -5.365 1.00 76.88 419 HIS A CA 1
ATOM 3318 C C . HIS A 1 419 ? 11.868 15.469 -4.846 1.00 76.88 419 HIS A C 1
ATOM 3320 O O . HIS A 1 419 ? 11.642 14.431 -4.224 1.00 76.88 419 HIS A O 1
ATOM 3326 N N . LEU A 1 420 ? 10.911 16.359 -5.122 1.00 82.31 420 LEU A N 1
ATOM 3327 C CA . LEU A 1 420 ? 9.571 16.304 -4.531 1.00 82.31 420 LEU A CA 1
ATOM 3328 C C . LEU A 1 420 ? 8.826 14.978 -4.794 1.00 82.31 420 LEU A C 1
ATOM 3330 O O . LEU A 1 420 ? 8.252 14.437 -3.845 1.00 82.31 420 LEU A O 1
ATOM 3334 N N . PRO A 1 421 ? 8.859 14.390 -6.013 1.00 79.12 421 PRO A N 1
ATOM 3335 C CA . PRO A 1 421 ? 8.140 13.148 -6.288 1.00 79.12 421 PRO A CA 1
ATOM 3336 C C . PRO A 1 421 ? 8.590 11.955 -5.435 1.00 79.12 421 PRO A C 1
ATOM 3338 O O . PRO A 1 421 ? 7.792 11.056 -5.170 1.00 79.12 421 PRO A O 1
ATOM 3341 N N . HIS A 1 422 ? 9.857 11.960 -5.011 1.00 79.81 422 HIS A N 1
ATOM 3342 C CA . HIS A 1 422 ? 10.493 10.870 -4.275 1.00 79.81 422 HIS A CA 1
ATOM 3343 C C . HIS A 1 422 ? 10.513 11.114 -2.764 1.00 79.81 422 HIS A C 1
ATOM 3345 O O . HIS A 1 422 ? 10.382 10.165 -1.998 1.00 79.81 422 HIS A O 1
ATOM 3351 N N . THR A 1 423 ? 10.643 12.365 -2.313 1.00 84.75 423 THR A N 1
ATOM 3352 C CA . THR A 1 423 ? 10.716 12.688 -0.879 1.00 84.75 423 THR A CA 1
ATOM 3353 C C . THR A 1 423 ? 9.347 12.753 -0.208 1.00 84.75 423 THR A C 1
ATOM 3355 O O . THR A 1 423 ? 9.235 12.385 0.959 1.00 84.75 423 THR A O 1
ATOM 3358 N N . MET A 1 424 ? 8.293 13.167 -0.921 1.00 88.88 424 MET A N 1
ATOM 3359 C CA . MET A 1 424 ? 6.952 13.304 -0.334 1.00 88.88 424 MET A CA 1
ATOM 3360 C C . MET A 1 424 ? 6.376 11.980 0.198 1.00 88.88 424 MET A C 1
ATOM 3362 O O . MET A 1 424 ? 5.918 11.965 1.340 1.00 88.88 424 MET A O 1
ATOM 3366 N N . PRO A 1 425 ? 6.447 10.846 -0.531 1.00 90.31 425 PRO A N 1
ATOM 3367 C CA . PRO A 1 425 ? 6.005 9.557 0.009 1.00 90.31 425 PRO A CA 1
ATOM 3368 C C . PRO A 1 425 ? 6.798 9.108 1.245 1.00 90.31 425 PRO A C 1
ATOM 3370 O O . PRO A 1 425 ? 6.238 8.478 2.140 1.00 90.31 425 PRO A O 1
ATOM 3373 N N . LEU A 1 426 ? 8.088 9.454 1.325 1.00 91.75 426 LEU A N 1
ATOM 3374 C CA . LEU A 1 426 ? 8.919 9.156 2.495 1.00 91.75 426 LEU A CA 1
ATOM 3375 C C . LEU A 1 426 ? 8.483 9.991 3.703 1.00 91.75 426 LEU A C 1
ATOM 3377 O O . LEU A 1 426 ? 8.343 9.457 4.800 1.00 91.75 426 LEU A O 1
ATOM 3381 N N . LEU A 1 427 ? 8.193 11.279 3.501 1.00 92.31 427 LEU A N 1
ATOM 3382 C CA . LEU A 1 427 ? 7.665 12.145 4.555 1.00 92.31 427 LEU A CA 1
ATOM 3383 C C . LEU A 1 427 ? 6.309 11.641 5.073 1.00 92.31 427 LEU A C 1
ATOM 3385 O O . LEU A 1 427 ? 6.089 11.609 6.281 1.00 92.31 427 LEU A O 1
ATOM 3389 N N . GLN A 1 428 ? 5.430 11.181 4.177 1.00 93.12 428 GLN A N 1
ATOM 3390 C CA . GLN A 1 428 ? 4.165 10.543 4.554 1.00 93.12 428 GLN A CA 1
ATOM 3391 C C . GLN A 1 428 ? 4.392 9.270 5.374 1.00 93.12 428 GLN A C 1
ATOM 3393 O O . GLN A 1 428 ? 3.713 9.073 6.377 1.00 93.12 428 GLN A O 1
ATOM 3398 N N . ALA A 1 429 ? 5.352 8.424 4.989 1.00 93.06 429 ALA A N 1
ATOM 3399 C CA . ALA A 1 429 ? 5.692 7.216 5.737 1.00 93.06 429 ALA A CA 1
ATOM 3400 C C . ALA A 1 429 ? 6.176 7.528 7.159 1.00 93.06 429 ALA A C 1
ATOM 3402 O O . ALA A 1 429 ? 5.699 6.908 8.110 1.00 93.06 429 ALA A O 1
ATOM 3403 N N . VAL A 1 430 ? 7.069 8.515 7.306 1.00 93.62 430 VAL A N 1
ATOM 3404 C CA . VAL A 1 430 ? 7.545 8.989 8.617 1.00 93.62 430 VAL A CA 1
ATOM 3405 C C . VAL A 1 430 ? 6.395 9.567 9.430 1.00 93.62 430 VAL A C 1
ATOM 3407 O O . VAL A 1 430 ? 6.255 9.226 10.598 1.00 93.62 430 VAL A O 1
ATOM 3410 N N . GLY A 1 431 ? 5.542 10.394 8.821 1.00 92.38 431 GLY A N 1
ATOM 3411 C CA . GLY A 1 431 ? 4.370 10.961 9.485 1.00 92.38 431 GLY A CA 1
ATOM 3412 C C . GLY A 1 431 ? 3.404 9.883 9.972 1.00 92.38 431 GLY A C 1
ATOM 3413 O O . GLY A 1 431 ? 2.986 9.905 11.124 1.00 92.38 431 GLY A O 1
ATOM 3414 N N . ILE A 1 432 ? 3.092 8.895 9.131 1.00 92.00 432 ILE A N 1
ATOM 3415 C CA . ILE A 1 432 ? 2.188 7.800 9.490 1.00 92.00 432 ILE A CA 1
ATOM 3416 C C . ILE A 1 432 ? 2.813 6.896 10.557 1.00 92.00 432 ILE A C 1
ATOM 3418 O O . ILE A 1 432 ? 2.125 6.540 11.504 1.00 92.00 432 ILE A O 1
ATOM 3422 N N . GLY A 1 433 ? 4.090 6.535 10.446 1.00 90.81 433 GLY A N 1
ATOM 3423 C CA . GLY A 1 433 ? 4.749 5.666 11.425 1.00 90.81 433 GLY A CA 1
ATOM 3424 C C . GLY A 1 433 ? 5.047 6.353 12.760 1.00 90.81 433 GLY A C 1
ATOM 3425 O O . GLY A 1 433 ? 4.777 5.796 13.817 1.00 90.81 433 GLY A O 1
ATOM 3426 N N . GLY A 1 434 ? 5.570 7.578 12.716 1.00 90.50 434 GLY A N 1
ATOM 3427 C CA . GLY A 1 434 ? 6.062 8.305 13.887 1.00 90.50 434 GLY A CA 1
ATOM 3428 C C . GLY A 1 434 ? 4.992 9.075 14.661 1.00 90.50 434 GLY A C 1
ATOM 3429 O O . GLY A 1 434 ? 5.164 9.311 15.851 1.00 90.50 434 GLY A O 1
ATOM 3430 N N . LEU A 1 435 ? 3.869 9.446 14.031 1.00 91.12 435 LEU A N 1
ATOM 3431 C CA . LEU A 1 435 ? 2.764 10.158 14.693 1.00 91.12 435 LEU A CA 1
ATOM 3432 C C . LEU A 1 435 ? 1.602 9.229 15.075 1.00 91.12 435 LEU A C 1
ATOM 3434 O O . LEU A 1 435 ? 0.470 9.692 15.201 1.00 91.12 435 LEU A O 1
ATOM 3438 N N . GLN A 1 436 ? 1.848 7.930 15.292 1.00 89.12 436 GLN A N 1
ATOM 3439 C CA . GLN A 1 436 ? 0.786 6.987 15.681 1.00 89.12 436 GLN A CA 1
ATOM 3440 C C . GLN A 1 436 ? 0.110 7.350 17.017 1.00 89.12 436 GLN A C 1
ATOM 3442 O O . GLN A 1 436 ? -1.001 6.896 17.255 1.00 89.12 436 GLN A O 1
ATOM 3447 N N . GLY A 1 437 ? 0.720 8.180 17.873 1.00 84.94 437 GLY A N 1
ATOM 3448 C CA . GLY A 1 437 ? 0.073 8.712 19.084 1.00 84.94 437 GLY A CA 1
ATOM 3449 C C . GLY A 1 437 ? -0.871 9.903 18.846 1.00 84.94 437 GLY A C 1
ATOM 3450 O O . GLY A 1 437 ? -1.642 10.257 19.732 1.00 84.94 437 GLY A O 1
ATOM 3451 N N . PHE A 1 438 ? -0.835 10.525 17.662 1.00 89.62 438 PHE A N 1
ATOM 3452 C CA . PHE A 1 438 ? -1.558 11.762 17.352 1.00 89.62 438 PHE A CA 1
ATOM 3453 C C . PHE A 1 438 ? -2.362 11.616 16.048 1.00 89.62 438 PHE A C 1
ATOM 3455 O O . PHE A 1 438 ? -1.928 12.090 14.995 1.00 89.62 438 PHE A O 1
ATOM 3462 N N . PRO A 1 439 ? -3.558 11.001 16.079 1.00 88.62 439 PRO A N 1
ATOM 3463 C CA . PRO A 1 439 ? -4.290 10.637 14.861 1.00 88.62 439 PRO A CA 1
ATOM 3464 C C . PRO A 1 439 ? -4.714 11.827 13.999 1.00 88.62 439 PRO A C 1
ATOM 3466 O O . PRO A 1 439 ? -4.684 11.751 12.771 1.00 88.62 439 PRO A O 1
ATOM 3469 N N . ILE A 1 440 ? -5.065 12.951 14.630 1.00 91.00 440 ILE A N 1
ATOM 3470 C CA . ILE A 1 440 ? -5.412 14.186 13.917 1.00 91.00 440 ILE A CA 1
ATOM 3471 C C . ILE A 1 440 ? -4.174 14.740 13.199 1.00 91.00 440 ILE A C 1
ATOM 3473 O O . ILE A 1 440 ? -4.248 15.070 12.017 1.00 91.00 440 ILE A O 1
ATOM 3477 N N . ALA A 1 441 ? -3.019 14.781 13.873 1.00 92.06 441 ALA A N 1
ATOM 3478 C CA . ALA A 1 441 ? -1.769 15.241 13.268 1.00 92.06 441 ALA A CA 1
ATOM 3479 C C . ALA A 1 441 ? -1.333 14.330 12.109 1.00 92.06 441 ALA A C 1
ATOM 3481 O O . ALA A 1 441 ? -0.935 14.822 11.054 1.00 92.06 441 ALA A O 1
ATOM 3482 N N . GLN A 1 442 ? -1.482 13.012 12.275 1.00 93.44 442 GLN A N 1
ATOM 3483 C CA . GLN A 1 442 ? -1.210 11.997 11.256 1.00 93.44 442 GLN A CA 1
ATOM 3484 C C . GLN A 1 442 ? -2.070 12.197 9.995 1.00 93.44 442 GLN A C 1
ATOM 3486 O O . GLN A 1 442 ? -1.588 12.044 8.871 1.00 93.44 442 GLN A O 1
ATOM 3491 N N . LEU A 1 443 ? -3.344 12.564 10.160 1.00 94.44 443 LEU A N 1
ATOM 3492 C CA . LEU A 1 443 ? -4.238 12.859 9.041 1.00 94.44 443 LEU A CA 1
ATOM 3493 C C . LEU A 1 443 ? -3.894 14.187 8.360 1.00 94.44 443 LEU A C 1
ATOM 3495 O O . LEU A 1 443 ? -3.834 14.248 7.131 1.00 94.44 443 LEU A O 1
ATOM 3499 N N . LEU A 1 444 ? -3.620 15.234 9.140 1.00 94.62 444 LEU A N 1
ATOM 3500 C CA . LEU A 1 444 ? -3.263 16.550 8.609 1.00 94.62 444 LEU A CA 1
ATOM 3501 C C . LEU A 1 444 ? -1.963 16.511 7.802 1.00 94.62 444 LEU A C 1
ATOM 3503 O O . LEU A 1 444 ? -1.924 17.074 6.709 1.00 94.62 444 LEU A O 1
ATOM 3507 N N . ILE A 1 445 ? -0.924 15.813 8.281 1.00 94.12 445 ILE A N 1
ATOM 3508 C CA . ILE A 1 445 ? 0.332 15.678 7.529 1.00 94.12 445 ILE A CA 1
ATOM 3509 C C . ILE A 1 445 ? 0.117 14.924 6.213 1.00 94.12 445 ILE A C 1
ATOM 3511 O O . ILE A 1 445 ? 0.682 15.313 5.192 1.00 94.12 445 ILE A O 1
ATOM 3515 N N . LEU A 1 446 ? -0.739 13.896 6.202 1.00 94.62 446 LEU A N 1
ATOM 3516 C CA . LEU A 1 446 ? -1.060 13.139 4.992 1.00 94.62 446 LEU A CA 1
ATOM 3517 C C . LEU A 1 446 ? -1.762 14.018 3.948 1.00 94.62 446 LEU A C 1
ATOM 3519 O O . LEU A 1 446 ? -1.347 14.032 2.787 1.00 94.62 446 LEU A O 1
ATOM 3523 N N . ILE A 1 447 ? -2.780 14.778 4.371 1.00 95.69 447 ILE A N 1
ATOM 3524 C CA . ILE A 1 447 ? -3.518 15.720 3.515 1.00 95.69 447 ILE A CA 1
ATOM 3525 C C . ILE A 1 447 ? -2.578 16.807 2.991 1.00 95.69 447 ILE A C 1
ATOM 3527 O O . ILE A 1 447 ? -2.541 17.049 1.787 1.00 95.69 447 ILE A O 1
ATOM 3531 N N . LEU A 1 448 ? -1.777 17.425 3.864 1.00 95.06 448 LEU A N 1
ATOM 3532 C CA . LEU A 1 448 ? -0.832 18.474 3.482 1.00 95.06 448 LEU A CA 1
ATOM 3533 C C . LEU A 1 448 ? 0.177 17.971 2.444 1.00 95.06 448 LEU A C 1
ATOM 3535 O O . LEU A 1 448 ? 0.401 18.636 1.434 1.00 95.06 448 LEU A O 1
ATOM 3539 N N . CYS A 1 449 ? 0.748 16.782 2.656 1.00 93.69 449 CYS A N 1
ATOM 3540 C CA . CYS A 1 449 ? 1.690 16.187 1.712 1.00 93.69 449 CYS A CA 1
ATOM 3541 C C . CYS A 1 449 ? 1.041 15.913 0.347 1.00 93.69 449 CYS A C 1
ATOM 3543 O O . CYS A 1 449 ? 1.653 16.209 -0.678 1.00 93.69 449 CYS A O 1
ATOM 3545 N N . GLU A 1 450 ? -0.191 15.390 0.302 1.00 93.69 450 GLU A N 1
ATOM 3546 C CA . GLU A 1 450 ? -0.893 15.178 -0.975 1.00 93.69 450 GLU A CA 1
ATOM 3547 C C . GLU A 1 450 ? -1.290 16.499 -1.651 1.00 93.69 450 GLU A C 1
ATOM 3549 O O . GLU A 1 450 ? -1.186 16.596 -2.870 1.00 93.69 450 GLU A O 1
ATOM 3554 N N . CYS A 1 451 ? -1.665 17.539 -0.898 1.00 94.12 451 CYS A N 1
ATOM 3555 C CA . CYS A 1 451 ? -1.913 18.873 -1.452 1.00 94.12 451 CYS A CA 1
ATOM 3556 C C . CYS A 1 451 ? -0.658 19.449 -2.119 1.00 94.12 451 CYS A C 1
ATOM 3558 O O . CYS A 1 451 ? -0.728 19.935 -3.247 1.00 94.12 451 CYS A O 1
ATOM 3560 N N . VAL A 1 452 ? 0.497 19.366 -1.448 1.00 91.06 452 VAL A N 1
ATOM 3561 C CA . VAL A 1 452 ? 1.787 19.820 -1.994 1.00 91.06 452 VAL A CA 1
ATOM 3562 C C . VAL A 1 452 ? 2.162 19.015 -3.241 1.00 91.06 452 VAL A C 1
ATOM 3564 O O . VAL A 1 452 ? 2.582 19.592 -4.245 1.00 91.06 452 VAL A O 1
ATOM 3567 N N . TYR A 1 453 ? 1.968 17.695 -3.209 1.00 88.31 453 TYR A N 1
ATOM 3568 C CA . TYR A 1 453 ? 2.244 16.810 -4.340 1.00 88.31 453 TYR A CA 1
ATOM 3569 C C . TYR A 1 453 ? 1.339 17.115 -5.546 1.00 88.31 453 TYR A C 1
ATOM 3571 O O . TYR A 1 453 ? 1.829 17.239 -6.668 1.00 88.31 453 TYR A O 1
ATOM 3579 N N . LEU A 1 454 ? 0.036 17.310 -5.325 1.00 90.06 454 LEU A N 1
ATOM 3580 C CA . LEU A 1 454 ? -0.925 17.666 -6.368 1.00 90.06 454 LEU A CA 1
ATOM 3581 C C . LEU A 1 454 ? -0.619 19.042 -6.967 1.00 90.06 454 LEU A C 1
ATOM 3583 O O . LEU A 1 454 ? -0.538 19.184 -8.187 1.00 90.06 454 LEU A O 1
ATOM 3587 N N . PHE A 1 455 ? -0.398 20.046 -6.114 1.00 87.81 455 PHE A N 1
ATOM 3588 C CA . PHE A 1 455 ? -0.032 21.399 -6.534 1.00 87.81 455 PHE A CA 1
ATOM 3589 C C . PHE A 1 455 ? 1.229 21.392 -7.402 1.00 87.81 455 PHE A C 1
ATOM 3591 O O . PHE A 1 455 ? 1.293 22.064 -8.433 1.00 87.81 455 PHE A O 1
ATOM 3598 N N . PHE A 1 456 ? 2.218 20.582 -7.034 1.00 84.56 456 PHE A N 1
ATOM 3599 C CA . PHE A 1 456 ? 3.424 20.411 -7.827 1.00 84.56 456 PHE A CA 1
ATOM 3600 C C . PHE A 1 456 ? 3.139 19.875 -9.238 1.00 84.56 456 PHE A C 1
ATOM 3602 O O . PHE A 1 456 ? 3.607 20.464 -10.210 1.00 84.56 456 PHE A O 1
ATOM 3609 N N . TYR A 1 457 ? 2.336 18.818 -9.392 1.00 81.31 457 TYR A N 1
ATOM 3610 C CA . TYR A 1 457 ? 2.020 18.290 -10.728 1.00 81.31 457 TYR A CA 1
ATOM 3611 C C . TYR A 1 457 ? 1.157 19.236 -11.573 1.00 81.31 457 TYR A C 1
ATOM 3613 O O . TYR A 1 457 ? 1.272 19.225 -12.797 1.00 81.31 457 TYR A O 1
ATOM 3621 N N . LEU A 1 458 ? 0.331 20.074 -10.940 1.00 83.19 458 LEU A N 1
ATOM 3622 C CA . LEU A 1 458 ? -0.446 21.108 -11.630 1.00 83.19 458 LEU A CA 1
ATOM 3623 C C . LEU A 1 458 ? 0.429 22.276 -12.113 1.00 83.19 458 LEU A C 1
ATOM 3625 O O . LEU A 1 458 ? 0.167 22.848 -13.170 1.00 83.19 458 LEU A O 1
ATOM 3629 N N . THR A 1 459 ? 1.466 22.633 -11.352 1.00 76.75 459 THR A N 1
ATOM 3630 C CA . THR A 1 459 ? 2.347 23.775 -11.656 1.00 76.75 459 THR A CA 1
ATOM 3631 C C . THR A 1 459 ? 3.518 23.410 -12.563 1.00 76.75 459 THR A C 1
ATOM 3633 O O . THR A 1 459 ? 3.942 24.229 -13.382 1.00 76.75 459 THR A O 1
ATOM 3636 N N . VAL A 1 460 ? 4.027 22.177 -12.484 1.00 72.38 460 VAL A N 1
ATOM 3637 C CA . VAL A 1 460 ? 5.061 21.663 -13.391 1.00 72.38 460 VAL A CA 1
ATOM 3638 C C . VAL A 1 460 ? 4.418 21.231 -14.707 1.00 72.38 460 VAL A C 1
ATOM 3640 O O . VAL A 1 460 ? 4.221 20.055 -15.015 1.00 72.38 460 VAL A O 1
ATOM 3643 N N . LYS A 1 461 ? 4.088 22.235 -15.520 1.00 54.94 461 LYS A N 1
ATOM 3644 C CA . LYS A 1 461 ? 3.653 22.066 -16.904 1.00 54.94 461 LYS A CA 1
ATOM 3645 C C . LYS A 1 461 ? 4.871 21.662 -17.742 1.00 54.94 461 LYS A C 1
ATOM 3647 O O . LYS A 1 461 ? 5.697 22.503 -18.085 1.00 54.94 461 LYS A O 1
ATOM 3652 N N . ARG A 1 462 ? 5.022 20.364 -18.022 1.00 55.84 462 ARG A N 1
ATOM 3653 C CA . ARG A 1 462 ? 5.994 19.858 -19.004 1.00 55.84 462 ARG A CA 1
ATOM 3654 C C . ARG A 1 462 ? 5.280 19.640 -20.336 1.00 55.84 462 ARG A C 1
ATOM 3656 O O . ARG A 1 462 ? 4.113 19.262 -20.350 1.00 55.84 462 ARG A O 1
ATOM 3663 N N . ASP A 1 463 ? 6.011 19.870 -21.419 1.00 43.81 463 ASP A N 1
ATOM 3664 C CA . ASP A 1 463 ? 5.609 19.912 -22.837 1.00 43.81 463 ASP A CA 1
ATOM 3665 C C . ASP A 1 463 ? 4.790 18.702 -23.357 1.00 43.81 463 ASP A C 1
ATOM 3667 O O . ASP A 1 463 ? 4.176 18.755 -24.415 1.00 43.81 463 ASP A O 1
ATOM 3671 N N . ASN A 1 464 ? 4.686 17.622 -22.574 1.00 45.28 464 ASN A N 1
ATOM 3672 C CA . ASN A 1 464 ? 3.913 16.420 -22.893 1.00 45.28 464 ASN A CA 1
ATOM 3673 C C . ASN A 1 464 ? 2.664 16.319 -21.999 1.00 45.28 464 ASN A C 1
ATOM 3675 O O . ASN A 1 464 ? 2.660 15.610 -20.989 1.00 45.28 464 ASN A O 1
ATOM 3679 N N . GLN A 1 465 ? 1.591 17.022 -22.378 1.00 45.19 465 GLN A N 1
ATOM 3680 C CA . GLN A 1 465 ? 0.343 17.136 -21.602 1.00 45.19 465 GLN A CA 1
ATOM 3681 C C . GLN A 1 465 ? -0.308 15.790 -21.219 1.00 45.19 465 GLN A C 1
ATOM 3683 O O . GLN A 1 465 ? -0.977 15.712 -20.192 1.00 45.19 465 GLN A O 1
ATOM 3688 N N . THR A 1 466 ? -0.100 14.712 -21.981 1.00 48.22 466 THR A N 1
ATOM 3689 C CA . THR A 1 466 ? -0.742 13.406 -21.734 1.00 48.22 466 THR A CA 1
ATOM 3690 C C . THR A 1 466 ? -0.103 12.601 -20.597 1.00 48.22 466 THR A C 1
ATOM 3692 O O . THR A 1 466 ? -0.809 11.881 -19.894 1.00 48.22 466 THR A O 1
ATOM 3695 N N . LEU A 1 467 ? 1.206 12.743 -20.356 1.00 50.62 467 LEU A N 1
ATOM 3696 C CA . LEU A 1 467 ? 1.931 11.978 -19.325 1.00 50.62 467 LEU A CA 1
ATOM 3697 C C . LEU A 1 467 ? 1.700 12.511 -17.902 1.00 50.62 467 LEU A C 1
ATOM 3699 O O . LEU A 1 467 ? 1.840 11.768 -16.931 1.00 50.62 467 LEU A O 1
ATOM 3703 N N . ASN A 1 468 ? 1.319 13.783 -17.766 1.00 64.31 468 ASN A N 1
ATOM 3704 C CA . ASN A 1 468 ? 1.078 14.394 -16.459 1.00 64.31 468 ASN A CA 1
ATOM 3705 C C . ASN A 1 468 ? -0.342 14.135 -15.928 1.00 64.31 468 ASN A C 1
ATOM 3707 O O . ASN A 1 468 ? -0.525 14.075 -14.713 1.00 64.31 468 ASN A O 1
ATOM 3711 N N . MET A 1 469 ? -1.335 13.920 -16.801 1.00 75.94 469 MET A N 1
ATOM 3712 C CA . MET A 1 469 ? -2.737 13.764 -16.384 1.00 75.94 469 MET A CA 1
ATOM 3713 C C . MET A 1 469 ? -2.967 12.548 -15.480 1.00 75.94 469 MET A C 1
ATOM 3715 O O . MET A 1 469 ? -3.660 12.667 -14.474 1.00 75.94 469 MET A O 1
ATOM 3719 N N . GLY A 1 470 ? -2.337 11.404 -15.770 1.00 80.44 470 GLY A N 1
ATOM 3720 C CA . GLY A 1 470 ? -2.461 10.209 -14.924 1.00 80.44 470 GLY A CA 1
ATOM 3721 C C . GLY A 1 470 ? -1.961 10.445 -13.494 1.00 80.44 470 GLY A C 1
ATOM 3722 O O . GLY A 1 470 ? -2.647 10.120 -12.528 1.00 80.44 470 GLY A O 1
ATOM 3723 N N . LYS A 1 471 ? -0.809 11.111 -13.349 1.00 82.75 471 LYS A N 1
ATOM 3724 C CA . LYS A 1 471 ? -0.206 11.421 -12.041 1.00 82.75 471 LYS A CA 1
ATOM 3725 C C . LYS A 1 471 ? -1.047 12.409 -11.234 1.00 82.75 471 LYS A C 1
ATOM 3727 O O . LYS A 1 471 ? -1.197 12.235 -10.024 1.00 82.75 471 LYS A O 1
ATOM 3732 N N . ILE A 1 472 ? -1.632 13.403 -11.909 1.00 87.38 472 ILE A N 1
ATOM 3733 C CA . ILE A 1 472 ? -2.584 14.346 -11.307 1.00 87.38 472 ILE A CA 1
ATOM 3734 C C . ILE A 1 472 ? -3.810 13.591 -10.793 1.00 87.38 472 ILE A C 1
ATOM 3736 O O . ILE A 1 472 ? -4.175 13.768 -9.635 1.00 87.38 472 ILE A O 1
ATOM 3740 N N . ILE A 1 473 ? -4.402 12.710 -11.607 1.00 89.25 473 ILE A N 1
ATOM 3741 C CA . ILE A 1 473 ? -5.574 11.915 -11.213 1.00 89.25 473 ILE A CA 1
ATOM 3742 C C . ILE A 1 473 ? -5.241 11.032 -10.007 1.00 89.25 473 ILE A C 1
ATOM 3744 O O . ILE A 1 473 ? -5.960 11.071 -9.015 1.00 89.25 473 ILE A O 1
ATOM 3748 N N . PHE A 1 474 ? -4.123 10.300 -10.026 1.00 89.75 474 PHE A N 1
ATOM 3749 C CA . PHE A 1 474 ? -3.733 9.439 -8.904 1.00 89.75 474 PHE A CA 1
ATOM 3750 C C . PHE A 1 474 ? -3.485 10.221 -7.611 1.00 89.75 474 PHE A C 1
ATOM 3752 O O . PHE A 1 474 ? -3.896 9.778 -6.537 1.00 89.75 474 PHE A O 1
ATOM 3759 N N . SER A 1 475 ? -2.839 11.387 -7.686 1.00 90.88 475 SER A N 1
ATOM 3760 C CA . SER A 1 475 ? -2.663 12.250 -6.515 1.00 90.88 475 SER A CA 1
ATOM 3761 C C . SER A 1 475 ? -3.989 12.833 -6.030 1.00 90.88 475 SER A C 1
ATOM 3763 O O . SER A 1 475 ? -4.266 12.770 -4.836 1.00 90.88 475 SER A O 1
ATOM 3765 N N . ALA A 1 476 ? -4.844 13.316 -6.934 1.00 93.50 476 ALA A N 1
ATOM 3766 C CA . ALA A 1 476 ? -6.163 13.838 -6.593 1.00 93.50 476 ALA A CA 1
ATOM 3767 C C . ALA A 1 476 ? -7.039 12.767 -5.932 1.00 93.50 476 ALA A C 1
ATOM 3769 O O . ALA A 1 476 ? -7.708 13.045 -4.940 1.00 93.50 476 ALA A O 1
ATOM 3770 N N . THR A 1 477 ? -6.988 11.522 -6.413 1.00 94.56 477 THR A N 1
ATOM 3771 C CA . THR A 1 477 ? -7.696 10.408 -5.784 1.00 94.56 477 THR A CA 1
ATOM 3772 C C . THR A 1 477 ? -7.158 10.108 -4.386 1.00 94.56 477 THR A C 1
ATOM 3774 O O . THR A 1 477 ? -7.946 9.948 -3.456 1.00 94.56 477 THR A O 1
ATOM 3777 N N . ARG A 1 478 ? -5.832 10.078 -4.193 1.00 94.94 478 ARG A N 1
ATOM 3778 C CA . ARG A 1 478 ? -5.238 9.889 -2.858 1.00 94.94 478 ARG A CA 1
ATOM 3779 C C . ARG A 1 478 ? -5.628 11.015 -1.902 1.00 94.94 478 ARG A C 1
ATOM 3781 O O . ARG A 1 478 ? -6.047 10.729 -0.782 1.00 94.94 478 ARG A O 1
ATOM 3788 N N . LEU A 1 479 ? -5.597 12.265 -2.362 1.00 96.44 479 LEU A N 1
ATOM 3789 C CA . LEU A 1 479 ? -6.069 13.418 -1.598 1.00 96.44 479 LEU A CA 1
ATOM 3790 C C . LEU A 1 479 ? -7.554 13.289 -1.234 1.00 96.44 479 LEU A C 1
ATOM 3792 O O . LEU A 1 479 ? -7.912 13.468 -0.074 1.00 96.44 479 LEU A O 1
ATOM 3796 N N . LEU A 1 480 ? -8.408 12.912 -2.189 1.00 97.31 480 LEU A N 1
ATOM 3797 C CA . LEU A 1 480 ? -9.834 12.687 -1.952 1.00 97.31 480 LEU A CA 1
ATOM 3798 C C . LEU A 1 480 ? -10.055 11.613 -0.880 1.00 97.31 480 LEU A C 1
ATOM 3800 O O . LEU A 1 480 ? -10.802 11.839 0.067 1.00 97.31 480 LEU A O 1
ATOM 3804 N N . THR A 1 481 ? -9.370 10.469 -0.976 1.00 96.69 481 THR A N 1
ATOM 3805 C CA . THR A 1 481 ? -9.474 9.413 0.044 1.00 96.69 481 THR A CA 1
ATOM 3806 C C . THR A 1 481 ? -8.967 9.872 1.411 1.00 96.69 481 THR A C 1
ATOM 3808 O O . THR A 1 481 ? -9.571 9.521 2.421 1.00 96.69 481 THR A O 1
ATOM 3811 N N . ALA A 1 482 ? -7.917 10.700 1.471 1.00 95.62 482 ALA A N 1
ATOM 3812 C CA . ALA A 1 482 ? -7.431 11.280 2.720 1.00 95.62 482 ALA A CA 1
ATOM 3813 C C . ALA A 1 482 ? -8.457 12.250 3.334 1.00 95.62 482 ALA A C 1
ATOM 3815 O O . ALA A 1 482 ? -8.734 12.161 4.524 1.00 95.62 482 ALA A O 1
ATOM 3816 N N . LEU A 1 483 ? -9.090 13.109 2.530 1.00 96.56 483 LEU A N 1
ATOM 3817 C CA . LEU A 1 483 ? -10.144 14.019 2.992 1.00 96.56 483 LEU A CA 1
ATOM 3818 C C . LEU A 1 483 ? -11.386 13.267 3.489 1.00 96.56 483 LEU A C 1
ATOM 3820 O O . LEU A 1 483 ? -11.960 13.632 4.512 1.00 96.56 483 LEU A O 1
ATOM 3824 N N . LEU A 1 484 ? -11.782 12.181 2.819 1.00 96.69 484 LEU A N 1
ATOM 3825 C CA . LEU A 1 484 ? -12.912 11.353 3.255 1.00 96.69 484 LEU A CA 1
ATOM 3826 C C . LEU A 1 484 ? -12.676 10.729 4.642 1.00 96.69 484 LEU A C 1
ATOM 3828 O O . LEU A 1 484 ? -13.623 10.581 5.416 1.00 96.69 484 LEU A O 1
ATOM 3832 N N . LYS A 1 485 ? -11.421 10.441 5.014 1.00 94.88 485 LYS A N 1
ATOM 3833 C CA . LYS A 1 485 ? -11.080 9.938 6.357 1.00 94.88 485 LYS A CA 1
ATOM 3834 C C . LYS A 1 485 ? -11.345 10.940 7.477 1.00 94.88 485 LYS A C 1
ATOM 3836 O O . LYS A 1 485 ? -11.476 10.511 8.622 1.00 94.88 485 LYS A O 1
ATOM 3841 N N . CYS A 1 486 ? -11.516 12.234 7.186 1.00 93.81 486 CYS A N 1
ATOM 3842 C CA . CYS A 1 486 ? -11.975 13.203 8.185 1.00 93.81 486 CYS A CA 1
ATOM 3843 C C . CYS A 1 486 ? -13.315 12.779 8.807 1.00 93.81 486 CYS A C 1
ATOM 3845 O O . CYS A 1 486 ? -13.540 13.017 9.990 1.00 93.81 486 CYS A O 1
ATOM 3847 N N . VAL A 1 487 ? -14.179 12.078 8.059 1.00 93.56 487 VAL A N 1
ATOM 3848 C CA . VAL A 1 487 ? -15.448 11.558 8.594 1.00 93.56 487 VAL A CA 1
ATOM 3849 C C . VAL A 1 487 ? -15.215 10.539 9.709 1.00 93.56 487 VAL A C 1
ATOM 3851 O O . VAL A 1 487 ? -15.994 10.493 10.654 1.00 93.56 487 VAL A O 1
ATOM 3854 N N . PHE A 1 488 ? -14.145 9.746 9.657 1.00 90.50 488 PHE A N 1
ATOM 3855 C CA . PHE A 1 488 ? -13.852 8.764 10.707 1.00 90.50 488 PHE A CA 1
ATOM 3856 C C . PHE A 1 488 ? -13.465 9.424 12.030 1.00 90.50 488 PHE A C 1
ATOM 3858 O O . PHE A 1 488 ? -13.779 8.886 13.086 1.00 90.50 488 PHE A O 1
ATOM 3865 N N . VAL A 1 489 ? -12.844 10.602 11.967 1.00 88.00 489 VAL A N 1
ATOM 3866 C CA . VAL A 1 489 ? -12.472 11.390 13.147 1.00 88.00 489 VAL A CA 1
ATOM 3867 C C . VAL A 1 489 ? -13.658 12.212 13.659 1.00 88.00 489 VAL A C 1
ATOM 3869 O O . VAL A 1 489 ? -13.897 12.262 14.857 1.00 88.00 489 VAL A O 1
ATOM 3872 N N . LEU A 1 490 ? -14.416 12.844 12.757 1.00 87.06 490 LEU A N 1
ATOM 3873 C CA . LEU A 1 490 ? -15.442 13.833 13.114 1.00 87.06 490 LEU A CA 1
ATOM 3874 C C . LEU A 1 490 ? -16.839 13.240 13.343 1.00 87.06 490 LEU A C 1
ATOM 3876 O O . LEU A 1 490 ? -17.662 13.847 14.023 1.00 87.06 490 LEU A O 1
ATOM 3880 N N . SER A 1 491 ? -17.164 12.093 12.739 1.00 84.50 491 SER A N 1
ATOM 3881 C CA . SER A 1 491 ? -18.513 11.525 12.826 1.00 84.50 491 SER A CA 1
ATOM 3882 C C . SER A 1 491 ? -18.660 10.614 14.033 1.00 84.50 491 SER A C 1
ATOM 3884 O O . SER A 1 491 ? -17.978 9.595 14.120 1.00 84.50 491 SER A O 1
ATOM 3886 N N . ALA A 1 492 ? -19.655 10.899 14.870 1.00 76.12 492 ALA A N 1
ATOM 3887 C CA . ALA A 1 492 ? -20.128 10.005 15.926 1.00 76.12 492 ALA A CA 1
ATOM 3888 C C . ALA A 1 492 ? -20.876 8.766 15.388 1.00 76.12 492 ALA A C 1
ATOM 3890 O O . ALA A 1 492 ? -20.904 7.717 16.028 1.00 76.12 492 ALA A O 1
ATOM 3891 N N . SER A 1 493 ? -21.495 8.878 14.205 1.00 85.75 493 SER A N 1
ATOM 3892 C CA . SER A 1 493 ? -22.346 7.828 13.628 1.00 85.75 493 SER A CA 1
ATOM 3893 C C . SER A 1 493 ? -21.521 6.715 12.979 1.00 85.75 493 SER A C 1
ATOM 3895 O O . SER A 1 493 ? -20.773 6.972 12.030 1.00 85.75 493 SER A O 1
ATOM 3897 N N . GLN A 1 494 ? -21.727 5.472 13.429 1.00 82.75 494 GLN A N 1
ATOM 3898 C CA . GLN A 1 494 ? -21.111 4.280 12.831 1.00 82.75 494 GLN A CA 1
ATOM 3899 C C . GLN A 1 494 ? -21.593 4.044 11.394 1.00 82.75 494 GLN A C 1
ATOM 3901 O O . GLN A 1 494 ? -20.783 3.722 10.528 1.00 82.75 494 GLN A O 1
ATOM 3906 N N . ALA A 1 495 ? -22.875 4.292 11.106 1.00 87.75 495 ALA A N 1
ATOM 3907 C CA . ALA A 1 495 ? -23.434 4.151 9.762 1.00 87.75 495 ALA A CA 1
ATOM 3908 C C . ALA A 1 495 ? -22.713 5.051 8.742 1.00 87.75 495 ALA A C 1
ATOM 3910 O O . ALA A 1 495 ? -22.307 4.583 7.679 1.00 87.75 495 ALA A O 1
ATOM 3911 N N . LYS A 1 496 ? -22.466 6.325 9.090 1.00 90.56 496 LYS A N 1
ATOM 3912 C CA . LYS A 1 496 ? -21.704 7.252 8.231 1.00 90.56 496 LYS A CA 1
ATOM 3913 C C . LYS A 1 496 ? -20.279 6.753 7.984 1.00 90.56 496 LYS A C 1
ATOM 3915 O O . LYS A 1 496 ? -19.812 6.784 6.848 1.00 90.56 496 LYS A O 1
ATOM 3920 N N . ARG A 1 497 ? -19.597 6.259 9.025 1.00 90.31 497 ARG A N 1
ATOM 3921 C CA . ARG A 1 497 ? -18.245 5.690 8.890 1.00 90.31 497 ARG A CA 1
ATOM 3922 C C . ARG A 1 497 ? -18.245 4.467 7.973 1.00 90.31 497 ARG A C 1
ATOM 3924 O O . ARG A 1 497 ? -17.370 4.361 7.123 1.00 90.31 497 ARG A O 1
ATOM 3931 N N . GLN A 1 498 ? -19.236 3.583 8.091 1.00 91.75 498 GLN A N 1
ATOM 3932 C CA . GLN A 1 498 ? -19.355 2.409 7.225 1.00 91.75 498 GLN A CA 1
ATOM 3933 C C . GLN A 1 498 ? -19.558 2.803 5.752 1.00 91.75 498 GLN A C 1
ATOM 3935 O O . GLN A 1 498 ? -18.792 2.347 4.905 1.00 91.75 498 GLN A O 1
ATOM 3940 N N . TRP A 1 499 ? -20.501 3.704 5.446 1.00 94.00 499 TRP A N 1
ATOM 3941 C CA . TRP A 1 499 ? -20.728 4.202 4.079 1.00 94.00 499 TRP A CA 1
ATOM 3942 C C . TRP A 1 499 ? -19.469 4.805 3.455 1.00 94.00 499 TRP A C 1
ATOM 3944 O O . TRP A 1 499 ? -19.078 4.433 2.349 1.00 94.00 499 TRP A O 1
ATOM 3954 N N . ILE A 1 500 ? -18.795 5.699 4.183 1.00 95.94 500 ILE A N 1
ATOM 3955 C CA . ILE A 1 500 ? -17.558 6.325 3.705 1.00 95.94 500 ILE A CA 1
ATOM 3956 C C . ILE A 1 500 ? -16.440 5.291 3.535 1.00 95.94 500 ILE A C 1
ATOM 3958 O O . ILE A 1 500 ? -15.686 5.370 2.569 1.00 95.94 500 ILE A O 1
ATOM 3962 N N . GLY A 1 501 ? -16.365 4.281 4.407 1.00 95.12 501 GLY A N 1
ATOM 3963 C CA . GLY A 1 501 ? -15.442 3.157 4.255 1.00 95.12 501 GLY A CA 1
ATOM 3964 C C . GLY A 1 501 ? -15.617 2.422 2.926 1.00 95.12 501 GLY A C 1
ATOM 3965 O O . GLY A 1 501 ? -14.631 2.202 2.224 1.00 95.12 501 GLY A O 1
ATOM 3966 N N . TYR A 1 502 ? -16.856 2.104 2.536 1.00 95.81 502 TYR A N 1
ATOM 3967 C CA . TYR A 1 502 ? -17.128 1.468 1.242 1.00 95.81 502 TYR A CA 1
ATOM 3968 C C . TYR A 1 502 ? -16.804 2.388 0.068 1.00 95.81 502 TYR A C 1
ATOM 3970 O O . TYR A 1 502 ? -16.181 1.941 -0.889 1.00 95.81 502 TYR A O 1
ATOM 3978 N N . ILE A 1 503 ? -17.148 3.677 0.155 1.00 97.38 503 ILE A N 1
ATOM 3979 C CA . ILE A 1 503 ? -16.815 4.661 -0.886 1.00 97.38 503 ILE A CA 1
ATOM 3980 C C . ILE A 1 503 ? -15.297 4.723 -1.102 1.00 97.38 503 ILE A C 1
ATOM 3982 O O . ILE A 1 503 ? -14.840 4.655 -2.241 1.00 97.38 503 ILE A O 1
ATOM 3986 N N . ILE A 1 504 ? -14.504 4.791 -0.027 1.00 97.31 504 ILE A N 1
ATOM 3987 C CA . ILE A 1 504 ? -13.037 4.799 -0.116 1.00 97.31 504 ILE A CA 1
ATOM 3988 C C . ILE A 1 504 ? -12.519 3.503 -0.762 1.00 97.31 504 ILE A C 1
ATOM 3990 O O . ILE A 1 504 ? -11.678 3.570 -1.659 1.00 97.31 504 ILE A O 1
ATOM 3994 N N . LEU A 1 505 ? -13.036 2.332 -0.365 1.00 96.12 505 LEU A N 1
ATOM 3995 C CA . LEU A 1 505 ? -12.659 1.055 -0.986 1.00 96.12 505 LEU A CA 1
ATOM 3996 C C . LEU A 1 505 ? -12.995 1.017 -2.483 1.00 96.12 505 LEU A C 1
ATOM 3998 O O . LEU A 1 505 ? -12.156 0.606 -3.283 1.00 96.12 505 LEU A O 1
ATOM 4002 N N . CYS A 1 506 ? -14.182 1.481 -2.878 1.00 96.94 506 CYS A N 1
ATOM 4003 C CA . CYS A 1 506 ? -14.589 1.561 -4.280 1.00 96.94 506 CYS A CA 1
ATOM 4004 C C . CYS A 1 506 ? -13.690 2.506 -5.084 1.00 96.94 506 CYS A C 1
ATOM 4006 O O . CYS A 1 506 ? -13.336 2.190 -6.217 1.00 96.94 506 CYS A O 1
ATOM 4008 N N . ILE A 1 507 ? -13.278 3.636 -4.502 1.00 97.50 507 ILE A N 1
ATOM 4009 C CA . ILE A 1 507 ? -12.345 4.574 -5.135 1.00 97.50 507 ILE A CA 1
ATOM 4010 C C . ILE A 1 507 ? -10.983 3.905 -5.374 1.00 97.50 507 ILE A C 1
ATOM 4012 O O . ILE A 1 507 ? -10.475 3.952 -6.495 1.00 97.50 507 ILE A O 1
ATOM 4016 N N . HIS A 1 508 ? -10.409 3.236 -4.367 1.00 96.50 508 HIS A N 1
ATOM 4017 C CA . HIS A 1 508 ? -9.149 2.501 -4.534 1.00 96.50 508 HIS A CA 1
ATOM 4018 C C . HIS A 1 508 ? -9.272 1.372 -5.565 1.00 96.50 508 HIS A C 1
ATOM 4020 O O . HIS A 1 508 ? -8.430 1.255 -6.455 1.00 96.50 508 HIS A O 1
ATOM 4026 N N . GLY A 1 509 ? -10.347 0.582 -5.499 1.00 96.06 509 GLY A N 1
ATOM 4027 C CA . GLY A 1 509 ? -10.626 -0.477 -6.470 1.00 96.06 509 GLY A CA 1
ATOM 4028 C C . GLY A 1 509 ? -10.761 0.056 -7.899 1.00 96.06 509 GLY A C 1
ATOM 4029 O O . GLY A 1 509 ? -10.188 -0.512 -8.825 1.00 96.06 509 GLY A O 1
ATOM 4030 N N . SER A 1 510 ? -11.441 1.192 -8.074 1.00 95.44 510 SER A N 1
ATOM 4031 C CA . SER A 1 510 ? -11.585 1.872 -9.365 1.00 95.44 510 SER A CA 1
ATOM 4032 C C . SER A 1 510 ? -10.235 2.314 -9.933 1.00 95.44 510 SER A C 1
ATOM 4034 O O . SER A 1 510 ? -9.956 2.059 -11.102 1.00 95.44 510 SER A O 1
ATOM 4036 N N . VAL A 1 511 ? -9.344 2.889 -9.116 1.00 95.50 511 VAL A N 1
ATOM 4037 C CA . VAL A 1 511 ? -7.987 3.248 -9.566 1.00 95.50 511 VAL A CA 1
ATOM 4038 C C . VAL A 1 511 ? -7.184 2.013 -9.972 1.00 95.50 511 VAL A C 1
ATOM 4040 O O . VAL A 1 511 ? -6.529 2.029 -11.011 1.00 95.50 511 VAL A O 1
ATOM 4043 N N . ILE A 1 512 ? -7.250 0.931 -9.196 1.00 95.69 512 ILE A N 1
ATOM 4044 C CA . ILE A 1 512 ? -6.541 -0.318 -9.504 1.00 95.69 512 ILE A CA 1
ATOM 4045 C C . ILE A 1 512 ? -7.021 -0.901 -10.845 1.00 95.69 512 ILE A C 1
ATOM 4047 O O . ILE A 1 512 ? -6.204 -1.248 -11.701 1.00 95.69 512 ILE A O 1
ATOM 4051 N N . VAL A 1 513 ? -8.336 -0.965 -11.067 1.00 95.38 513 VAL A N 1
ATOM 4052 C CA . VAL A 1 513 ? -8.910 -1.565 -12.279 1.00 95.38 513 VAL A CA 1
ATOM 4053 C C . VAL A 1 513 ? -8.831 -0.615 -13.479 1.00 95.38 513 VAL A C 1
ATOM 4055 O O . VAL A 1 513 ? -8.235 -0.947 -14.501 1.00 95.38 513 VAL A O 1
ATOM 4058 N N . LEU A 1 514 ? -9.409 0.581 -13.388 1.00 93.81 514 LEU A N 1
ATOM 4059 C CA . LEU A 1 514 ? -9.475 1.518 -14.514 1.00 93.81 514 LEU A CA 1
ATOM 4060 C C . LEU A 1 514 ? -8.138 2.224 -14.752 1.00 93.81 514 LEU A C 1
ATOM 4062 O O . LEU A 1 514 ? -7.729 2.409 -15.895 1.00 93.81 514 LEU A O 1
ATOM 4066 N N . GLY A 1 515 ? -7.450 2.614 -13.680 1.00 91.19 515 GLY A N 1
ATOM 4067 C CA . GLY A 1 515 ? -6.212 3.388 -13.761 1.00 91.19 515 GLY A CA 1
ATOM 4068 C C . GLY A 1 515 ? -4.997 2.555 -14.153 1.00 91.19 515 GLY A C 1
ATOM 4069 O O . GLY A 1 515 ? -4.177 3.025 -14.935 1.00 91.19 515 GLY A O 1
ATOM 4070 N N . PHE A 1 516 ? -4.884 1.322 -13.652 1.00 93.88 516 PHE A N 1
ATOM 4071 C CA . PHE A 1 516 ? -3.718 0.477 -13.926 1.00 93.88 516 PHE A CA 1
ATOM 4072 C C . PHE A 1 516 ? -4.022 -0.677 -14.874 1.00 93.88 516 PHE A C 1
ATOM 4074 O O . PHE A 1 516 ? -3.328 -0.826 -15.882 1.00 93.88 516 PHE A O 1
ATOM 4081 N N . PHE A 1 517 ? -5.052 -1.483 -14.602 1.00 95.38 517 PHE A N 1
ATOM 4082 C CA . PHE A 1 517 ? -5.331 -2.661 -15.428 1.00 95.38 517 PHE A CA 1
ATOM 4083 C C . PHE A 1 517 ? -5.750 -2.290 -16.857 1.00 95.38 517 PHE A C 1
ATOM 4085 O O . PHE A 1 517 ? -5.091 -2.718 -17.806 1.00 95.38 517 PHE A O 1
ATOM 4092 N N . VAL A 1 518 ? -6.773 -1.445 -17.030 1.00 95.19 518 VAL A N 1
ATOM 4093 C CA . VAL A 1 518 ? -7.247 -1.037 -18.368 1.00 95.19 518 VAL A CA 1
ATOM 4094 C C . VAL A 1 518 ? -6.144 -0.320 -19.150 1.00 95.19 518 VAL A C 1
ATOM 4096 O O . VAL A 1 518 ? -5.908 -0.652 -20.310 1.00 95.19 518 VAL A O 1
ATOM 4099 N N . VAL A 1 519 ? -5.414 0.603 -18.513 1.00 92.31 519 VAL A N 1
ATOM 4100 C CA . VAL A 1 519 ? -4.297 1.324 -19.150 1.00 92.31 519 VAL A CA 1
ATOM 4101 C C . VAL A 1 519 ? -3.181 0.371 -19.595 1.00 92.31 519 VAL A C 1
ATOM 4103 O O . VAL A 1 519 ? -2.684 0.495 -20.713 1.00 92.31 519 VAL A O 1
ATOM 4106 N N . SER A 1 520 ? -2.809 -0.617 -18.776 1.00 93.12 520 SER A N 1
ATOM 4107 C CA . SER A 1 520 ? -1.762 -1.588 -19.137 1.00 93.12 520 SER A CA 1
ATOM 4108 C C . SER A 1 520 ? -2.185 -2.490 -20.294 1.00 93.12 520 SER A C 1
ATOM 4110 O O . SER A 1 520 ? -1.408 -2.728 -21.222 1.00 93.12 520 SER A O 1
ATOM 4112 N N . VAL A 1 521 ? -3.431 -2.970 -20.273 1.00 94.94 521 VAL A N 1
ATOM 4113 C CA . VAL A 1 521 ? -3.992 -3.782 -21.361 1.00 94.94 521 VAL A CA 1
ATOM 4114 C C . VAL A 1 521 ? -4.066 -2.969 -22.652 1.00 94.94 521 VAL A C 1
ATOM 4116 O O . VAL A 1 521 ? -3.669 -3.458 -23.707 1.00 94.94 521 VAL A O 1
ATOM 4119 N N . TRP A 1 522 ? -4.497 -1.710 -22.575 1.00 94.06 522 TRP A N 1
ATOM 4120 C CA . TRP A 1 522 ? -4.531 -0.813 -23.726 1.00 94.06 522 TRP A CA 1
ATOM 4121 C C . TRP A 1 522 ? -3.141 -0.588 -24.326 1.00 94.06 522 TRP A C 1
ATOM 4123 O O . TRP A 1 522 ? -2.977 -0.678 -25.542 1.00 94.06 522 TRP A O 1
ATOM 4133 N N . ASN A 1 523 ? -2.129 -0.355 -23.487 1.00 90.50 523 ASN A N 1
ATOM 4134 C CA . ASN A 1 523 ? -0.749 -0.196 -23.943 1.00 90.50 523 ASN A CA 1
ATOM 4135 C C . ASN A 1 523 ? -0.230 -1.464 -24.636 1.00 90.50 523 ASN A C 1
ATOM 4137 O O . ASN A 1 523 ? 0.367 -1.362 -25.703 1.00 90.50 523 ASN A O 1
ATOM 4141 N N . LEU A 1 524 ? -0.531 -2.652 -24.096 1.00 91.81 524 LEU A N 1
ATOM 4142 C CA . LEU A 1 524 ? -0.180 -3.930 -24.729 1.00 91.81 524 LEU A CA 1
ATOM 4143 C C . LEU A 1 524 ? -0.826 -4.093 -26.104 1.00 91.81 524 LEU A C 1
ATOM 4145 O O . LEU A 1 524 ? -0.143 -4.431 -27.069 1.00 91.81 524 LEU A O 1
ATOM 4149 N N . ILE A 1 525 ? -2.135 -3.840 -26.192 1.00 92.94 525 ILE A N 1
ATOM 4150 C CA . ILE A 1 525 ? -2.882 -3.929 -27.447 1.00 92.94 525 ILE A CA 1
ATOM 4151 C C . ILE A 1 525 ? -2.270 -2.961 -28.460 1.00 92.94 525 ILE A C 1
ATOM 4153 O O . ILE A 1 525 ? -1.879 -3.384 -29.545 1.00 92.94 525 ILE A O 1
ATOM 4157 N N . ARG A 1 526 ? -2.107 -1.686 -28.085 1.00 91.81 526 ARG A N 1
ATOM 4158 C CA . ARG A 1 526 ? -1.537 -0.639 -28.942 1.00 91.81 526 ARG A CA 1
ATOM 4159 C C . ARG A 1 526 ? -0.143 -0.996 -29.458 1.00 91.81 526 ARG A C 1
ATOM 4161 O O . ARG A 1 526 ? 0.128 -0.793 -30.637 1.00 91.81 526 ARG A O 1
ATOM 4168 N N . THR A 1 527 ? 0.730 -1.517 -28.600 1.00 89.06 527 THR A N 1
ATOM 4169 C CA . THR A 1 527 ? 2.071 -1.953 -29.006 1.00 89.06 527 THR A CA 1
ATOM 4170 C C . THR A 1 527 ? 2.006 -3.117 -29.991 1.00 89.06 527 THR A C 1
ATOM 4172 O O . THR A 1 527 ? 2.723 -3.106 -30.985 1.00 89.06 527 THR A O 1
ATOM 4175 N N . ASN A 1 528 ? 1.110 -4.084 -29.783 1.00 88.06 528 ASN A N 1
ATOM 4176 C CA . ASN A 1 528 ? 0.963 -5.208 -30.704 1.00 88.06 528 ASN A CA 1
ATOM 4177 C C . ASN A 1 528 ? 0.473 -4.773 -32.097 1.00 88.06 528 ASN A C 1
ATOM 4179 O O . ASN A 1 528 ? 0.991 -5.273 -33.091 1.00 88.06 528 ASN A O 1
ATOM 4183 N N . TRP A 1 529 ? -0.470 -3.824 -32.169 1.00 90.19 529 TRP A N 1
ATOM 4184 C CA . TRP A 1 529 ? -0.905 -3.227 -33.441 1.00 90.19 529 TRP A CA 1
ATOM 4185 C C . TRP A 1 529 ? 0.245 -2.515 -34.164 1.00 90.19 529 TRP A C 1
ATOM 4187 O O . TRP A 1 529 ? 0.438 -2.710 -35.359 1.00 90.19 529 TRP A O 1
ATOM 4197 N N . ARG A 1 530 ? 1.067 -1.749 -33.435 1.00 85.62 530 ARG A N 1
ATOM 4198 C CA . ARG A 1 530 ? 2.223 -1.054 -34.024 1.00 85.62 530 ARG A CA 1
ATOM 4199 C C . ARG A 1 530 ? 3.231 -2.023 -34.644 1.00 85.62 530 ARG A C 1
ATOM 4201 O O . ARG A 1 530 ? 3.679 -1.805 -35.763 1.00 85.62 530 ARG A O 1
ATOM 4208 N N . ILE A 1 531 ? 3.552 -3.104 -33.933 1.00 83.25 531 ILE A N 1
ATOM 4209 C CA . ILE A 1 531 ? 4.488 -4.129 -34.414 1.00 83.25 531 ILE A CA 1
ATOM 4210 C C . ILE A 1 531 ? 3.933 -4.830 -35.662 1.00 83.25 531 ILE A C 1
ATOM 4212 O O . ILE A 1 531 ? 4.691 -5.120 -36.589 1.00 83.25 531 ILE A O 1
ATOM 4216 N N . SER A 1 532 ? 2.623 -5.109 -35.709 1.00 85.81 532 SER A N 1
ATOM 4217 C CA . SER A 1 532 ? 2.021 -5.708 -36.904 1.00 85.81 532 SER A CA 1
ATOM 4218 C C . SER A 1 532 ? 2.070 -4.772 -38.108 1.00 85.81 532 SER A C 1
ATOM 4220 O O . SER A 1 532 ? 2.404 -5.244 -39.193 1.00 85.81 532 SER A O 1
ATOM 4222 N N . ASP A 1 533 ? 1.814 -3.476 -37.918 1.00 85.38 533 ASP A N 1
ATOM 4223 C CA . ASP A 1 533 ? 1.850 -2.487 -39.001 1.00 85.38 533 ASP A CA 1
ATOM 4224 C C . ASP A 1 533 ? 3.275 -2.336 -39.563 1.00 85.38 533 ASP A C 1
ATOM 4226 O O . ASP A 1 533 ? 3.476 -2.507 -40.765 1.00 85.38 533 ASP A O 1
ATOM 4230 N N . GLU A 1 534 ? 4.287 -2.168 -38.699 1.00 82.38 534 GLU A N 1
ATOM 4231 C CA . GLU A 1 534 ? 5.701 -2.096 -39.117 1.00 82.38 534 GLU A CA 1
ATOM 4232 C C . GLU A 1 534 ? 6.143 -3.368 -39.874 1.00 82.38 534 GLU A C 1
ATOM 4234 O O . GLU A 1 534 ? 6.891 -3.303 -40.855 1.00 82.38 534 GLU A O 1
ATOM 4239 N N . SER A 1 535 ? 5.649 -4.545 -39.467 1.00 81.31 535 SER A N 1
ATOM 4240 C CA . SER A 1 535 ? 5.947 -5.800 -40.167 1.00 81.31 535 SER A CA 1
ATOM 4241 C C . SER A 1 535 ? 5.326 -5.862 -41.568 1.00 81.31 535 SER A C 1
ATOM 4243 O O . SER A 1 535 ? 5.957 -6.368 -42.498 1.00 81.31 535 SER A O 1
ATOM 4245 N N . LEU A 1 536 ? 4.120 -5.318 -41.737 1.00 84.62 536 LEU A N 1
ATOM 4246 C CA . LEU A 1 536 ? 3.394 -5.292 -43.005 1.00 84.62 536 LEU A CA 1
ATOM 4247 C C . LEU A 1 536 ? 4.063 -4.349 -44.008 1.00 84.62 536 LEU A C 1
ATOM 4249 O O . LEU A 1 536 ? 4.242 -4.723 -45.169 1.00 84.62 536 LEU A O 1
ATOM 4253 N N . ASP A 1 537 ? 4.507 -3.182 -43.546 1.00 82.06 537 ASP A N 1
ATOM 4254 C CA . ASP A 1 537 ? 5.239 -2.220 -44.372 1.00 82.06 537 ASP A CA 1
ATOM 4255 C C . ASP A 1 537 ? 6.575 -2.800 -44.850 1.00 82.06 537 ASP A C 1
ATOM 4257 O O . ASP A 1 537 ? 6.868 -2.776 -46.046 1.00 82.06 537 ASP A O 1
ATOM 4261 N N . SER A 1 538 ? 7.335 -3.456 -43.963 1.00 80.94 538 SER A N 1
ATOM 4262 C CA . SER A 1 538 ? 8.604 -4.093 -44.349 1.00 80.94 538 SER A CA 1
ATOM 4263 C C . SER A 1 538 ? 8.438 -5.200 -45.405 1.00 80.94 538 SER A C 1
ATOM 4265 O O . SER A 1 538 ? 9.279 -5.356 -46.295 1.00 80.94 538 SER A O 1
ATOM 4267 N N . LEU A 1 539 ? 7.333 -5.955 -45.351 1.00 82.44 539 LEU A N 1
ATOM 4268 C CA . LEU A 1 539 ? 6.998 -6.975 -46.349 1.00 82.44 539 LEU A CA 1
ATOM 4269 C C . LEU A 1 539 ? 6.613 -6.351 -47.695 1.00 82.44 539 LEU A C 1
ATOM 4271 O O . LEU A 1 539 ? 6.983 -6.879 -48.749 1.00 82.44 539 LEU A O 1
ATOM 4275 N N . ASN A 1 540 ? 5.887 -5.233 -47.673 1.00 82.25 540 ASN A N 1
ATOM 4276 C CA . ASN A 1 540 ? 5.523 -4.498 -48.881 1.00 82.25 540 ASN A CA 1
ATOM 4277 C C . ASN A 1 540 ? 6.759 -3.889 -49.558 1.00 82.25 540 ASN A C 1
ATOM 4279 O O . ASN A 1 540 ? 6.919 -4.046 -50.770 1.00 82.25 540 ASN A O 1
ATOM 4283 N N . ASP A 1 541 ? 7.673 -3.300 -48.787 1.00 79.25 541 ASP A N 1
ATOM 4284 C CA . ASP A 1 541 ? 8.927 -2.738 -49.297 1.00 79.25 541 ASP A CA 1
ATOM 4285 C C . ASP A 1 541 ? 9.842 -3.812 -49.898 1.00 79.25 541 ASP A C 1
ATOM 4287 O O . ASP A 1 541 ? 10.387 -3.633 -50.992 1.00 79.25 541 ASP A O 1
ATOM 4291 N N . ALA A 1 542 ? 9.960 -4.974 -49.247 1.00 77.38 542 ALA A N 1
ATOM 4292 C CA . ALA A 1 542 ? 10.718 -6.103 -49.785 1.00 77.38 542 ALA A CA 1
ATOM 4293 C C . ALA A 1 542 ? 10.133 -6.609 -51.119 1.00 77.38 542 ALA A C 1
ATOM 4295 O O . ALA A 1 542 ? 10.875 -6.886 -52.067 1.00 77.38 542 ALA A O 1
ATOM 4296 N N . ASN A 1 543 ? 8.802 -6.681 -51.228 1.00 77.25 543 ASN A N 1
ATOM 4297 C CA . ASN A 1 543 ? 8.121 -7.077 -52.461 1.00 77.25 543 ASN A CA 1
ATOM 4298 C C . ASN A 1 543 ? 8.284 -6.039 -53.582 1.00 77.25 543 ASN A C 1
ATOM 4300 O O . ASN A 1 543 ? 8.517 -6.415 -54.735 1.00 77.25 543 ASN A O 1
ATOM 4304 N N . LEU A 1 544 ? 8.209 -4.743 -53.266 1.00 79.88 544 LEU A N 1
ATOM 4305 C CA . LEU A 1 544 ? 8.460 -3.657 -54.219 1.00 79.88 544 LEU A CA 1
ATOM 4306 C C . LEU A 1 544 ? 9.914 -3.671 -54.715 1.00 79.88 544 LEU A C 1
ATOM 4308 O O . LEU A 1 544 ? 10.156 -3.561 -55.921 1.00 79.88 544 LEU A O 1
ATOM 4312 N N . GLY A 1 545 ? 10.879 -3.898 -53.819 1.00 75.44 545 GLY A N 1
ATOM 4313 C CA . GLY A 1 545 ? 12.292 -4.075 -54.163 1.00 75.44 545 GLY A CA 1
ATOM 4314 C C . GLY A 1 545 ? 12.534 -5.273 -55.088 1.00 75.44 545 GLY A C 1
ATOM 4315 O O . GLY A 1 545 ? 13.216 -5.146 -56.109 1.00 75.44 545 GLY A O 1
ATOM 4316 N N . ALA A 1 546 ? 11.912 -6.421 -54.803 1.00 71.94 546 ALA A N 1
ATOM 4317 C CA . ALA A 1 546 ? 12.003 -7.615 -55.645 1.00 71.94 546 ALA A CA 1
ATOM 4318 C C . ALA A 1 546 ? 11.384 -7.404 -57.041 1.00 71.94 546 ALA A C 1
ATOM 4320 O O . ALA A 1 546 ? 11.935 -7.855 -58.050 1.00 71.94 546 ALA A O 1
ATOM 4321 N N . GLN A 1 547 ? 10.263 -6.680 -57.131 1.00 73.44 547 GLN A N 1
ATOM 4322 C CA . GLN A 1 547 ? 9.651 -6.326 -58.415 1.00 73.44 547 GLN A CA 1
ATOM 4323 C C . GLN A 1 547 ? 10.509 -5.345 -59.225 1.00 73.44 547 GLN A C 1
ATOM 4325 O O . GLN A 1 547 ? 10.603 -5.494 -60.445 1.00 73.44 547 GLN A O 1
ATOM 4330 N N . SER A 1 548 ? 11.152 -4.379 -58.564 1.00 69.88 548 SER A N 1
ATOM 4331 C CA . SER A 1 548 ? 12.125 -3.451 -59.159 1.00 69.88 548 SER A CA 1
ATOM 4332 C C . SER A 1 548 ? 13.317 -4.200 -59.775 1.00 69.88 548 SER A C 1
ATOM 4334 O O . SER A 1 548 ? 13.612 -4.033 -60.962 1.00 69.88 548 SER A O 1
ATOM 4336 N N . LEU A 1 549 ? 13.929 -5.120 -59.022 1.00 68.81 549 LEU A N 1
ATOM 4337 C CA . LEU A 1 549 ? 15.033 -5.964 -59.493 1.00 68.81 549 LEU A CA 1
ATOM 4338 C C . LEU A 1 549 ? 14.637 -6.819 -60.703 1.00 68.81 549 LEU A C 1
ATOM 4340 O O . LEU A 1 549 ? 15.358 -6.863 -61.699 1.00 68.81 549 LEU A O 1
ATOM 4344 N N . ASN A 1 550 ? 13.458 -7.442 -60.668 1.00 70.50 550 ASN A N 1
ATOM 4345 C CA . ASN A 1 550 ? 12.967 -8.264 -61.776 1.00 70.50 550 ASN A CA 1
ATOM 4346 C C . ASN A 1 550 ? 12.649 -7.429 -63.040 1.00 70.50 550 ASN A C 1
ATOM 4348 O O . ASN A 1 550 ? 12.761 -7.912 -64.170 1.00 70.50 550 ASN A O 1
ATOM 4352 N N . ARG A 1 551 ? 12.274 -6.153 -62.876 1.00 66.94 551 ARG A N 1
ATOM 4353 C CA . ARG A 1 551 ? 12.074 -5.215 -63.991 1.00 66.94 551 ARG A CA 1
ATOM 4354 C C . ARG A 1 551 ? 13.410 -4.805 -64.625 1.00 66.94 551 ARG A C 1
ATOM 4356 O O . ARG A 1 551 ? 13.511 -4.785 -65.849 1.00 66.94 551 ARG A O 1
ATOM 4363 N N . ASN A 1 552 ? 14.443 -4.583 -63.811 1.00 64.94 552 ASN A N 1
ATOM 4364 C CA . ASN A 1 552 ? 15.794 -4.255 -64.280 1.00 64.94 552 ASN A CA 1
ATOM 4365 C C . ASN A 1 552 ? 16.471 -5.429 -65.009 1.00 64.94 552 ASN A C 1
ATOM 4367 O O . ASN A 1 552 ? 17.088 -5.222 -66.051 1.00 64.94 552 ASN A O 1
ATOM 4371 N N . VAL A 1 553 ? 16.294 -6.669 -64.537 1.00 67.44 553 VAL A N 1
ATOM 4372 C CA . VAL A 1 553 ? 16.802 -7.874 -65.228 1.00 67.44 553 VAL A CA 1
ATOM 4373 C C . VAL A 1 553 ? 16.125 -8.070 -66.590 1.00 67.44 553 VAL A C 1
ATOM 4375 O O . VAL A 1 553 ? 16.793 -8.396 -67.570 1.00 67.44 553 VAL A O 1
ATOM 4378 N N . ARG A 1 554 ? 14.813 -7.813 -66.695 1.00 59.69 554 ARG A N 1
ATOM 4379 C CA . ARG A 1 554 ? 14.105 -7.853 -67.986 1.00 59.69 554 ARG A CA 1
ATOM 4380 C C . ARG A 1 554 ? 14.582 -6.776 -68.960 1.00 59.69 554 ARG A C 1
ATOM 4382 O O . ARG A 1 554 ? 14.720 -7.075 -70.140 1.00 59.69 554 ARG A O 1
ATOM 4389 N N . HIS A 1 555 ? 14.880 -5.573 -68.471 1.00 57.56 555 HIS A N 1
ATOM 4390 C CA . HIS A 1 555 ? 15.467 -4.513 -69.293 1.00 57.56 555 HIS A CA 1
ATOM 4391 C C . HIS A 1 555 ? 16.885 -4.853 -69.772 1.00 57.56 555 HIS A C 1
ATOM 4393 O O . HIS A 1 555 ? 17.219 -4.565 -70.914 1.00 57.56 555 HIS A O 1
ATOM 4399 N N . LEU A 1 556 ? 17.714 -5.497 -68.947 1.00 56.81 556 LEU A N 1
ATOM 4400 C CA . LEU A 1 556 ? 19.059 -5.930 -69.350 1.00 56.81 556 LEU A CA 1
ATOM 4401 C C .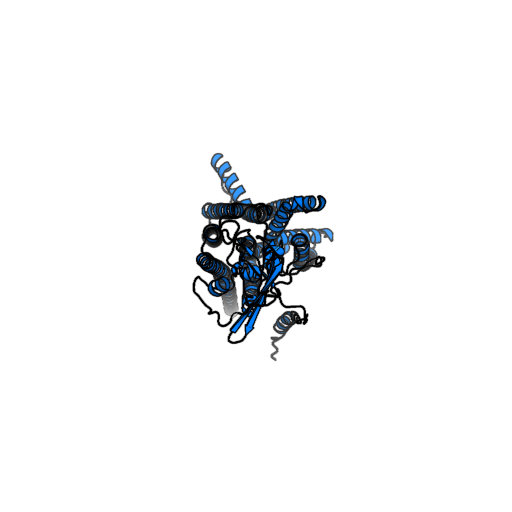 LEU A 1 556 ? 19.024 -7.044 -70.410 1.00 56.81 556 LEU A C 1
ATOM 4403 O O . LEU A 1 556 ? 19.828 -7.030 -71.337 1.00 56.81 556 LEU A O 1
ATOM 4407 N N . ASN A 1 557 ? 18.054 -7.958 -70.338 1.00 56.00 557 ASN A N 1
ATOM 4408 C CA . ASN A 1 557 ? 17.887 -9.006 -71.350 1.00 56.00 557 ASN A CA 1
ATOM 4409 C C . ASN A 1 557 ? 17.344 -8.486 -72.693 1.00 56.00 557 ASN A C 1
ATOM 4411 O O . ASN A 1 557 ? 17.566 -9.135 -73.710 1.00 56.00 557 ASN A O 1
ATOM 4415 N N . SER A 1 558 ? 16.678 -7.324 -72.734 1.00 57.38 558 SER A N 1
ATOM 4416 C CA . SER A 1 558 ? 16.216 -6.715 -73.994 1.00 57.38 558 SER A CA 1
ATOM 4417 C C . SER A 1 558 ? 17.304 -5.970 -74.780 1.00 57.38 558 SER A C 1
ATOM 4419 O O . SER A 1 558 ? 17.031 -5.542 -75.892 1.00 57.38 558 SER A O 1
ATOM 4421 N N . TYR A 1 559 ? 18.511 -5.807 -74.224 1.00 53.91 559 TYR A N 1
ATOM 4422 C CA . TYR A 1 559 ? 19.662 -5.191 -74.907 1.00 53.91 559 TYR A CA 1
ATOM 4423 C C . TYR A 1 559 ? 20.712 -6.211 -75.399 1.00 53.91 559 TYR A C 1
ATOM 4425 O O . TYR A 1 559 ? 21.718 -5.806 -75.969 1.00 53.91 559 TYR A O 1
ATOM 4433 N N . ASN A 1 560 ? 20.492 -7.516 -75.180 1.00 51.28 560 ASN A N 1
ATOM 4434 C CA . ASN A 1 560 ? 21.396 -8.609 -75.586 1.00 51.28 560 ASN A CA 1
ATOM 4435 C C . ASN A 1 560 ? 20.809 -9.523 -76.690 1.00 51.28 560 ASN A C 1
ATOM 4437 O O . ASN A 1 560 ? 21.282 -10.643 -76.887 1.00 51.28 560 ASN A O 1
ATOM 4441 N N . LEU A 1 561 ? 19.791 -9.043 -77.404 1.00 44.12 561 LEU A N 1
ATOM 4442 C CA . LEU A 1 561 ? 19.275 -9.565 -78.677 1.00 44.12 561 LEU A CA 1
ATOM 4443 C C . LEU A 1 561 ? 19.411 -8.452 -79.715 1.00 44.12 561 LEU A C 1
ATOM 4445 O O . LEU A 1 561 ? 19.663 -8.792 -80.891 1.00 44.12 561 LEU A O 1
#

pLDDT: mean 76.18, std 19.23, range [27.97, 97.62]

Organism: Bionectria ochroleuca (NCBI:txid29856)

InterPro domains:
  IPR040241 Transient receptor potential channel Flc/Pkd2-like [PTHR31145] (131-538)

Sequence (561 aa):
MTTRPRSAAWRCITFLMLSMQASPSTALWQDQAWVRKYPCNQSYDGFVSLEQSPFWIDSFRGSWDTQSDSAELKLDILAVHNQSLLTCEEIDVSLFETSLNFQTLGYSVGQLRNFRSNCPLPITDTLTPFKQLNGNELDCGIAKITPDLGETASAALIFTPFSILVIVAFSSWITHRDRLSSSYVLDHDSVLAGQELLWATVLDIAEYLRHLQFTFVSASMTIEYPGFYVPAVGKLAWASLLYWRGPFDYGYSYQGPSGGMYPSNSSYGLGFMTQMLRYPNMLNTLANSMVNLAIIMSPIFFILSLWFWIASSSINSRPNTFLSFIKKAVGTTVGIALCFFSVPLLSYIAYDLLLVGYLPNYRIGLAILMLLIICGASHFLTRTLYDQFSIKLTSASIDEMENSLKTNLAWIRNMISRHLPHTMPLLQAVGIGGLQGFPIAQLLILILCECVYLFFYLTVKRDNQTLNMGKIIFSATRLLTALLKCVFVLSASQAKRQWIGYIILCIHGSVIVLGFFVVSVWNLIRTNWRISDESLDSLNDANLGAQSLNRNVRHLNSYNL

Radius of gyration: 30.89 Å; chains: 1; bounding box: 74×69×129 Å